Protein AF-A0A3C0VUS0-F1 (afdb_monomer)

Secondary structure (DSSP, 8-state):
-----EEEEEE-SEEEEEEE--HHHHHHHHTT---STTGGGTTSTTB-S--EEEEETTSSS-EEEEEEESS-TT----SSSEEEEE--EEEEEEEE-S-S---HHHHHHHHHHHHHTTTT-BTTEEEEE-SS-SEEEEEEETTEEEEEEEEEEEEEHHHHHHTT-GGGS-HHHHHHHHHEETTTTEEBHHHHHHHHH--GGGS--SEEEEEEEETTHHHHHHHHHHHHHHHHHHHHHHHHHH-TTEEEEEEEETTEEEEEEE---HHHHHHHHHHHHHHHSSBTTBTTS---EEEEEEEHHHHHHTT--HHHHHHHHHHH---TTS-EEEE--HHHHHHHHHHHHHHHHHHHHHHTT-EEEEEEEEEETTT--EEEEEEEEEEEETTTEEE-HHHHHHHHHHHT-HHHHHHHHHHHHHHHHHHHHHTT-----EEEE--HHHHT-TTHHHHHHHHHHHTT--GGGEEEEEEGGGGSS-HHHHHHHHHHHHTTT-EEEEEEETSS---HHHHTTS--SEEEEPHHHHTTTTSTT--HHHHHHHHHHHHHHHHTTPEEEEE---SHHHHHHHHHHT--EEESTTT---EEHHHHHHHH-

Nearest PDB structures (foldseek):
  5m3c-assembly1_A  TM=6.834E-01  e=2.696E-34  Pseudomonas aeruginosa
  9bkv-assembly1_B  TM=5.644E-01  e=2.362E-29  Escherichia coli
  9bkv-assembly1_A  TM=5.068E-01  e=4.126E-29  Escherichia coli
  9ce0-assembly1_A  TM=5.051E-01  e=1.065E-28  Escherichia coli
  9ce0-assembly1_B  TM=5.269E-01  e=1.386E-27  Escherichia coli

Foldseek 3Di:
DDWPDKDKDKDAWWKKFWDDDDPVVQLVVLVPDQDDPQQVCQPWPFWDDGFWWKDAPPDPDITTITIGHPPDPRTPDDPPTDMDIDHIFMKIKIKAFSPDDDDPVVLLVVVQVCLVVVVQDDPFWRKAFDNDARMWIWDDDPTIIITIGTIDTPDGCVVCVVVVVPVSDDPVRVVCVQFADPLQRFGEPNVCVCVLPDDPVPPLQQKKKKKKFKPPLVVVCVPVNDVRSSVLQNLLVVLLVPDPQFPGKHDYDDGMIMTIGGRDPPVVVCVVVQVSQQVSQADPVDRPGGIAMFMEMENSVVCVVVVHRSVVQGVQQSVVPDDPPHHHYGYRDPVSVVLVVLLVVCVVCVVVQVVVVQKFWFWFFKAFLVPRATAETETAIWGCPVVPDTHHCVSPVVSCVVVVNNVVVLLSSLLVLLQLQLVCVVVVHDAHAYETEDDLSLLPDPCSLVVSVVSNVVSVHQLLSYEYEYEPVSCPPDLVSNQVSQVSSVVSVHAYEYPQPPPDDDDPVSLLSHPHQAYEHDVVLLVQALDPNDDPVSLVVVLVVCVSCVVSNHQYEYEAPQDPSSSVRCVVSPHTMYTHPVSHDGGGSVVCVVPRD

Structure (mmCIF, N/CA/C/O backbone):
data_AF-A0A3C0VUS0-F1
#
_entry.id   AF-A0A3C0VUS0-F1
#
loop_
_atom_site.group_PDB
_atom_site.id
_atom_site.type_symbol
_atom_site.label_atom_id
_atom_site.label_alt_id
_atom_site.label_comp_id
_atom_site.label_asym_id
_atom_site.label_entity_id
_atom_site.label_seq_id
_atom_site.pdbx_PDB_ins_code
_atom_site.Cartn_x
_atom_site.Cartn_y
_atom_site.Cartn_z
_atom_site.occupancy
_atom_site.B_iso_or_equiv
_atom_site.auth_seq_id
_atom_site.auth_comp_id
_atom_site.auth_asym_id
_atom_site.auth_atom_id
_atom_site.pdbx_PDB_model_num
ATOM 1 N N . MET A 1 1 ? 16.988 15.010 -52.065 1.00 52.50 1 MET A N 1
ATOM 2 C CA . MET A 1 1 ? 16.784 13.586 -52.370 1.00 52.50 1 MET A CA 1
ATOM 3 C C . MET A 1 1 ? 16.006 12.984 -51.213 1.00 52.50 1 MET A C 1
ATOM 5 O O . MET A 1 1 ? 16.533 12.967 -50.111 1.00 52.50 1 MET A O 1
ATOM 9 N N . PHE A 1 2 ? 14.734 12.626 -51.405 1.00 53.91 2 PHE A N 1
ATOM 10 C CA . PHE A 1 2 ? 13.965 11.950 -50.358 1.00 53.91 2 PHE A CA 1
ATOM 11 C C . PHE A 1 2 ? 14.187 10.446 -50.492 1.00 53.91 2 PHE A C 1
ATOM 13 O O . PHE A 1 2 ? 13.754 9.831 -51.465 1.00 53.91 2 PHE A O 1
ATOM 20 N N . ILE A 1 3 ? 14.899 9.866 -49.529 1.00 59.28 3 ILE A N 1
ATOM 21 C CA . ILE A 1 3 ? 15.096 8.421 -49.446 1.00 59.28 3 ILE A CA 1
ATOM 22 C C . ILE A 1 3 ? 13.825 7.832 -48.852 1.00 59.28 3 ILE A C 1
ATOM 24 O O . ILE A 1 3 ? 13.506 8.053 -47.687 1.00 59.28 3 ILE A O 1
ATOM 28 N N . ASN A 1 4 ? 13.068 7.104 -49.670 1.00 55.84 4 ASN A N 1
ATOM 29 C CA . ASN A 1 4 ? 11.788 6.558 -49.233 1.00 55.84 4 ASN A CA 1
ATOM 30 C C . ASN A 1 4 ? 11.947 5.242 -48.461 1.00 55.84 4 ASN A C 1
ATOM 32 O O . ASN A 1 4 ? 11.158 4.961 -47.558 1.00 55.84 4 ASN A O 1
ATOM 36 N N . LYS A 1 5 ? 12.921 4.408 -48.855 1.00 60.28 5 LYS A N 1
ATOM 37 C CA . LYS A 1 5 ? 13.172 3.094 -48.251 1.00 60.28 5 LYS A CA 1
ATOM 38 C C . LYS A 1 5 ? 14.513 2.514 -48.707 1.00 60.28 5 LYS A C 1
ATOM 40 O O . LYS A 1 5 ? 14.773 2.493 -49.909 1.00 60.28 5 LYS A O 1
ATOM 45 N N . LEU A 1 6 ? 15.295 1.974 -47.771 1.00 65.38 6 LEU A N 1
ATOM 46 C CA . LEU A 1 6 ? 16.453 1.114 -48.036 1.00 65.38 6 LEU A CA 1
ATOM 47 C C . LEU A 1 6 ? 16.063 -0.345 -47.747 1.00 65.38 6 LEU A C 1
ATOM 49 O O . LEU A 1 6 ? 15.544 -0.644 -46.672 1.00 65.38 6 LEU A O 1
ATOM 53 N N . ASN A 1 7 ? 16.293 -1.259 -48.691 1.00 72.50 7 ASN A N 1
ATOM 54 C CA . ASN A 1 7 ? 16.171 -2.703 -48.457 1.00 72.50 7 ASN A CA 1
ATOM 55 C C . ASN A 1 7 ? 17.478 -3.412 -48.816 1.00 72.50 7 ASN A C 1
ATOM 57 O O . ASN A 1 7 ? 18.277 -2.913 -49.602 1.00 72.50 7 ASN A O 1
ATOM 61 N N . GLN A 1 8 ? 17.664 -4.605 -48.261 1.00 73.81 8 GLN A N 1
ATOM 62 C CA . GLN A 1 8 ? 18.800 -5.473 -48.555 1.00 73.81 8 GLN A CA 1
ATOM 63 C C . GLN A 1 8 ? 18.275 -6.762 -49.182 1.00 73.81 8 GLN A C 1
ATOM 65 O O . GLN A 1 8 ? 17.368 -7.393 -48.636 1.00 73.81 8 GLN A O 1
ATOM 70 N N . LEU A 1 9 ? 18.839 -7.144 -50.323 1.00 81.56 9 LEU A N 1
ATOM 71 C CA . LEU A 1 9 ? 18.390 -8.263 -51.143 1.00 81.56 9 LEU A CA 1
ATOM 72 C C . LEU A 1 9 ? 19.563 -9.210 -51.401 1.00 81.56 9 LEU A C 1
ATOM 74 O O . LEU A 1 9 ? 20.679 -8.769 -51.651 1.00 81.56 9 LEU A O 1
ATOM 78 N N . TYR A 1 10 ? 19.303 -10.512 -51.357 1.00 83.69 10 TYR A N 1
ATOM 79 C CA . TYR A 1 10 ? 20.223 -11.532 -51.856 1.00 83.69 10 TYR A CA 1
ATOM 80 C C . TYR A 1 10 ? 19.667 -12.066 -53.172 1.00 83.69 10 TYR A C 1
ATOM 82 O O . TYR A 1 10 ? 18.501 -12.471 -53.224 1.00 83.69 10 TYR A O 1
ATOM 90 N N . LYS A 1 11 ? 20.488 -12.057 -54.223 1.00 86.94 11 LYS A N 1
ATOM 91 C CA . LYS A 1 11 ? 20.156 -12.661 -55.511 1.00 86.94 11 LYS A CA 1
ATOM 92 C C . LYS A 1 11 ? 21.063 -13.874 -55.736 1.00 86.94 11 LYS A C 1
ATOM 94 O O . LYS A 1 11 ? 22.282 -13.696 -55.727 1.00 86.94 11 LYS A O 1
ATOM 99 N N . PRO A 1 12 ? 20.496 -15.077 -55.948 1.00 87.12 12 PRO A N 1
ATOM 100 C CA . PRO A 1 12 ? 21.277 -16.248 -56.330 1.00 87.12 12 PRO A CA 1
ATOM 101 C C . PRO A 1 12 ? 21.941 -16.050 -57.694 1.00 87.12 12 PRO A C 1
ATOM 103 O O . PRO A 1 12 ? 21.630 -15.096 -58.418 1.00 87.12 12 PRO A O 1
ATOM 106 N N . GLU A 1 13 ? 22.780 -17.013 -58.071 1.00 92.75 13 GLU A N 1
ATOM 107 C CA . GLU A 1 13 ? 23.219 -17.167 -59.456 1.00 92.75 13 GLU A CA 1
ATOM 108 C C . GLU A 1 13 ? 21.999 -17.164 -60.397 1.00 92.75 13 GLU A C 1
ATOM 110 O O . GLU A 1 13 ? 20.959 -17.796 -60.147 1.00 92.75 13 GLU A O 1
ATOM 115 N N . ARG A 1 14 ? 22.085 -16.355 -61.450 1.00 93.62 14 ARG A N 1
ATOM 116 C CA . ARG A 1 14 ? 20.947 -16.037 -62.316 1.00 93.62 14 ARG A CA 1
ATOM 117 C C . ARG A 1 14 ? 21.412 -15.684 -63.712 1.00 93.62 14 ARG A C 1
ATOM 119 O O . ARG A 1 14 ? 22.572 -15.357 -63.932 1.00 93.62 14 ARG A O 1
ATOM 126 N N . ILE A 1 15 ? 20.489 -15.712 -64.661 1.00 94.25 15 ILE A N 1
ATOM 127 C CA . ILE A 1 15 ? 20.774 -15.347 -66.046 1.00 94.25 15 ILE A CA 1
ATOM 128 C C . ILE A 1 15 ? 20.055 -14.049 -66.401 1.00 94.25 15 ILE A C 1
ATOM 130 O O . ILE A 1 15 ? 18.833 -13.940 -66.277 1.00 94.25 15 ILE A O 1
ATOM 134 N N . LEU A 1 16 ? 20.818 -13.049 -66.836 1.00 95.06 16 LEU A N 1
ATOM 135 C CA . LEU A 1 16 ? 20.280 -11.807 -67.373 1.00 95.06 16 LEU A CA 1
ATOM 136 C C . LEU A 1 16 ? 20.106 -11.961 -68.878 1.00 95.06 16 LEU A C 1
ATOM 138 O O . LEU A 1 16 ? 21.087 -12.163 -69.591 1.00 95.06 16 LEU A O 1
ATOM 142 N N . TYR A 1 17 ? 18.878 -11.798 -69.363 1.00 94.56 17 TYR A N 1
ATOM 143 C CA . TYR A 1 17 ? 18.602 -11.635 -70.786 1.00 94.56 17 TYR A CA 1
ATOM 144 C C . TYR A 1 17 ? 18.461 -10.156 -71.115 1.00 94.56 17 TYR A C 1
ATOM 146 O O . TYR A 1 17 ? 17.680 -9.453 -70.476 1.00 94.56 17 TYR A O 1
ATOM 154 N N . TYR A 1 18 ? 19.204 -9.677 -72.109 1.00 94.00 18 TYR A N 1
ATOM 155 C CA . TYR A 1 18 ? 19.348 -8.246 -72.350 1.00 94.00 18 TYR A CA 1
ATOM 156 C C . TYR A 1 18 ? 19.427 -7.862 -73.830 1.00 94.00 18 TYR A C 1
ATOM 158 O O . TYR A 1 18 ? 19.701 -8.675 -74.723 1.00 94.00 18 TYR A O 1
ATOM 166 N N . LYS A 1 19 ? 19.200 -6.568 -74.065 1.00 91.94 19 LYS A N 1
ATOM 167 C CA . LYS A 1 19 ? 19.405 -5.857 -75.326 1.00 91.94 19 LYS A CA 1
ATOM 168 C C . LYS A 1 19 ? 20.327 -4.662 -75.062 1.00 91.94 19 LYS A C 1
ATOM 170 O O . LYS A 1 19 ? 20.170 -3.957 -74.069 1.00 91.94 19 LYS A O 1
ATOM 175 N N . GLU A 1 20 ? 21.270 -4.427 -75.967 1.00 90.06 20 GLU A N 1
ATOM 176 C CA . GLU A 1 20 ? 22.040 -3.179 -75.985 1.00 90.06 20 GLU A CA 1
ATOM 177 C C . GLU A 1 20 ? 21.113 -1.997 -76.293 1.00 90.06 20 GLU A C 1
ATOM 179 O O . GLU A 1 20 ? 20.235 -2.103 -77.156 1.00 90.06 20 GLU A O 1
ATOM 184 N N . VAL A 1 21 ? 21.309 -0.890 -75.583 1.00 87.50 21 VAL A N 1
ATOM 185 C CA . VAL A 1 21 ? 20.502 0.330 -75.701 1.00 87.50 21 VAL A CA 1
ATOM 186 C C . VAL A 1 21 ? 21.404 1.552 -75.878 1.00 87.50 21 VAL A C 1
ATOM 188 O O . VAL A 1 21 ? 22.555 1.547 -75.436 1.00 87.50 21 VAL A O 1
ATOM 191 N N . SER A 1 22 ? 20.915 2.575 -76.580 1.00 87.06 22 SER A N 1
ATOM 192 C CA . SER A 1 22 ? 21.571 3.887 -76.654 1.00 87.06 22 SER A CA 1
ATOM 193 C C . SER A 1 22 ? 21.288 4.736 -75.410 1.00 87.06 22 SER A C 1
ATOM 195 O O . SER A 1 22 ? 20.339 4.468 -74.676 1.00 87.06 22 SER A O 1
ATOM 197 N N . ASP A 1 23 ? 22.065 5.803 -75.209 1.00 83.44 23 ASP A N 1
ATOM 198 C CA . ASP A 1 23 ? 21.836 6.757 -74.113 1.00 83.44 23 ASP A CA 1
ATOM 199 C C . ASP A 1 23 ? 20.426 7.382 -74.192 1.00 83.44 23 ASP A C 1
ATOM 201 O O . ASP A 1 23 ? 19.734 7.487 -73.185 1.00 83.44 23 ASP A O 1
ATOM 205 N N . GLU A 1 24 ? 19.935 7.670 -75.406 1.00 84.06 24 GLU A N 1
ATOM 206 C CA . GLU A 1 24 ? 18.558 8.139 -75.644 1.00 84.06 24 GLU A CA 1
ATOM 207 C C . GLU A 1 24 ? 17.494 7.104 -75.218 1.00 84.06 24 GLU A C 1
ATOM 209 O O . GLU A 1 24 ? 16.440 7.467 -74.695 1.00 84.06 24 GLU A O 1
ATOM 214 N N . GLU A 1 25 ? 17.745 5.804 -75.432 1.00 83.94 25 GLU A N 1
ATOM 215 C CA . GLU A 1 25 ? 16.843 4.727 -74.997 1.00 83.94 25 GLU A CA 1
ATOM 216 C C . GLU A 1 25 ? 16.856 4.556 -73.465 1.00 83.94 25 GLU A C 1
ATOM 218 O O . GLU A 1 25 ? 15.821 4.221 -72.885 1.00 83.94 25 GLU A O 1
ATOM 223 N N . ILE A 1 26 ? 17.993 4.809 -72.807 1.00 83.62 26 ILE A N 1
ATOM 224 C CA . ILE A 1 26 ? 18.130 4.796 -71.341 1.00 83.62 26 ILE A CA 1
ATOM 225 C C . ILE A 1 26 ? 17.350 5.963 -70.723 1.00 83.62 26 ILE A C 1
ATOM 227 O O . ILE A 1 26 ? 16.536 5.749 -69.823 1.00 83.62 26 ILE A O 1
ATOM 231 N N . GLU A 1 27 ? 17.525 7.182 -71.242 1.00 82.31 27 GLU A N 1
ATOM 232 C CA . GLU A 1 27 ? 16.761 8.356 -70.798 1.00 82.31 27 GLU A CA 1
ATOM 233 C C . GLU A 1 27 ? 15.253 8.150 -70.991 1.00 82.31 27 GLU A C 1
ATOM 235 O O . GLU A 1 27 ? 14.456 8.419 -70.089 1.00 82.31 27 GLU A O 1
ATOM 240 N N . ALA A 1 28 ? 14.848 7.603 -72.143 1.00 82.31 28 ALA A N 1
ATOM 241 C CA . ALA A 1 28 ? 13.451 7.278 -72.406 1.00 82.31 28 ALA A CA 1
ATOM 242 C C . ALA A 1 28 ? 12.904 6.236 -71.415 1.00 82.31 28 ALA A C 1
ATOM 244 O O . ALA A 1 28 ? 11.763 6.364 -70.962 1.00 82.31 28 ALA A O 1
ATOM 245 N N . PHE A 1 29 ? 13.700 5.225 -71.053 1.00 83.69 29 PHE A N 1
ATOM 246 C CA . PHE A 1 29 ? 13.322 4.225 -70.054 1.00 83.69 29 PHE A CA 1
ATOM 247 C C . PHE A 1 29 ? 13.088 4.862 -68.677 1.00 83.69 29 PHE A C 1
ATOM 249 O O . PHE A 1 29 ? 12.047 4.612 -68.064 1.00 83.69 29 PHE A O 1
ATOM 256 N N . TYR A 1 30 ? 13.985 5.745 -68.224 1.00 79.75 30 TYR A N 1
ATOM 257 C CA . TYR A 1 30 ? 13.813 6.489 -66.968 1.00 79.75 30 TYR A CA 1
ATOM 258 C C . TYR A 1 30 ? 12.615 7.446 -66.991 1.00 79.75 30 TYR A C 1
ATOM 260 O O . TYR A 1 30 ? 11.933 7.596 -65.979 1.00 79.75 30 TYR A O 1
ATOM 268 N N . ALA A 1 31 ? 12.270 7.992 -68.160 1.00 77.88 31 ALA A N 1
ATOM 269 C CA . ALA A 1 31 ? 11.046 8.767 -68.373 1.00 77.88 31 ALA A CA 1
ATOM 270 C C . ALA A 1 31 ? 9.758 7.910 -68.439 1.00 77.88 31 ALA A C 1
ATOM 272 O O . ALA A 1 31 ? 8.668 8.442 -68.665 1.00 77.88 31 ALA A O 1
ATOM 273 N N . GLY A 1 32 ? 9.856 6.589 -68.245 1.00 75.06 32 GLY A N 1
ATOM 274 C CA . GLY A 1 32 ? 8.717 5.671 -68.178 1.00 75.06 32 GLY A CA 1
ATOM 275 C C . GLY A 1 32 ? 8.338 5.009 -69.506 1.00 75.06 32 GLY A C 1
ATOM 276 O O . GLY A 1 32 ? 7.253 4.427 -69.605 1.00 75.06 32 GLY A O 1
ATOM 277 N N . ALA A 1 33 ? 9.192 5.061 -70.535 1.00 75.44 33 ALA A N 1
ATOM 278 C CA . ALA A 1 33 ? 8.959 4.326 -71.776 1.00 75.44 33 ALA A CA 1
ATOM 279 C C . ALA A 1 33 ? 9.067 2.810 -71.537 1.00 75.44 33 ALA A C 1
ATOM 281 O O . ALA A 1 33 ? 10.106 2.292 -71.134 1.00 75.44 33 ALA A O 1
ATOM 282 N N . ARG A 1 34 ? 7.979 2.076 -71.809 1.00 65.25 34 ARG A N 1
ATOM 283 C CA . ARG A 1 34 ? 7.894 0.620 -71.569 1.00 65.25 34 ARG A CA 1
ATOM 284 C C . ARG A 1 34 ? 7.957 -0.239 -72.837 1.00 65.25 34 ARG A C 1
ATOM 286 O O . ARG A 1 34 ? 7.856 -1.462 -72.746 1.00 65.25 34 ARG A O 1
ATOM 293 N N . GLU A 1 35 ? 8.116 0.360 -74.015 1.00 63.47 35 GLU A N 1
ATOM 294 C CA . GLU A 1 35 ? 8.147 -0.370 -75.288 1.00 63.47 35 GLU A CA 1
ATOM 295 C C . GLU A 1 35 ? 9.542 -0.943 -75.574 1.00 63.47 35 GLU A C 1
ATOM 297 O O . GLU A 1 35 ? 10.371 -0.333 -76.240 1.00 63.47 35 GLU A O 1
ATOM 302 N N . SER A 1 36 ? 9.799 -2.159 -75.087 1.00 69.94 36 SER A N 1
ATOM 303 C CA . SER A 1 36 ? 10.982 -2.936 -75.468 1.00 69.94 36 SER A CA 1
ATOM 304 C C . SER A 1 36 ? 10.647 -4.418 -75.653 1.00 69.94 36 SER A C 1
ATOM 306 O O . SER A 1 36 ? 9.676 -4.935 -75.096 1.00 69.94 36 SER A O 1
ATOM 308 N N . GLU A 1 37 ? 11.460 -5.136 -76.435 1.00 79.81 37 GLU A N 1
ATOM 309 C CA . GLU A 1 37 ? 11.334 -6.596 -76.558 1.00 79.81 37 GLU A CA 1
ATOM 310 C C . GLU A 1 37 ? 11.563 -7.320 -75.226 1.00 79.81 37 GLU A C 1
ATOM 312 O O . GLU A 1 37 ? 11.009 -8.397 -75.024 1.00 79.81 37 GLU A O 1
ATOM 317 N N . VAL A 1 38 ? 12.315 -6.704 -74.309 1.00 84.69 38 VAL A N 1
ATOM 318 C CA . VAL A 1 38 ? 12.608 -7.213 -72.963 1.00 84.69 38 VAL A CA 1
ATOM 319 C C . VAL A 1 38 ? 11.363 -7.142 -72.071 1.00 84.69 38 VAL A C 1
ATOM 321 O O . VAL A 1 38 ? 11.045 -8.104 -71.373 1.00 84.69 38 VAL A O 1
ATOM 324 N N . CYS A 1 39 ? 10.585 -6.057 -72.160 1.00 83.31 39 CYS A N 1
ATOM 325 C CA . CYS A 1 39 ? 9.380 -5.850 -71.346 1.00 83.31 39 CYS A CA 1
ATOM 326 C C . CYS A 1 39 ? 8.282 -6.901 -71.571 1.00 83.31 39 CYS A C 1
ATOM 328 O O . CYS A 1 39 ? 7.440 -7.096 -70.697 1.00 83.31 39 CYS A O 1
ATOM 330 N N . LYS A 1 40 ? 8.294 -7.615 -72.706 1.00 85.19 40 LYS A N 1
ATOM 331 C CA . LYS A 1 40 ? 7.335 -8.698 -73.000 1.00 85.19 40 LYS A CA 1
ATOM 332 C C . LYS A 1 40 ? 7.451 -9.875 -72.031 1.00 85.19 40 LYS A C 1
ATOM 334 O O . LYS A 1 40 ? 6.487 -10.613 -71.863 1.00 85.19 40 LYS A O 1
ATOM 339 N N . TYR A 1 41 ? 8.615 -10.035 -71.410 1.00 87.25 41 TYR A N 1
ATOM 340 C CA . TYR A 1 41 ? 8.939 -11.178 -70.567 1.00 87.25 41 TYR A CA 1
ATOM 341 C C . TYR A 1 41 ? 8.669 -10.939 -69.076 1.00 87.25 41 TYR A C 1
ATOM 343 O O . TYR A 1 41 ? 8.817 -11.867 -68.293 1.00 87.25 41 TYR A O 1
ATOM 351 N N . VAL A 1 42 ? 8.238 -9.738 -68.667 1.00 86.19 42 VAL A N 1
ATOM 352 C CA . VAL A 1 42 ? 8.084 -9.352 -67.246 1.00 86.19 42 VAL A CA 1
ATOM 353 C C . VAL A 1 42 ? 7.167 -10.268 -66.430 1.00 86.19 42 VAL A C 1
ATOM 355 O O . VAL A 1 42 ? 7.381 -10.450 -65.237 1.00 86.19 42 VAL A O 1
ATOM 358 N N . TYR A 1 43 ? 6.159 -10.866 -67.064 1.00 85.38 43 TYR A N 1
ATOM 359 C CA . TYR A 1 43 ? 5.198 -11.753 -66.399 1.00 85.38 43 TYR A CA 1
ATOM 360 C C . TYR A 1 43 ? 5.517 -13.242 -66.587 1.00 85.38 43 TYR A C 1
ATOM 362 O O . TYR A 1 43 ? 4.701 -14.091 -66.219 1.00 85.38 43 TYR A O 1
ATOM 370 N N . ASN A 1 44 ? 6.674 -13.579 -67.166 1.00 89.00 44 ASN A N 1
ATOM 371 C CA . ASN A 1 44 ? 7.074 -14.969 -67.336 1.00 89.00 44 ASN A CA 1
ATOM 372 C C . ASN A 1 44 ? 7.400 -15.615 -65.987 1.00 89.00 44 ASN A C 1
ATOM 374 O O . ASN A 1 44 ? 7.909 -14.989 -65.056 1.00 89.00 44 ASN A O 1
ATOM 378 N N . PHE A 1 45 ? 7.129 -16.916 -65.897 1.00 86.12 45 PHE A N 1
ATOM 379 C CA . PHE A 1 45 ? 7.521 -17.706 -64.740 1.00 86.12 45 PHE A CA 1
ATOM 380 C C . PHE A 1 45 ? 9.048 -17.693 -64.579 1.00 86.12 45 PHE A C 1
ATOM 382 O O . PHE A 1 45 ? 9.777 -17.890 -65.549 1.00 86.12 45 PHE A O 1
ATOM 389 N N . GLY A 1 46 ? 9.519 -17.478 -63.348 1.00 83.19 46 GLY A N 1
ATOM 390 C CA . GLY A 1 46 ? 10.942 -17.530 -63.004 1.00 83.19 46 GLY A CA 1
ATOM 391 C C . GLY A 1 46 ? 11.730 -16.231 -63.194 1.00 83.19 46 GLY A C 1
ATOM 392 O O . GLY A 1 46 ? 12.944 -16.252 -63.010 1.00 83.19 46 GLY A O 1
ATOM 393 N N . VAL A 1 47 ? 11.061 -15.119 -63.505 1.00 88.75 47 VAL A N 1
ATOM 394 C CA . VAL A 1 47 ? 11.641 -13.766 -63.480 1.00 88.75 47 VAL A CA 1
ATOM 395 C C . VAL A 1 47 ? 11.880 -13.309 -62.032 1.00 88.75 47 VAL A C 1
ATOM 397 O O . VAL A 1 47 ? 11.020 -13.525 -61.175 1.00 88.75 47 VAL A O 1
ATOM 400 N N . TYR A 1 48 ? 13.035 -12.693 -61.754 1.00 82.19 48 TYR A N 1
ATOM 401 C CA . TYR A 1 48 ? 13.365 -12.143 -60.428 1.00 82.19 48 TYR A CA 1
ATOM 402 C C . TYR A 1 48 ? 12.747 -10.763 -60.181 1.00 82.19 48 TYR A C 1
ATOM 404 O O . TYR A 1 48 ? 12.135 -10.563 -59.137 1.00 82.19 48 TYR A O 1
ATOM 412 N N . ASP A 1 49 ? 12.891 -9.843 -61.136 1.00 82.56 49 ASP A N 1
ATOM 413 C CA . ASP A 1 49 ? 12.495 -8.436 -61.010 1.00 82.56 49 ASP A CA 1
ATOM 414 C C . ASP A 1 49 ? 11.917 -7.884 -62.321 1.00 82.56 49 ASP A C 1
ATOM 416 O O . ASP A 1 49 ? 11.949 -8.530 -63.370 1.00 82.56 49 ASP A O 1
ATOM 420 N N . TYR A 1 50 ? 11.387 -6.660 -62.267 1.00 87.12 50 TYR A N 1
ATOM 421 C CA . TYR A 1 50 ? 10.982 -5.922 -63.463 1.00 87.12 50 TYR A CA 1
ATOM 422 C C . TYR A 1 50 ? 12.171 -5.704 -64.418 1.00 87.12 50 TYR A C 1
ATOM 424 O O . TYR A 1 50 ? 13.321 -5.722 -63.983 1.00 87.12 50 TYR A O 1
ATOM 432 N N . PRO A 1 51 ? 11.926 -5.465 -65.720 1.00 89.31 51 PRO A N 1
ATOM 433 C CA . PRO A 1 51 ? 12.962 -4.975 -66.616 1.00 89.31 51 PRO A CA 1
ATOM 434 C C . PRO A 1 51 ? 13.641 -3.734 -66.033 1.00 89.31 51 PRO A C 1
ATOM 436 O O . PRO A 1 51 ? 12.966 -2.873 -65.465 1.00 89.31 51 PRO A O 1
ATOM 439 N N . GLY A 1 52 ? 14.955 -3.644 -66.192 1.00 90.88 52 GLY A N 1
ATOM 440 C CA . GLY A 1 52 ? 15.764 -2.551 -65.660 1.00 90.88 52 GLY A CA 1
ATOM 441 C C . GLY A 1 52 ? 16.966 -2.250 -66.545 1.00 90.88 52 GLY A C 1
ATOM 442 O O . GLY A 1 52 ? 17.307 -3.036 -67.434 1.00 90.88 52 GLY A O 1
ATOM 443 N N . ILE A 1 53 ? 17.604 -1.110 -66.294 1.00 91.19 53 ILE A N 1
ATOM 444 C CA . ILE A 1 53 ? 18.914 -0.792 -66.866 1.00 91.19 53 ILE A CA 1
ATOM 445 C C . ILE A 1 53 ? 19.972 -1.415 -65.969 1.00 91.19 53 ILE A C 1
ATOM 447 O O . ILE A 1 53 ? 20.001 -1.137 -64.774 1.00 91.19 53 ILE A O 1
ATOM 451 N N . PHE A 1 54 ? 20.818 -2.260 -66.549 1.00 91.81 54 PHE A N 1
ATOM 452 C CA . PHE A 1 54 ? 21.901 -2.952 -65.866 1.00 91.81 54 PHE A CA 1
ATOM 453 C C . PHE A 1 54 ? 23.245 -2.377 -66.304 1.00 91.81 54 PHE A C 1
ATOM 455 O O . PHE A 1 54 ? 23.530 -2.284 -67.501 1.00 91.81 54 PHE A O 1
ATOM 462 N N . TYR A 1 55 ? 24.074 -2.048 -65.321 1.00 90.94 55 TYR A N 1
ATOM 463 C CA . TYR A 1 55 ? 25.470 -1.665 -65.480 1.00 90.94 55 TYR A CA 1
ATOM 464 C C . TYR A 1 55 ? 26.289 -2.880 -65.051 1.00 90.94 55 TYR A C 1
ATOM 466 O O . TYR A 1 55 ? 26.271 -3.251 -63.879 1.00 90.94 55 TYR A O 1
ATOM 474 N N . ILE A 1 56 ? 26.905 -3.565 -66.015 1.00 90.38 56 ILE A N 1
ATOM 475 C CA . ILE A 1 56 ? 27.660 -4.801 -65.777 1.00 90.38 56 ILE A CA 1
ATOM 476 C C . ILE A 1 56 ? 29.110 -4.553 -66.152 1.00 90.38 56 ILE A C 1
ATOM 478 O O . ILE A 1 56 ? 29.376 -4.149 -67.284 1.00 90.38 56 ILE A O 1
ATOM 482 N N . LYS A 1 57 ? 30.031 -4.859 -65.237 1.00 86.94 57 LYS A N 1
ATOM 483 C CA . LYS A 1 57 ? 31.474 -4.613 -65.387 1.00 86.94 57 LYS A CA 1
ATOM 484 C C . LYS A 1 57 ? 32.068 -5.176 -66.684 1.00 86.94 57 LYS A C 1
ATOM 486 O O . LYS A 1 57 ? 32.890 -4.530 -67.329 1.00 86.94 57 LYS A O 1
ATOM 491 N N . ASP A 1 58 ? 31.609 -6.356 -67.096 1.00 86.56 58 ASP A N 1
ATOM 492 C CA . ASP A 1 58 ? 32.088 -7.048 -68.300 1.00 86.56 58 ASP A CA 1
ATOM 493 C C . ASP A 1 58 ? 31.442 -6.564 -69.611 1.00 86.56 58 ASP A C 1
ATOM 495 O O . ASP A 1 58 ? 31.820 -7.015 -70.700 1.00 86.56 58 ASP A O 1
ATOM 499 N N . LEU A 1 59 ? 30.466 -5.654 -69.546 1.00 88.38 59 LEU A N 1
ATOM 500 C CA . LEU A 1 59 ? 29.817 -5.085 -70.721 1.00 88.38 59 LEU A CA 1
ATOM 501 C C . LEU A 1 59 ? 30.307 -3.650 -70.963 1.00 88.38 59 LEU A C 1
ATOM 503 O O . LEU A 1 59 ? 30.348 -2.837 -70.048 1.00 88.38 59 LEU A O 1
ATOM 507 N N . PRO A 1 60 ? 30.631 -3.280 -72.215 1.00 84.69 60 PRO A N 1
ATOM 508 C CA . PRO A 1 60 ? 31.206 -1.968 -72.517 1.00 84.69 60 PRO A CA 1
ATOM 509 C C . PRO A 1 60 ? 30.209 -0.807 -72.384 1.00 84.69 60 PRO A C 1
ATOM 511 O O . PRO A 1 60 ? 30.612 0.347 -72.523 1.00 84.69 60 PRO A O 1
ATOM 514 N N . ARG A 1 61 ? 28.910 -1.101 -72.230 1.00 88.25 61 ARG A N 1
ATOM 515 C CA . ARG A 1 61 ? 27.809 -0.135 -72.106 1.00 88.25 61 ARG A CA 1
ATOM 516 C C . ARG A 1 61 ? 26.663 -0.727 -71.276 1.00 88.25 61 ARG A C 1
ATOM 518 O O . ARG A 1 61 ? 26.519 -1.954 -71.281 1.00 88.25 61 ARG A O 1
ATOM 525 N N . PRO A 1 62 ? 25.820 0.114 -70.646 1.00 89.44 62 PRO A N 1
ATOM 526 C CA . PRO A 1 62 ? 24.621 -0.341 -69.951 1.00 89.44 62 PRO A CA 1
ATOM 527 C C . PRO A 1 62 ? 23.637 -1.034 -70.898 1.00 89.44 62 PRO A C 1
ATOM 529 O O . PRO A 1 62 ? 23.583 -0.749 -72.100 1.00 89.44 62 PRO A O 1
ATOM 532 N N . VAL A 1 63 ? 22.843 -1.952 -70.353 1.00 92.62 63 VAL A N 1
ATOM 533 C CA . VAL A 1 63 ? 21.902 -2.766 -71.131 1.00 92.62 63 VAL A CA 1
ATOM 534 C C . VAL A 1 63 ? 20.519 -2.777 -70.500 1.00 92.62 63 VAL A C 1
ATOM 536 O O . VAL A 1 63 ? 20.383 -2.815 -69.281 1.00 92.62 63 VAL A O 1
ATOM 539 N N . LEU A 1 64 ? 19.475 -2.796 -71.329 1.00 92.31 64 LEU A N 1
ATOM 540 C CA . LEU A 1 64 ? 18.116 -3.044 -70.855 1.00 92.31 64 LEU A CA 1
ATOM 541 C C . LEU A 1 64 ? 17.922 -4.554 -70.758 1.00 92.31 64 LEU A C 1
ATOM 543 O O . LEU A 1 64 ? 18.028 -5.261 -71.766 1.00 92.31 64 LEU A O 1
ATOM 547 N N . GLY A 1 65 ? 17.653 -5.051 -69.556 1.00 93.12 65 GLY A N 1
ATOM 548 C CA . GLY A 1 65 ? 17.621 -6.484 -69.298 1.00 93.12 65 GLY A CA 1
ATOM 549 C C . GLY A 1 65 ? 16.548 -6.919 -68.313 1.00 93.12 65 GLY A C 1
ATOM 550 O O . GLY A 1 65 ? 15.851 -6.105 -67.709 1.00 93.12 65 GLY A O 1
ATOM 551 N N . ILE A 1 66 ? 16.390 -8.234 -68.209 1.00 92.75 66 ILE A N 1
ATOM 552 C CA . ILE A 1 66 ? 15.481 -8.910 -67.289 1.00 92.75 66 ILE A CA 1
ATOM 553 C C . ILE A 1 66 ? 16.136 -10.197 -66.780 1.00 92.75 66 ILE A C 1
ATOM 555 O O . ILE A 1 66 ? 16.718 -10.969 -67.547 1.00 92.75 66 ILE A O 1
ATOM 559 N N . GLU A 1 67 ? 16.073 -10.408 -65.470 1.00 93.94 67 GLU A N 1
ATOM 560 C CA . GLU A 1 67 ? 16.760 -11.507 -64.793 1.00 93.94 67 GLU A CA 1
ATOM 561 C C . GLU A 1 67 ? 15.831 -12.708 -64.600 1.00 93.94 67 GLU A C 1
ATOM 563 O O . GLU A 1 67 ? 14.705 -12.564 -64.121 1.00 93.94 67 GLU A O 1
ATOM 568 N N . PHE A 1 68 ? 16.330 -13.903 -64.910 1.00 93.12 68 PHE A N 1
ATOM 569 C CA . PHE A 1 68 ? 15.647 -15.177 -64.702 1.00 93.12 68 PHE A CA 1
ATOM 570 C C . PHE A 1 68 ? 16.443 -16.096 -63.775 1.00 93.12 68 PHE A C 1
ATOM 572 O O . PHE A 1 68 ? 17.672 -16.032 -63.710 1.00 93.12 68 PHE A O 1
ATOM 579 N N . ARG A 1 69 ? 15.742 -17.015 -63.104 1.00 91.12 69 ARG A N 1
ATOM 580 C CA . ARG A 1 69 ? 16.369 -18.155 -62.420 1.00 91.12 69 ARG A CA 1
ATOM 581 C C . ARG A 1 69 ? 17.161 -18.997 -63.415 1.00 91.12 69 ARG A C 1
ATOM 583 O O . ARG A 1 69 ? 16.688 -19.263 -64.522 1.00 91.12 69 ARG A O 1
ATOM 590 N N . LEU A 1 70 ? 18.351 -19.413 -63.004 1.00 89.50 70 LEU A N 1
ATOM 591 C CA . LEU A 1 70 ? 19.184 -20.318 -63.782 1.00 89.50 70 LEU A CA 1
ATOM 592 C C . LEU A 1 70 ? 18.625 -21.754 -63.711 1.00 89.50 70 LEU A C 1
ATOM 594 O O . LEU A 1 70 ? 18.035 -22.133 -62.701 1.00 89.50 70 LEU A O 1
ATOM 598 N N . ASP A 1 71 ? 18.801 -22.520 -64.789 1.00 84.19 71 ASP A N 1
ATOM 599 C CA . ASP A 1 71 ? 18.577 -23.973 -64.862 1.00 84.19 71 ASP A CA 1
ATOM 600 C C . ASP A 1 71 ? 17.209 -24.500 -64.369 1.00 84.19 71 ASP A C 1
ATOM 602 O O . ASP A 1 71 ? 17.121 -25.547 -63.725 1.00 84.19 71 ASP A O 1
ATOM 606 N N . ASP A 1 72 ? 16.112 -23.815 -64.708 1.00 84.88 72 ASP A N 1
ATOM 607 C CA . ASP A 1 72 ? 14.744 -24.265 -64.412 1.00 84.88 72 ASP A CA 1
ATOM 608 C C . ASP A 1 72 ? 14.022 -24.662 -65.709 1.00 84.88 72 ASP A C 1
ATOM 610 O O . ASP A 1 72 ? 13.734 -23.837 -66.579 1.00 84.88 72 ASP A O 1
ATOM 614 N N . ASP A 1 73 ? 13.707 -25.951 -65.837 1.00 86.56 73 ASP A N 1
ATOM 615 C CA . ASP A 1 73 ? 13.096 -26.564 -67.023 1.00 86.56 73 ASP A CA 1
ATOM 616 C C . ASP A 1 73 ? 11.663 -26.084 -67.307 1.00 86.56 73 ASP A C 1
ATOM 618 O O . ASP A 1 73 ? 11.127 -26.313 -68.394 1.00 86.56 73 ASP A O 1
ATOM 622 N N . ARG A 1 74 ? 11.044 -25.384 -66.352 1.00 87.88 74 ARG A N 1
ATOM 623 C CA . ARG A 1 74 ? 9.711 -24.785 -66.493 1.00 87.88 74 ARG A CA 1
ATOM 624 C C . ARG A 1 74 ? 9.754 -23.384 -67.099 1.00 87.88 74 ARG A C 1
ATOM 626 O O . ARG A 1 74 ? 8.694 -22.850 -67.427 1.00 87.88 74 ARG A O 1
ATOM 633 N N . ILE A 1 75 ? 10.932 -22.766 -67.206 1.00 88.62 75 ILE A N 1
ATOM 634 C CA . ILE A 1 75 ? 11.080 -21.398 -67.708 1.00 88.62 75 ILE A CA 1
ATOM 635 C C . ILE A 1 75 ? 11.204 -21.410 -69.230 1.00 88.62 75 ILE A C 1
ATOM 637 O O . ILE A 1 75 ? 12.074 -22.055 -69.814 1.00 88.62 75 ILE A O 1
ATOM 641 N N . GLU A 1 76 ? 10.354 -20.627 -69.893 1.00 86.88 76 GLU A N 1
ATOM 642 C CA . GLU A 1 76 ? 10.525 -20.319 -71.309 1.00 86.88 76 GLU A CA 1
ATOM 643 C C . GLU A 1 76 ? 11.491 -19.138 -71.467 1.00 86.88 76 GLU A C 1
ATOM 645 O O . GLU A 1 76 ? 11.096 -17.968 -71.433 1.00 86.88 76 GLU A O 1
ATOM 650 N N . TYR A 1 77 ? 12.778 -19.462 -71.599 1.00 89.56 77 TYR A N 1
ATOM 651 C CA . TYR A 1 77 ? 13.845 -18.473 -71.717 1.00 89.56 77 TYR A CA 1
ATOM 652 C C . TYR A 1 77 ? 13.808 -17.705 -73.056 1.00 89.56 77 TYR A C 1
ATOM 654 O O . TYR A 1 77 ? 13.584 -18.320 -74.111 1.00 89.56 77 TYR A O 1
ATOM 662 N N . PRO A 1 78 ? 14.085 -16.382 -73.062 1.00 90.25 78 PRO A N 1
ATOM 663 C CA . PRO A 1 78 ? 14.141 -15.584 -74.286 1.00 90.25 78 PRO A CA 1
ATOM 664 C C . PRO A 1 78 ? 15.190 -16.106 -75.277 1.00 90.25 78 PRO A C 1
ATOM 666 O O . PRO A 1 78 ? 16.374 -16.189 -74.969 1.00 90.25 78 PRO A O 1
ATOM 669 N N . LYS A 1 79 ? 14.774 -16.423 -76.508 1.00 86.94 79 LYS A N 1
ATOM 670 C CA . LYS A 1 79 ? 15.687 -16.932 -77.557 1.00 86.94 79 LYS A CA 1
ATOM 671 C C . LYS A 1 79 ? 16.277 -15.840 -78.452 1.00 86.94 79 LYS A C 1
ATOM 673 O O . LYS A 1 79 ? 17.233 -16.096 -79.174 1.00 86.94 79 LYS A O 1
ATOM 678 N N . ASN A 1 80 ? 15.673 -14.654 -78.456 1.00 88.25 80 ASN A N 1
ATOM 679 C CA . ASN A 1 80 ? 16.037 -13.522 -79.314 1.00 88.25 80 ASN A CA 1
ATOM 680 C C . ASN A 1 80 ? 16.913 -12.470 -78.613 1.00 88.25 80 ASN A C 1
ATOM 682 O O . ASN A 1 80 ? 17.319 -11.507 -79.257 1.00 88.25 80 ASN A O 1
ATOM 686 N N . LEU A 1 81 ? 17.182 -12.632 -77.316 1.00 91.88 81 LEU A N 1
ATOM 687 C CA . LEU A 1 81 ? 17.997 -11.714 -76.522 1.00 91.88 81 LEU A CA 1
ATOM 688 C C . LEU A 1 81 ? 19.393 -12.297 -76.285 1.00 91.88 81 LEU A C 1
ATOM 690 O O . LEU A 1 81 ? 19.577 -13.515 -76.306 1.00 91.88 81 LEU A O 1
ATOM 694 N N . LYS A 1 82 ? 20.374 -11.421 -76.046 1.00 93.31 82 LYS A N 1
ATOM 695 C CA . LYS A 1 82 ? 21.681 -11.846 -75.528 1.00 93.31 82 LYS A CA 1
ATOM 696 C C . LYS A 1 82 ? 21.517 -12.253 -74.067 1.00 93.31 82 LYS A C 1
ATOM 698 O O . LYS A 1 82 ? 20.588 -11.790 -73.409 1.00 93.31 82 LYS A O 1
ATOM 703 N N . SER A 1 83 ? 22.408 -13.099 -73.564 1.00 93.38 83 SER A N 1
ATOM 704 C CA . SER A 1 83 ? 22.370 -13.533 -72.171 1.00 93.38 83 SER A CA 1
ATOM 705 C C . SER A 1 83 ? 23.748 -13.562 -71.534 1.00 93.38 83 SER A C 1
ATOM 707 O O . SER A 1 83 ? 24.720 -13.927 -72.196 1.00 93.38 83 SER A O 1
ATOM 709 N N . ILE A 1 84 ? 23.809 -13.240 -70.248 1.00 94.81 84 ILE A N 1
ATOM 710 C CA . ILE A 1 84 ? 25.000 -13.361 -69.406 1.00 94.81 84 ILE A CA 1
ATOM 711 C C . ILE A 1 84 ? 24.598 -13.977 -68.064 1.00 94.81 84 ILE A C 1
ATOM 713 O O . ILE A 1 84 ? 23.515 -13.689 -67.550 1.00 94.81 84 ILE A O 1
ATOM 717 N N . ILE A 1 85 ? 25.435 -14.868 -67.536 1.00 93.94 85 ILE A N 1
ATOM 718 C CA . ILE A 1 85 ? 25.251 -15.419 -66.191 1.00 93.94 85 ILE A CA 1
ATOM 719 C C . ILE A 1 85 ? 25.832 -14.405 -65.210 1.00 93.94 85 ILE A C 1
ATOM 721 O O . ILE A 1 85 ? 26.934 -13.908 -65.420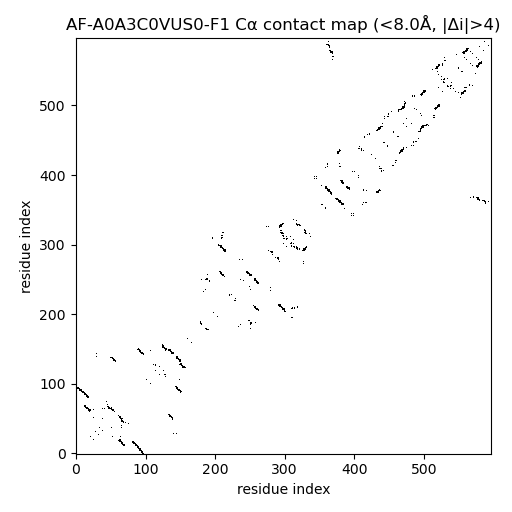 1.00 93.94 85 ILE A O 1
ATOM 725 N N . LEU A 1 86 ? 25.056 -14.076 -64.185 1.00 92.62 86 LEU A N 1
ATOM 726 C CA . LEU A 1 86 ? 25.456 -13.210 -63.090 1.00 92.62 86 LEU A CA 1
ATOM 727 C C . LEU A 1 86 ? 25.618 -14.071 -61.844 1.00 92.62 86 LEU A C 1
ATOM 729 O O . LEU A 1 86 ? 24.683 -14.789 -61.466 1.00 92.62 86 LEU A O 1
ATOM 733 N N . ASP A 1 87 ? 26.779 -13.954 -61.210 1.00 90.38 87 ASP A N 1
ATOM 734 C CA . ASP A 1 87 ? 27.090 -14.655 -59.972 1.00 90.38 87 ASP A CA 1
ATOM 735 C C . ASP A 1 87 ? 26.140 -14.237 -58.838 1.00 90.38 87 ASP A C 1
ATOM 737 O O . ASP A 1 87 ? 25.440 -13.210 -58.887 1.00 90.38 87 ASP A O 1
ATOM 741 N N . GLU A 1 88 ? 26.095 -15.065 -57.795 1.00 88.81 88 GLU A N 1
ATOM 742 C CA . GLU A 1 88 ? 25.360 -14.722 -56.585 1.00 88.81 88 GLU A CA 1
ATOM 743 C C . GLU A 1 88 ? 25.907 -13.435 -55.957 1.00 88.81 88 GLU A C 1
ATOM 745 O O . GLU A 1 88 ? 27.112 -13.183 -55.929 1.00 88.81 88 GLU A O 1
ATOM 750 N N . SER A 1 89 ? 25.015 -12.567 -55.487 1.00 88.06 89 SER A N 1
ATOM 751 C CA . SER A 1 89 ? 25.401 -11.242 -55.002 1.00 88.06 89 SER A CA 1
ATOM 752 C C . SER A 1 89 ? 24.377 -10.666 -54.035 1.00 88.06 89 SER A C 1
ATOM 754 O O . SER A 1 89 ? 23.176 -10.953 -54.100 1.00 88.06 89 SER A O 1
ATOM 756 N N . PHE A 1 90 ? 24.861 -9.813 -53.137 1.00 85.38 90 PHE A N 1
ATOM 757 C CA . PHE A 1 90 ? 24.031 -9.040 -52.226 1.00 85.38 90 PHE A CA 1
ATOM 758 C C . PHE A 1 90 ? 23.891 -7.604 -52.721 1.00 85.38 90 PHE A C 1
ATOM 760 O O . PHE A 1 90 ? 24.859 -7.013 -53.190 1.00 85.38 90 PHE A O 1
ATOM 767 N N . PHE A 1 91 ? 22.690 -7.042 -52.596 1.00 86.44 91 PHE A N 1
ATOM 768 C CA . PHE A 1 91 ? 22.354 -5.723 -53.116 1.00 86.44 91 PHE A CA 1
ATOM 769 C C . PHE A 1 91 ? 21.631 -4.864 -52.091 1.00 86.44 91 PHE A C 1
ATOM 771 O O . PHE A 1 91 ? 20.681 -5.310 -51.439 1.00 86.44 91 PHE A O 1
ATOM 778 N N . ALA A 1 92 ? 22.037 -3.605 -52.000 1.00 84.25 92 ALA A N 1
ATOM 779 C CA . ALA A 1 92 ? 21.295 -2.563 -51.327 1.00 84.25 92 ALA A CA 1
ATOM 780 C C . ALA A 1 92 ? 20.377 -1.955 -52.381 1.00 84.25 92 ALA A C 1
ATOM 782 O O . ALA A 1 92 ? 20.834 -1.567 -53.454 1.00 84.25 92 ALA A O 1
ATOM 783 N N . SER A 1 93 ? 19.077 -1.928 -52.106 1.00 85.94 93 SER A N 1
ATOM 784 C CA . SER A 1 93 ? 18.095 -1.307 -52.984 1.00 85.94 93 SER A CA 1
ATOM 785 C C . SER A 1 93 ? 17.540 -0.054 -52.332 1.00 85.94 93 SER A C 1
ATOM 787 O O . SER A 1 93 ? 17.103 -0.125 -51.179 1.00 85.94 93 SER A O 1
ATOM 789 N N . MET A 1 94 ? 17.471 1.045 -53.066 1.00 82.94 94 MET A N 1
ATOM 790 C CA . MET A 1 94 ? 16.941 2.305 -52.570 1.00 82.94 94 MET A CA 1
ATOM 791 C C . MET A 1 94 ? 15.936 2.885 -53.558 1.00 82.94 94 MET A C 1
ATOM 793 O O . MET A 1 94 ? 16.144 2.863 -54.766 1.00 82.94 94 MET A O 1
ATOM 797 N N . GLU A 1 95 ? 14.843 3.415 -53.021 1.00 83.56 95 GLU A N 1
ATOM 798 C CA . GLU A 1 95 ? 13.758 3.992 -53.806 1.00 83.56 95 GLU A CA 1
ATOM 799 C C . GLU A 1 95 ? 13.831 5.536 -53.824 1.00 83.56 95 GLU A C 1
ATOM 801 O O . GLU A 1 95 ? 13.743 6.170 -52.765 1.00 83.56 95 GLU A O 1
ATOM 806 N N . VAL A 1 96 ? 13.968 6.129 -55.018 1.00 78.50 96 VAL A N 1
ATOM 807 C CA . VAL A 1 96 ? 14.159 7.574 -55.271 1.00 78.50 96 VAL A CA 1
ATOM 808 C C . VAL A 1 96 ? 13.111 8.148 -56.233 1.00 78.50 96 VAL A C 1
ATOM 810 O O . VAL A 1 96 ? 12.471 7.409 -56.984 1.00 78.50 96 VAL A O 1
ATOM 813 N N . ASP A 1 97 ? 12.929 9.470 -56.211 1.00 76.00 97 ASP A N 1
ATOM 814 C CA . ASP A 1 97 ? 12.043 10.185 -57.142 1.00 76.00 97 ASP A CA 1
ATOM 815 C C . ASP A 1 97 ? 12.690 10.349 -58.537 1.00 76.00 97 ASP A C 1
ATOM 817 O O . ASP A 1 97 ? 13.910 10.291 -58.682 1.00 76.00 97 ASP A O 1
ATOM 821 N N . THR A 1 98 ? 11.870 10.546 -59.574 1.00 66.19 98 THR A N 1
ATOM 822 C CA . THR A 1 98 ? 12.253 10.464 -61.002 1.00 66.19 98 THR A CA 1
ATOM 823 C C . THR A 1 98 ? 13.092 11.628 -61.546 1.00 66.19 98 THR A C 1
ATOM 825 O O . THR A 1 98 ? 13.569 11.541 -62.671 1.00 66.19 98 THR A O 1
ATOM 828 N N . ASP A 1 99 ? 13.283 12.707 -60.784 1.00 65.06 99 ASP A N 1
ATOM 829 C CA . ASP A 1 99 ? 13.892 13.963 -61.263 1.00 65.06 99 ASP A CA 1
ATOM 830 C C . ASP A 1 99 ? 15.438 13.994 -61.147 1.00 65.06 99 ASP A C 1
ATOM 832 O O . ASP A 1 99 ? 16.039 15.067 -61.067 1.00 65.06 99 ASP A O 1
ATOM 836 N N . PHE A 1 100 ? 16.094 12.831 -61.083 1.00 64.88 100 PHE A N 1
ATOM 837 C CA . PHE A 1 100 ? 17.540 12.692 -60.860 1.00 64.88 100 PHE A CA 1
ATOM 838 C C . PHE A 1 100 ? 18.292 12.285 -62.139 1.00 64.88 100 PHE A C 1
ATOM 840 O O . PHE A 1 100 ? 17.738 11.604 -62.996 1.00 64.88 100 PHE A O 1
ATOM 847 N N . ASP A 1 101 ? 19.554 12.705 -62.270 1.00 65.56 101 ASP A N 1
ATOM 848 C CA . ASP A 1 101 ? 20.419 12.318 -63.392 1.00 65.56 101 ASP A CA 1
ATOM 849 C C . ASP A 1 101 ? 21.029 10.932 -63.124 1.00 65.56 101 ASP A C 1
ATOM 851 O O . ASP A 1 101 ? 21.843 10.754 -62.217 1.00 65.56 101 ASP A O 1
ATOM 855 N N . PHE A 1 102 ? 20.575 9.921 -63.865 1.00 68.25 102 PHE A N 1
ATOM 856 C CA . PHE A 1 102 ? 20.890 8.517 -63.601 1.00 68.25 102 PHE A CA 1
ATOM 857 C C . PHE A 1 102 ? 22.077 8.046 -64.445 1.00 68.25 102 PHE A C 1
ATOM 859 O O . PHE A 1 102 ? 21.917 7.546 -65.561 1.00 68.25 102 PHE A O 1
ATOM 866 N N . ASN A 1 103 ? 23.277 8.144 -63.879 1.00 70.94 103 ASN A N 1
ATOM 867 C CA . ASN A 1 103 ? 24.479 7.511 -64.417 1.00 70.94 103 ASN A CA 1
ATOM 868 C C . ASN A 1 103 ? 25.226 6.709 -63.339 1.00 70.94 103 ASN A C 1
ATOM 870 O O . ASN A 1 103 ? 24.895 6.783 -62.157 1.00 70.94 103 ASN A O 1
ATOM 874 N N . ASP A 1 104 ? 26.208 5.933 -63.794 1.00 69.12 104 ASP A N 1
ATOM 875 C CA . ASP A 1 104 ? 27.082 5.063 -62.998 1.00 69.12 104 ASP A CA 1
ATOM 876 C C . ASP A 1 104 ? 27.642 5.791 -61.756 1.00 69.12 104 ASP A C 1
ATOM 878 O O . ASP A 1 104 ? 27.303 5.449 -60.620 1.00 69.12 104 ASP A O 1
ATOM 882 N N . ASP A 1 105 ? 28.342 6.910 -61.979 1.00 74.44 105 ASP A N 1
ATOM 883 C CA . ASP A 1 105 ? 28.948 7.740 -60.928 1.00 74.44 105 ASP A CA 1
ATOM 884 C C . ASP A 1 105 ? 27.918 8.241 -59.901 1.00 74.44 105 ASP A C 1
ATOM 886 O O . ASP A 1 105 ? 28.173 8.292 -58.695 1.00 74.44 105 ASP A O 1
ATOM 890 N N . SER A 1 106 ? 26.727 8.610 -60.371 1.00 74.81 106 SER A N 1
ATOM 891 C CA . SER A 1 106 ? 25.681 9.182 -59.524 1.00 74.81 106 SER A CA 1
ATOM 892 C C . SER A 1 106 ? 25.025 8.127 -58.633 1.00 74.81 106 SER A C 1
ATOM 894 O O . SER A 1 106 ? 24.725 8.414 -57.475 1.00 74.81 106 SER A O 1
ATOM 896 N N . ILE A 1 107 ? 24.829 6.902 -59.141 1.00 75.94 107 ILE A N 1
ATOM 897 C CA . ILE A 1 107 ? 24.311 5.771 -58.353 1.00 75.94 107 ILE A CA 1
ATOM 898 C C . ILE A 1 107 ? 25.314 5.406 -57.254 1.00 75.94 107 ILE A C 1
ATOM 900 O O . ILE A 1 107 ? 24.917 5.266 -56.097 1.00 75.94 107 ILE A O 1
ATOM 904 N N . HIS A 1 108 ? 26.598 5.323 -57.600 1.00 76.62 108 HIS A N 1
ATOM 905 C CA . HIS A 1 108 ? 27.691 5.058 -56.668 1.00 76.62 108 HIS A CA 1
ATOM 906 C C . HIS A 1 108 ? 27.749 6.055 -55.504 1.00 76.62 108 HIS A C 1
ATOM 908 O O . HIS A 1 108 ? 27.607 5.666 -54.344 1.00 76.62 108 HIS A O 1
ATOM 914 N N . MET A 1 109 ? 27.858 7.355 -55.808 1.00 75.69 109 MET A N 1
ATOM 915 C CA . MET A 1 109 ? 27.990 8.411 -54.793 1.00 75.69 109 MET A CA 1
ATOM 916 C C . MET A 1 109 ? 26.849 8.419 -53.767 1.00 75.69 109 MET A C 1
ATOM 918 O O . MET A 1 109 ? 27.048 8.779 -52.606 1.00 75.69 109 MET A O 1
ATOM 922 N N . ILE A 1 110 ? 25.639 8.054 -54.191 1.00 76.88 110 ILE A N 1
ATOM 923 C CA . ILE A 1 110 ? 24.480 7.998 -53.303 1.00 76.88 110 ILE A CA 1
ATOM 924 C C . ILE A 1 110 ? 24.630 6.889 -52.260 1.00 76.88 110 ILE A C 1
ATOM 926 O O . ILE A 1 110 ? 24.357 7.109 -51.077 1.00 76.88 110 ILE A O 1
ATOM 930 N N . PHE A 1 111 ? 24.993 5.685 -52.700 1.00 77.19 111 PHE A N 1
ATOM 931 C CA . PHE A 1 111 ? 25.119 4.560 -51.785 1.00 77.19 111 PHE A CA 1
ATOM 932 C C . PHE A 1 111 ? 26.343 4.731 -50.877 1.00 77.19 111 PHE A C 1
ATOM 934 O O . PHE A 1 111 ? 26.227 4.416 -49.694 1.00 77.19 111 PHE A O 1
ATOM 941 N N . ASP A 1 112 ? 27.441 5.315 -51.369 1.00 75.06 112 ASP A N 1
ATOM 942 C CA . ASP A 1 112 ? 28.615 5.659 -50.552 1.00 75.06 112 ASP A CA 1
ATOM 943 C C . ASP A 1 112 ? 28.229 6.525 -49.342 1.00 75.06 112 ASP A C 1
ATOM 945 O O . ASP A 1 112 ? 28.494 6.150 -48.198 1.00 75.06 112 ASP A O 1
ATOM 949 N N . GLY A 1 113 ? 27.513 7.634 -49.567 1.00 70.81 113 GLY A N 1
ATOM 950 C CA . GLY A 1 113 ? 27.093 8.532 -48.483 1.00 70.81 113 GLY A CA 1
ATOM 951 C C . GLY A 1 113 ? 26.179 7.868 -47.442 1.00 70.81 113 GLY A C 1
ATOM 952 O O . GLY A 1 113 ? 26.269 8.160 -46.252 1.00 70.81 113 GLY A O 1
ATOM 953 N N . LEU A 1 114 ? 25.331 6.920 -47.855 1.00 68.94 114 LEU A N 1
ATOM 954 C CA . LEU A 1 114 ? 24.411 6.213 -46.953 1.00 68.94 114 LEU A CA 1
ATOM 955 C C . LEU A 1 114 ? 25.110 5.258 -45.982 1.00 68.94 114 LEU A C 1
ATOM 957 O O . LEU A 1 114 ? 24.682 5.108 -44.833 1.00 68.94 114 LEU A O 1
ATOM 961 N N . PHE A 1 115 ? 26.165 4.578 -46.433 1.00 65.69 115 PHE A N 1
ATOM 962 C CA . PHE A 1 115 ? 26.923 3.677 -45.567 1.00 65.69 115 PHE A CA 1
ATOM 963 C C . PHE A 1 115 ? 27.831 4.441 -44.588 1.00 65.69 115 PHE A C 1
ATOM 965 O O . PHE A 1 115 ? 28.114 3.912 -43.509 1.00 65.69 115 P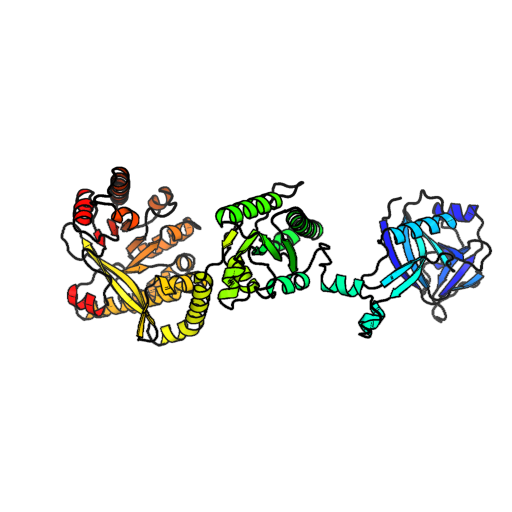HE A O 1
ATOM 972 N N . GLU A 1 116 ? 28.202 5.692 -44.892 1.00 64.88 116 GLU A N 1
ATOM 973 C CA . GLU A 1 116 ? 28.889 6.596 -43.956 1.00 64.88 116 GLU A CA 1
ATOM 974 C C . GLU A 1 116 ? 27.975 7.076 -42.808 1.00 64.88 116 GLU A C 1
ATOM 976 O O . GLU A 1 116 ? 28.425 7.169 -41.663 1.00 64.88 116 GLU A O 1
ATOM 981 N N . GLU A 1 117 ? 26.680 7.303 -43.065 1.00 56.91 117 GLU A N 1
ATOM 982 C CA . GLU A 1 117 ? 25.700 7.791 -42.073 1.00 56.91 117 GLU A CA 1
ATOM 983 C C . GLU A 1 117 ? 25.099 6.696 -41.155 1.00 56.91 117 GLU A C 1
ATOM 985 O O . GLU A 1 117 ? 24.209 6.973 -40.357 1.00 56.91 117 GLU A O 1
ATOM 990 N N . ASN A 1 118 ? 25.625 5.461 -41.181 1.00 55.12 118 ASN A N 1
ATOM 991 C CA . ASN A 1 118 ? 25.207 4.294 -40.370 1.00 55.12 118 ASN A CA 1
ATOM 992 C C . ASN A 1 118 ? 23.838 3.654 -40.662 1.00 55.12 118 ASN A C 1
ATOM 994 O O . ASN A 1 118 ? 23.517 2.645 -40.024 1.00 55.12 118 ASN A O 1
ATOM 998 N N . ASP A 1 119 ? 23.084 4.122 -41.652 1.00 55.28 119 ASP A N 1
ATOM 999 C CA . ASP A 1 119 ? 21.767 3.556 -41.991 1.00 55.28 119 ASP A CA 1
ATOM 1000 C C . ASP A 1 119 ? 21.836 2.187 -42.708 1.00 55.28 119 ASP A C 1
ATOM 1002 O O . ASP A 1 119 ? 20.837 1.475 -42.831 1.00 55.28 119 ASP A O 1
ATOM 1006 N N . GLY A 1 120 ? 23.030 1.750 -43.123 1.00 52.00 120 GLY A N 1
ATOM 1007 C CA . GLY A 1 120 ? 23.282 0.437 -43.733 1.00 52.00 120 GLY A CA 1
ATOM 1008 C C . GLY A 1 120 ? 23.570 -0.723 -42.761 1.00 52.00 120 GLY A C 1
ATOM 1009 O O . GLY A 1 120 ? 23.900 -1.826 -43.207 1.00 52.00 120 GLY A O 1
ATOM 1010 N N . ARG A 1 121 ? 23.496 -0.520 -41.437 1.00 57.78 121 ARG A N 1
ATOM 1011 C CA . ARG A 1 121 ? 23.934 -1.514 -40.431 1.00 57.78 121 ARG A CA 1
ATOM 1012 C C . ARG A 1 121 ? 22.894 -2.617 -40.172 1.00 57.78 121 ARG A C 1
ATOM 1014 O O . ARG A 1 121 ? 21.729 -2.338 -39.903 1.00 57.78 121 ARG A O 1
ATOM 1021 N N . ARG A 1 122 ? 23.322 -3.889 -40.141 1.00 61.81 122 ARG A N 1
ATOM 1022 C CA . ARG A 1 122 ? 22.574 -4.969 -39.462 1.00 61.81 122 ARG A CA 1
ATOM 1023 C C . ARG A 1 122 ? 22.996 -5.029 -37.996 1.00 61.81 122 ARG A C 1
ATOM 1025 O O . ARG A 1 122 ? 24.138 -4.728 -37.670 1.00 61.81 122 ARG A O 1
ATOM 1032 N N . ILE A 1 123 ? 22.109 -5.518 -37.124 1.00 61.16 123 ILE A N 1
ATOM 1033 C CA . ILE A 1 123 ? 22.358 -5.653 -35.670 1.00 61.16 123 ILE A CA 1
ATOM 1034 C C . ILE A 1 123 ? 23.680 -6.389 -35.360 1.00 61.16 123 ILE A C 1
ATOM 1036 O O . ILE A 1 123 ? 24.337 -6.096 -34.359 1.00 61.16 123 ILE A O 1
ATOM 1040 N N . TYR A 1 124 ? 24.070 -7.338 -36.217 1.00 63.69 124 TYR A N 1
ATOM 1041 C CA . TYR A 1 124 ? 25.260 -8.176 -36.043 1.00 63.69 124 TYR A CA 1
ATOM 1042 C C . TYR A 1 124 ? 26.204 -8.177 -37.247 1.00 63.69 124 TYR A C 1
ATOM 1044 O O . TYR A 1 124 ? 27.180 -8.917 -37.234 1.00 63.69 124 TYR A O 1
ATOM 1052 N N . SER A 1 125 ? 25.941 -7.387 -38.286 1.00 67.62 125 SER A N 1
ATOM 1053 C CA . SER A 1 125 ? 26.761 -7.426 -39.497 1.00 67.62 125 SER A CA 1
ATOM 1054 C C . SER A 1 125 ? 26.983 -6.019 -40.023 1.00 67.62 125 SER A C 1
ATOM 1056 O O . SER A 1 125 ? 26.050 -5.218 -40.136 1.00 67.62 125 SER A O 1
ATOM 1058 N N . TRP A 1 126 ? 28.231 -5.729 -40.358 1.00 68.25 126 TRP A N 1
ATOM 1059 C CA . TRP A 1 126 ? 28.627 -4.501 -41.008 1.00 68.25 126 TRP A CA 1
ATOM 1060 C C . TRP A 1 126 ? 28.698 -4.737 -42.510 1.00 68.25 126 TRP A C 1
ATOM 1062 O O . TRP A 1 126 ? 29.386 -5.648 -42.975 1.00 68.25 126 TRP A O 1
ATOM 1072 N N . LEU A 1 127 ? 27.930 -3.945 -43.246 1.00 72.44 127 LEU A N 1
ATOM 1073 C CA . LEU A 1 127 ? 27.868 -3.986 -44.696 1.00 72.44 127 LEU A CA 1
ATOM 1074 C C . LEU A 1 127 ? 28.689 -2.824 -45.246 1.00 72.44 127 LEU A C 1
ATOM 1076 O O . LEU A 1 127 ? 28.667 -1.738 -44.668 1.00 72.44 127 LEU A O 1
ATOM 1080 N N . GLY A 1 128 ? 29.398 -3.070 -46.337 1.00 70.44 128 GLY A N 1
ATOM 1081 C CA . GLY A 1 128 ? 30.140 -2.063 -47.081 1.00 70.44 128 GLY A CA 1
ATOM 1082 C C . GLY A 1 128 ? 29.711 -2.104 -48.533 1.00 70.44 128 GLY A C 1
ATOM 1083 O O . GLY A 1 128 ? 29.400 -3.166 -49.074 1.00 70.44 128 GLY A O 1
ATOM 1084 N N . ILE A 1 129 ? 29.658 -0.944 -49.166 1.00 75.19 129 ILE A N 1
ATOM 1085 C CA . ILE A 1 129 ? 29.473 -0.888 -50.606 1.00 75.19 129 ILE A CA 1
ATOM 1086 C C . ILE A 1 129 ? 30.728 -1.427 -51.308 1.00 75.19 129 ILE A C 1
ATOM 1088 O O . ILE A 1 129 ? 31.830 -1.387 -50.761 1.00 75.19 129 ILE A O 1
ATOM 1092 N N . VAL A 1 130 ? 30.554 -2.013 -52.489 1.00 78.06 130 VAL A N 1
ATOM 1093 C CA . VAL A 1 130 ? 31.682 -2.422 -53.329 1.00 78.06 130 VAL A CA 1
ATOM 1094 C C . VAL A 1 130 ? 32.071 -1.233 -54.204 1.00 78.06 130 VAL A C 1
ATOM 1096 O O . VAL A 1 130 ? 31.246 -0.804 -54.994 1.00 78.06 130 VAL A O 1
ATOM 1099 N N . ASP A 1 131 ? 33.305 -0.732 -54.109 1.00 73.69 131 ASP A N 1
ATOM 1100 C CA . ASP A 1 131 ? 33.753 0.438 -54.894 1.00 73.69 131 ASP A CA 1
ATOM 1101 C C . ASP A 1 131 ? 33.633 0.229 -56.419 1.00 73.69 131 ASP A C 1
ATOM 1103 O O . ASP A 1 131 ? 33.391 1.171 -57.163 1.00 73.69 131 ASP A O 1
ATOM 1107 N N . GLU A 1 132 ? 33.781 -1.014 -56.892 1.00 79.00 132 GLU A N 1
ATOM 1108 C CA . GLU A 1 132 ? 33.591 -1.412 -58.295 1.00 79.00 132 GLU A CA 1
ATOM 1109 C C . GLU A 1 132 ? 32.684 -2.659 -58.384 1.00 79.00 132 GLU A C 1
ATOM 1111 O O . GLU A 1 132 ? 33.201 -3.781 -58.472 1.00 79.00 132 GLU A O 1
ATOM 1116 N N . PRO A 1 133 ? 31.350 -2.510 -58.312 1.00 84.31 133 PRO A N 1
ATOM 1117 C CA . PRO A 1 133 ? 30.404 -3.612 -58.330 1.00 84.31 133 PRO A CA 1
ATOM 1118 C C . PRO A 1 133 ? 30.425 -4.304 -59.692 1.00 84.31 133 PRO A C 1
ATOM 1120 O O . PRO A 1 133 ? 30.550 -3.673 -60.742 1.00 84.31 133 PRO A O 1
ATOM 1123 N N . ASP A 1 134 ? 30.233 -5.618 -59.687 1.00 86.62 134 ASP A N 1
ATOM 1124 C CA . ASP A 1 134 ? 30.099 -6.385 -60.925 1.00 86.62 134 ASP A CA 1
ATOM 1125 C C . ASP A 1 134 ? 28.759 -6.086 -61.608 1.00 86.62 134 ASP A C 1
ATOM 1127 O O . ASP A 1 134 ? 28.648 -6.152 -62.836 1.00 86.62 134 ASP A O 1
ATOM 1131 N N . VAL A 1 135 ? 27.743 -5.737 -60.805 1.00 88.94 135 VAL A N 1
ATOM 1132 C CA . VAL A 1 135 ? 26.391 -5.413 -61.260 1.00 88.94 135 VAL A CA 1
ATOM 1133 C C . VAL A 1 135 ? 25.802 -4.253 -60.457 1.00 88.94 135 VAL A C 1
ATOM 1135 O O . VAL A 1 135 ? 25.701 -4.312 -59.231 1.00 88.94 135 VAL A O 1
ATOM 1138 N N . MET A 1 136 ? 25.276 -3.258 -61.164 1.00 90.06 136 MET A N 1
ATOM 1139 C CA . MET A 1 136 ? 24.261 -2.339 -60.648 1.00 90.06 136 MET A CA 1
ATOM 1140 C C . MET A 1 136 ? 23.025 -2.367 -61.530 1.00 90.06 136 MET A C 1
ATOM 1142 O O . MET A 1 136 ? 23.093 -2.718 -62.711 1.00 90.06 136 MET A O 1
ATOM 1146 N N . ALA A 1 137 ? 21.883 -1.985 -60.965 1.00 89.50 137 ALA A N 1
ATOM 1147 C CA . ALA A 1 137 ? 20.650 -1.926 -61.729 1.00 89.50 137 ALA A CA 1
ATOM 1148 C C . ALA A 1 137 ? 19.731 -0.790 -61.288 1.00 89.50 137 ALA A C 1
ATOM 1150 O O . ALA A 1 137 ? 19.670 -0.442 -60.112 1.00 89.50 137 ALA A O 1
ATOM 1151 N N . ALA A 1 138 ? 18.974 -0.250 -62.236 1.00 88.81 138 ALA A N 1
ATOM 1152 C CA . ALA A 1 138 ? 17.942 0.742 -61.989 1.00 88.81 138 ALA A CA 1
ATOM 1153 C C . ALA A 1 138 ? 16.614 0.283 -62.601 1.00 88.81 138 ALA A C 1
ATOM 1155 O O . ALA A 1 138 ? 16.526 -0.033 -63.791 1.00 88.81 138 ALA A O 1
ATOM 1156 N N . PHE A 1 139 ? 15.568 0.258 -61.778 1.00 87.50 139 PHE A N 1
ATOM 1157 C CA . PHE A 1 139 ? 14.226 -0.183 -62.150 1.00 87.50 139 PHE A CA 1
ATOM 1158 C C . PHE A 1 139 ? 13.249 0.973 -62.015 1.00 87.50 139 PHE A C 1
ATOM 1160 O O . PHE A 1 139 ? 13.272 1.692 -61.020 1.00 87.50 139 PHE A O 1
ATOM 1167 N N . VAL A 1 140 ? 12.351 1.130 -62.983 1.00 81.25 140 VAL A N 1
ATOM 1168 C CA . VAL A 1 140 ? 11.365 2.215 -62.980 1.00 81.25 140 VAL A CA 1
ATOM 1169 C C . VAL A 1 140 ? 9.982 1.649 -62.685 1.00 81.25 140 VAL A C 1
ATOM 1171 O O . VAL A 1 140 ? 9.510 0.723 -63.346 1.00 81.25 140 VAL A O 1
ATOM 1174 N N . ASN A 1 141 ? 9.313 2.239 -61.702 1.00 71.81 141 ASN A N 1
ATOM 1175 C CA . ASN A 1 141 ? 7.894 2.054 -61.424 1.00 71.81 141 ASN A CA 1
ATOM 1176 C C . ASN A 1 141 ? 7.161 3.395 -61.631 1.00 71.81 141 ASN A C 1
ATOM 1178 O O . ASN A 1 141 ? 7.796 4.444 -61.637 1.00 71.81 141 ASN A O 1
ATOM 1182 N N . ASP A 1 142 ? 5.829 3.391 -61.762 1.00 65.50 142 ASP A N 1
ATOM 1183 C CA . ASP A 1 142 ? 4.999 4.525 -62.231 1.00 65.50 142 ASP A CA 1
ATOM 1184 C C . ASP A 1 142 ? 5.203 5.869 -61.501 1.00 65.50 142 ASP A C 1
ATOM 1186 O O . ASP A 1 142 ? 4.717 6.898 -61.969 1.00 65.50 142 ASP A O 1
ATOM 1190 N N . LYS A 1 143 ? 5.870 5.880 -60.341 1.00 69.31 143 LYS A N 1
ATOM 1191 C CA . LYS A 1 143 ? 6.177 7.096 -59.575 1.00 69.31 143 LYS A CA 1
ATOM 1192 C C . LYS A 1 143 ? 7.580 7.142 -58.966 1.00 69.31 143 LYS A C 1
ATOM 1194 O O . LYS A 1 143 ? 7.872 8.112 -58.277 1.00 69.31 143 LYS A O 1
ATOM 1199 N N . LYS A 1 144 ? 8.398 6.094 -59.118 1.00 78.06 144 LYS A N 1
ATOM 1200 C CA . LYS A 1 144 ? 9.648 5.932 -58.360 1.00 78.06 144 LYS A CA 1
ATOM 1201 C C . LYS A 1 144 ? 10.665 5.076 -59.105 1.00 78.06 144 LYS A C 1
ATOM 1203 O O . LYS A 1 144 ? 10.283 4.169 -59.845 1.00 78.06 144 LYS A O 1
ATOM 1208 N N . VAL A 1 145 ? 11.942 5.323 -58.844 1.00 79.44 145 VAL A N 1
ATOM 1209 C CA . VAL A 1 145 ? 13.066 4.534 -59.354 1.00 79.44 145 VAL A CA 1
ATOM 1210 C C . VAL A 1 145 ? 13.680 3.741 -58.205 1.00 79.44 145 VAL A C 1
ATOM 1212 O O . VAL A 1 145 ? 13.957 4.294 -57.145 1.00 79.44 145 VAL A O 1
ATOM 1215 N N . ILE A 1 146 ? 13.879 2.440 -58.399 1.00 86.06 146 ILE A N 1
ATOM 1216 C CA . ILE A 1 146 ? 14.597 1.573 -57.465 1.00 86.06 146 ILE A CA 1
ATOM 1217 C C . ILE A 1 146 ? 16.012 1.403 -58.005 1.00 86.06 146 ILE A C 1
ATOM 1219 O O . ILE A 1 146 ? 16.206 0.772 -59.042 1.00 86.06 146 ILE A O 1
ATOM 1223 N N . LEU A 1 147 ? 16.989 1.956 -57.298 1.00 87.19 147 LEU A N 1
ATOM 1224 C CA . LEU A 1 147 ? 18.407 1.742 -57.561 1.00 87.19 147 LEU A CA 1
ATOM 1225 C C . LEU A 1 147 ? 18.881 0.526 -56.776 1.00 87.19 147 LEU A C 1
ATOM 1227 O O . LEU A 1 147 ? 18.484 0.352 -55.627 1.00 87.19 147 LEU A O 1
ATOM 1231 N N . MET A 1 148 ? 19.721 -0.302 -57.382 1.00 88.19 148 MET A N 1
ATOM 1232 C CA . MET A 1 148 ? 20.352 -1.463 -56.772 1.00 88.19 148 MET A CA 1
ATOM 1233 C C . MET A 1 148 ? 21.862 -1.378 -56.941 1.00 88.19 148 MET A C 1
ATOM 1235 O O . MET A 1 148 ? 22.353 -1.297 -58.066 1.00 88.19 148 MET A O 1
ATOM 1239 N N . HIS A 1 149 ? 22.573 -1.479 -55.824 1.00 87.75 149 HIS A N 1
ATOM 1240 C CA . HIS A 1 149 ? 24.026 -1.469 -55.777 1.00 87.75 149 HIS A CA 1
ATOM 1241 C C . HIS A 1 149 ? 24.541 -2.683 -55.009 1.00 87.75 149 HIS A C 1
ATOM 1243 O O . HIS A 1 149 ? 24.002 -3.023 -53.951 1.00 87.75 149 HIS A O 1
ATOM 1249 N N . GLN A 1 150 ? 25.566 -3.354 -55.533 1.00 87.31 150 GLN A N 1
ATOM 1250 C CA . GLN A 1 150 ? 26.172 -4.498 -54.858 1.00 87.31 150 GLN A CA 1
ATOM 1251 C C . GLN A 1 150 ? 26.856 -4.057 -53.555 1.00 87.31 150 GLN A C 1
ATOM 1253 O O . GLN A 1 150 ? 27.518 -3.019 -53.508 1.00 87.31 150 GLN A O 1
ATOM 1258 N N . PHE A 1 151 ? 26.703 -4.848 -52.497 1.00 83.44 151 PHE A N 1
ATOM 1259 C CA . PHE A 1 151 ? 27.424 -4.658 -51.239 1.00 83.44 151 PHE A CA 1
ATOM 1260 C C . PHE A 1 151 ? 28.139 -5.944 -50.834 1.00 83.44 151 PHE A C 1
ATOM 1262 O O . PHE A 1 151 ? 27.750 -7.048 -51.226 1.00 83.44 151 PHE A O 1
ATOM 1269 N N . ASN A 1 152 ? 29.159 -5.804 -49.995 1.00 76.31 152 ASN A N 1
ATOM 1270 C CA . ASN A 1 152 ? 29.812 -6.902 -49.306 1.00 76.31 152 ASN A CA 1
ATOM 1271 C C . ASN A 1 152 ? 29.510 -6.859 -47.802 1.00 76.31 152 ASN A C 1
ATOM 1273 O O . ASN A 1 152 ? 29.101 -5.846 -47.229 1.00 76.31 152 ASN A O 1
ATOM 1277 N N . VAL A 1 153 ? 29.691 -8.001 -47.146 1.00 70.06 153 VAL A N 1
ATOM 1278 C CA . VAL A 1 153 ? 29.684 -8.051 -45.687 1.00 70.06 153 VAL A CA 1
ATOM 1279 C C . VAL A 1 153 ? 31.119 -7.821 -45.225 1.00 70.06 153 VAL A C 1
ATOM 1281 O O . VAL A 1 153 ? 31.959 -8.709 -45.341 1.00 70.06 153 VAL A O 1
ATOM 1284 N N . VAL A 1 154 ? 31.405 -6.617 -44.731 1.00 70.12 154 VAL A N 1
ATOM 1285 C CA . VAL A 1 154 ? 32.735 -6.216 -44.237 1.00 70.12 154 VAL A CA 1
ATOM 1286 C C . VAL A 1 154 ? 33.072 -6.956 -42.944 1.00 70.12 154 VAL A C 1
ATOM 1288 O O . VAL A 1 154 ? 34.213 -7.358 -42.724 1.00 70.12 154 VAL A O 1
ATOM 1291 N N . LYS A 1 155 ? 32.070 -7.159 -42.082 1.00 68.31 155 LYS A N 1
ATOM 1292 C CA . LYS A 1 155 ? 32.200 -7.921 -40.835 1.00 68.31 155 LYS A CA 1
ATOM 1293 C C . LYS A 1 155 ? 30.879 -8.618 -40.535 1.00 68.31 155 LYS A C 1
ATOM 1295 O O . LYS A 1 155 ? 29.866 -7.938 -40.417 1.00 68.31 155 LYS A O 1
ATOM 1300 N N . ASP A 1 156 ? 30.870 -9.942 -40.384 1.00 72.19 156 ASP A N 1
ATOM 1301 C CA . ASP A 1 156 ? 29.664 -10.680 -39.989 1.00 72.19 156 ASP A CA 1
ATOM 1302 C C . ASP A 1 156 ? 29.813 -11.332 -38.614 1.00 72.19 156 ASP A C 1
ATOM 1304 O O . ASP A 1 156 ? 30.285 -12.463 -38.480 1.00 72.19 156 ASP A O 1
ATOM 1308 N N . ASN A 1 157 ? 29.370 -10.632 -37.572 1.00 71.75 157 ASN A N 1
ATOM 1309 C CA . ASN A 1 157 ? 29.344 -11.195 -36.226 1.00 71.75 157 ASN A CA 1
ATOM 1310 C C . ASN A 1 157 ? 28.169 -12.168 -36.039 1.00 71.75 157 ASN A C 1
ATOM 1312 O O . ASN A 1 157 ? 28.138 -12.871 -35.031 1.00 71.75 157 ASN A O 1
ATOM 1316 N N . ALA A 1 158 ? 27.209 -12.255 -36.973 1.00 74.31 158 ALA A N 1
ATOM 1317 C CA . ALA A 1 158 ? 26.111 -13.214 -36.862 1.00 74.31 158 ALA A CA 1
ATOM 1318 C C . ALA A 1 158 ? 26.639 -14.653 -36.903 1.00 74.31 158 ALA A C 1
ATOM 1320 O O . ALA A 1 158 ? 26.244 -15.474 -36.078 1.00 74.31 158 ALA A O 1
ATOM 1321 N N . GLN A 1 159 ? 27.592 -14.939 -37.796 1.00 75.12 159 GLN A N 1
ATOM 1322 C CA . GLN A 1 159 ? 28.230 -16.251 -37.886 1.00 75.12 159 GLN A CA 1
ATOM 1323 C C . GLN A 1 159 ? 29.024 -16.586 -36.615 1.00 75.12 159 GLN A C 1
ATOM 1325 O O . GLN A 1 159 ? 28.950 -17.713 -36.126 1.00 75.12 159 GLN A O 1
ATOM 1330 N N . ALA A 1 160 ? 29.738 -15.609 -36.048 1.00 79.19 160 ALA A N 1
ATOM 1331 C CA . ALA A 1 160 ? 30.437 -15.773 -34.774 1.00 79.19 160 ALA A CA 1
ATOM 1332 C C . ALA A 1 160 ? 29.460 -16.105 -33.632 1.00 79.19 160 ALA A C 1
ATOM 1334 O O . ALA A 1 160 ? 29.689 -17.046 -32.879 1.00 79.19 160 ALA A O 1
ATOM 1335 N N . ILE A 1 161 ? 28.320 -15.409 -33.557 1.00 78.94 161 ILE A N 1
ATOM 1336 C CA . ILE A 1 161 ? 27.273 -15.674 -32.557 1.00 78.94 161 ILE A CA 1
ATOM 1337 C C . ILE A 1 161 ? 26.647 -17.061 -32.747 1.00 78.94 161 ILE A C 1
ATOM 1339 O O . ILE A 1 161 ? 26.489 -17.790 -31.771 1.00 78.94 161 ILE A O 1
ATOM 1343 N N . ILE A 1 162 ? 26.309 -17.447 -33.983 1.00 80.25 162 ILE A N 1
ATOM 1344 C CA . ILE A 1 162 ? 25.712 -18.759 -34.295 1.00 80.25 162 ILE A CA 1
ATOM 1345 C C . ILE A 1 162 ? 26.639 -19.904 -33.867 1.00 80.25 162 ILE A C 1
ATOM 1347 O O . ILE A 1 162 ? 26.161 -20.933 -33.390 1.00 80.25 162 ILE A O 1
ATOM 1351 N N . ASN A 1 163 ? 27.953 -19.715 -34.003 1.00 84.44 163 ASN A N 1
ATOM 1352 C CA . ASN A 1 163 ? 28.956 -20.718 -33.650 1.00 84.44 163 ASN A CA 1
ATOM 1353 C C . ASN A 1 163 ? 29.489 -20.595 -32.210 1.00 84.44 163 ASN A C 1
ATOM 1355 O O . ASN A 1 163 ? 30.384 -21.354 -31.846 1.00 84.44 163 ASN A O 1
ATOM 1359 N N . ASP A 1 164 ? 28.965 -19.664 -31.403 1.00 80.69 164 ASP A N 1
ATOM 1360 C CA . ASP A 1 164 ? 29.478 -19.300 -30.067 1.00 80.69 164 ASP A CA 1
ATOM 1361 C C . ASP A 1 164 ? 30.986 -18.941 -30.053 1.00 80.69 164 ASP A C 1
ATOM 1363 O O . ASP A 1 164 ? 31.687 -19.133 -29.056 1.00 80.69 164 ASP A O 1
ATOM 1367 N N . ASP A 1 165 ? 31.501 -18.398 -31.161 1.00 85.00 165 ASP A N 1
ATOM 1368 C CA . ASP A 1 165 ? 32.892 -17.960 -31.305 1.00 85.00 165 ASP A CA 1
ATOM 1369 C C . ASP A 1 165 ? 33.080 -16.549 -30.728 1.00 85.00 165 ASP A C 1
ATOM 1371 O O . ASP A 1 165 ? 32.987 -15.526 -31.409 1.00 85.00 165 ASP A O 1
ATOM 1375 N N . LYS A 1 166 ? 33.327 -16.501 -29.419 1.00 79.62 166 LYS A N 1
ATOM 1376 C CA . LYS A 1 166 ? 33.499 -15.252 -28.660 1.00 79.62 166 LYS A CA 1
ATOM 1377 C C . LYS A 1 166 ? 34.786 -14.510 -29.009 1.00 79.62 166 LYS A C 1
ATOM 1379 O O . LYS A 1 166 ? 34.843 -13.303 -28.797 1.00 79.62 166 LYS A O 1
ATOM 1384 N N . GLU A 1 167 ? 35.811 -15.207 -29.503 1.00 82.69 167 GLU A N 1
ATOM 1385 C CA . GLU A 1 167 ? 37.113 -14.603 -29.815 1.00 82.69 167 GLU A CA 1
ATOM 1386 C C . GLU A 1 167 ? 37.066 -13.770 -31.102 1.00 82.69 167 GLU A C 1
ATOM 1388 O O . GLU A 1 167 ? 37.861 -12.844 -31.262 1.00 82.69 167 GLU A O 1
ATOM 1393 N N . ALA A 1 168 ? 36.103 -14.052 -31.984 1.00 79.12 168 ALA A N 1
ATOM 1394 C CA . ALA A 1 168 ? 35.870 -13.299 -33.213 1.00 79.12 168 ALA A CA 1
ATOM 1395 C C . ALA A 1 168 ? 35.212 -11.920 -32.993 1.00 79.12 168 ALA A C 1
ATOM 1397 O O . ALA A 1 168 ? 35.194 -11.096 -33.912 1.00 79.12 168 ALA A O 1
ATOM 1398 N N . ILE A 1 169 ? 34.670 -11.646 -31.799 1.00 77.00 169 ILE A N 1
ATOM 1399 C CA . ILE A 1 169 ? 34.026 -10.365 -31.476 1.00 77.00 169 ILE A CA 1
ATOM 1400 C C . ILE A 1 169 ? 35.039 -9.438 -30.802 1.00 77.00 169 ILE A C 1
ATOM 1402 O O . ILE A 1 169 ? 35.766 -9.826 -29.889 1.00 77.00 169 ILE A O 1
ATOM 1406 N N . ASP A 1 170 ? 35.068 -8.186 -31.252 1.00 82.81 170 ASP A N 1
ATOM 1407 C CA . ASP A 1 170 ? 35.982 -7.181 -30.721 1.00 82.81 170 ASP A CA 1
ATOM 1408 C C . ASP A 1 170 ? 35.708 -6.881 -29.234 1.00 82.81 170 ASP A C 1
ATOM 1410 O O . ASP A 1 170 ? 34.563 -6.891 -28.776 1.00 82.81 170 ASP A O 1
ATOM 1414 N N . ARG A 1 171 ? 36.769 -6.606 -28.466 1.00 81.81 171 ARG A N 1
ATOM 1415 C CA . ARG A 1 171 ? 36.657 -6.391 -27.016 1.00 81.81 171 ARG A CA 1
ATOM 1416 C C . ARG A 1 171 ? 35.877 -5.129 -26.664 1.00 81.81 171 ARG A C 1
ATOM 1418 O O . ARG A 1 171 ? 35.131 -5.172 -25.686 1.00 81.81 171 ARG A O 1
ATOM 1425 N N . ASP A 1 172 ? 36.007 -4.054 -27.438 1.00 81.44 172 ASP A N 1
ATOM 1426 C CA . ASP A 1 172 ? 35.253 -2.821 -27.200 1.00 81.44 172 ASP A CA 1
ATOM 1427 C C . ASP A 1 172 ? 33.777 -3.028 -27.569 1.00 81.44 172 ASP A C 1
ATOM 1429 O O . ASP A 1 172 ? 32.877 -2.560 -26.870 1.00 81.44 172 ASP A O 1
ATOM 1433 N N . GLU A 1 173 ? 33.504 -3.819 -28.612 1.00 79.50 173 GLU A N 1
ATOM 1434 C CA . GLU A 1 173 ? 32.143 -4.231 -28.976 1.00 79.50 173 GLU A CA 1
ATOM 1435 C C . GLU A 1 173 ? 31.484 -5.085 -27.876 1.00 79.50 173 GLU A C 1
ATOM 1437 O O . GLU A 1 173 ? 30.329 -4.845 -27.508 1.00 79.50 173 GLU A O 1
ATOM 1442 N N . LEU A 1 174 ? 32.219 -6.045 -27.303 1.00 83.50 174 LEU A N 1
ATOM 1443 C CA . LEU A 1 174 ? 31.761 -6.838 -26.159 1.00 83.50 174 LEU A CA 1
ATOM 1444 C C . LEU A 1 174 ? 31.548 -5.969 -24.916 1.00 83.50 174 LEU A C 1
ATOM 1446 O O . LEU A 1 174 ? 30.541 -6.143 -24.230 1.00 83.50 174 LEU A O 1
ATOM 1450 N N . TYR A 1 175 ? 32.453 -5.025 -24.639 1.00 86.38 175 TYR A N 1
ATOM 1451 C CA . TYR A 1 175 ? 32.320 -4.088 -23.524 1.00 86.38 175 TYR A CA 1
ATOM 1452 C C . TYR A 1 175 ? 31.047 -3.246 -23.661 1.00 86.38 175 TYR A C 1
ATOM 1454 O O . TYR A 1 175 ? 30.235 -3.198 -22.737 1.00 86.38 175 TYR A O 1
ATOM 1462 N N . ASN A 1 176 ? 30.820 -2.656 -24.838 1.00 85.94 176 ASN A N 1
ATOM 1463 C CA . ASN A 1 176 ? 29.622 -1.867 -25.109 1.00 85.94 176 ASN A CA 1
ATOM 1464 C C . ASN A 1 176 ? 28.352 -2.713 -24.962 1.00 85.94 176 ASN A C 1
ATOM 1466 O O . ASN A 1 176 ? 27.433 -2.313 -24.258 1.00 85.94 176 ASN A O 1
ATOM 1470 N N . LYS A 1 177 ? 28.306 -3.927 -25.526 1.00 85.00 177 LYS A N 1
ATOM 1471 C CA . LYS A 1 177 ? 27.144 -4.822 -25.361 1.00 85.00 177 LYS A CA 1
ATOM 1472 C C . LYS A 1 177 ? 26.929 -5.268 -23.908 1.00 85.00 177 LYS A C 1
ATOM 1474 O O . LYS A 1 177 ? 25.793 -5.531 -23.520 1.00 85.00 177 LYS A O 1
ATOM 1479 N N . ALA A 1 178 ? 27.991 -5.377 -23.109 1.00 88.12 178 ALA A N 1
ATOM 1480 C CA . ALA A 1 178 ? 27.907 -5.799 -21.713 1.00 88.12 178 ALA A CA 1
ATOM 1481 C C . ALA A 1 178 ? 27.441 -4.679 -20.773 1.00 88.12 178 ALA A C 1
ATOM 1483 O O . ALA A 1 178 ? 26.705 -4.965 -19.823 1.00 88.12 178 ALA A O 1
ATOM 1484 N N . PHE A 1 179 ? 27.843 -3.430 -21.035 1.00 92.56 179 PHE A N 1
ATOM 1485 C CA . PHE A 1 179 ? 27.705 -2.311 -20.097 1.00 92.56 179 PHE A CA 1
ATOM 1486 C C . PHE A 1 179 ? 26.864 -1.135 -20.597 1.00 92.56 179 PHE A C 1
ATOM 1488 O O . PHE A 1 179 ? 26.529 -0.280 -19.782 1.00 92.56 179 PHE A O 1
ATOM 1495 N N . ILE A 1 180 ? 26.495 -1.086 -21.878 1.00 93.31 180 ILE A N 1
ATOM 1496 C CA . ILE A 1 180 ? 25.713 0.001 -22.479 1.00 93.31 180 ILE A CA 1
ATOM 1497 C C . ILE A 1 180 ? 24.332 -0.521 -22.893 1.00 93.31 180 ILE A C 1
ATOM 1499 O O . ILE A 1 180 ? 24.184 -1.605 -23.457 1.00 93.31 180 ILE A O 1
ATOM 1503 N N . ASP A 1 181 ? 23.301 0.245 -22.563 1.00 92.06 181 ASP A N 1
ATOM 1504 C CA . ASP A 1 181 ? 21.920 0.036 -22.968 1.00 92.06 181 ASP A CA 1
ATOM 1505 C C . ASP A 1 181 ? 21.717 0.487 -24.427 1.00 92.06 181 ASP A C 1
ATOM 1507 O O . ASP A 1 181 ? 22.034 1.631 -24.759 1.00 92.06 181 ASP A O 1
ATOM 1511 N N . PRO A 1 182 ? 21.167 -0.368 -25.308 1.00 85.44 182 PRO A N 1
ATOM 1512 C CA . PRO A 1 182 ? 21.081 -0.078 -26.738 1.00 85.44 182 PRO A CA 1
ATOM 1513 C C . PRO A 1 182 ? 19.996 0.939 -27.113 1.00 85.44 182 PRO A C 1
ATOM 1515 O O . PRO A 1 182 ? 19.987 1.386 -28.254 1.00 85.44 182 PRO A O 1
ATOM 1518 N N . ILE A 1 183 ? 19.065 1.270 -26.208 1.00 88.06 183 ILE A N 1
ATOM 1519 C CA . ILE A 1 183 ? 18.005 2.251 -26.488 1.00 88.06 183 ILE A CA 1
ATOM 1520 C C . ILE A 1 183 ? 18.497 3.642 -26.114 1.00 88.06 183 ILE A C 1
ATOM 1522 O O . ILE A 1 183 ? 18.407 4.549 -26.924 1.00 88.06 183 ILE A O 1
ATOM 1526 N N . THR A 1 184 ? 19.040 3.812 -24.907 1.00 91.38 184 THR A N 1
ATOM 1527 C CA . THR A 1 184 ? 19.440 5.139 -24.421 1.00 91.38 184 THR A CA 1
ATOM 1528 C C . THR A 1 184 ? 20.916 5.458 -24.650 1.00 91.38 184 THR A C 1
ATOM 1530 O O . THR A 1 184 ? 21.360 6.537 -24.269 1.00 91.38 184 THR A O 1
ATOM 1533 N N . ASN A 1 185 ? 21.697 4.510 -25.185 1.00 90.62 185 ASN A N 1
ATOM 1534 C CA . ASN A 1 185 ? 23.155 4.599 -25.336 1.00 90.62 185 ASN A CA 1
ATOM 1535 C C . ASN A 1 185 ? 23.873 5.024 -24.034 1.00 90.62 185 ASN A C 1
ATOM 1537 O O . ASN A 1 185 ? 24.861 5.756 -24.047 1.00 90.62 185 ASN A O 1
ATOM 1541 N N . HIS A 1 186 ? 23.335 4.581 -22.894 1.00 95.19 186 HIS A N 1
ATOM 1542 C CA . HIS A 1 186 ? 23.801 4.911 -21.543 1.00 95.19 186 HIS A CA 1
ATOM 1543 C C . HIS A 1 186 ? 24.209 3.649 -20.800 1.00 95.19 186 HIS A C 1
ATOM 1545 O O . HIS A 1 186 ? 23.905 2.552 -21.251 1.00 95.19 186 HIS A O 1
ATOM 1551 N N . TYR A 1 187 ? 24.846 3.764 -19.641 1.00 97.06 187 TYR A N 1
ATOM 1552 C CA . TYR A 1 187 ? 25.195 2.587 -18.854 1.00 97.06 187 TYR A CA 1
ATOM 1553 C C . TYR A 1 187 ? 23.972 1.744 -18.457 1.00 97.06 187 TYR A C 1
ATOM 1555 O O . TYR A 1 187 ? 22.895 2.265 -18.157 1.00 97.06 187 TYR A O 1
ATOM 1563 N N . ASN A 1 188 ? 24.157 0.424 -18.425 1.00 95.19 188 ASN A N 1
ATOM 1564 C CA . ASN A 1 188 ? 23.160 -0.540 -17.971 1.00 95.19 188 ASN A CA 1
ATOM 1565 C C . ASN A 1 188 ? 23.437 -1.015 -16.530 1.00 95.19 188 ASN A C 1
ATOM 1567 O O . ASN A 1 188 ? 24.430 -0.637 -15.904 1.00 95.19 188 ASN A O 1
ATOM 1571 N N . TRP A 1 189 ? 22.560 -1.864 -15.982 1.00 93.50 189 TRP A N 1
ATOM 1572 C CA . TRP A 1 189 ? 22.699 -2.373 -14.610 1.00 93.50 189 TRP A CA 1
ATOM 1573 C C . TRP A 1 189 ? 24.067 -3.012 -14.316 1.00 93.50 189 TRP A C 1
ATOM 1575 O O . TRP A 1 189 ? 24.611 -2.795 -13.234 1.00 93.50 189 TRP A O 1
ATOM 1585 N N . ASN A 1 190 ? 24.656 -3.745 -15.268 1.00 91.50 190 ASN A N 1
ATOM 1586 C CA . ASN A 1 190 ? 25.942 -4.420 -15.065 1.00 91.50 190 ASN A CA 1
ATOM 1587 C C . ASN A 1 190 ? 27.075 -3.428 -14.793 1.00 91.50 190 ASN A C 1
ATOM 1589 O O . ASN A 1 190 ? 28.005 -3.764 -14.065 1.00 91.50 190 ASN A O 1
ATOM 1593 N N . HIS A 1 191 ? 26.995 -2.214 -15.345 1.00 91.44 191 HIS A N 1
ATOM 1594 C CA . HIS A 1 191 ? 27.977 -1.166 -15.074 1.00 91.44 191 HIS A CA 1
ATOM 1595 C C . HIS A 1 191 ? 27.843 -0.637 -13.643 1.00 91.44 191 HIS A C 1
ATOM 1597 O O . HIS A 1 191 ? 28.840 -0.292 -13.020 1.00 91.44 191 HIS A O 1
ATOM 1603 N N . LEU A 1 192 ? 26.623 -0.600 -13.098 1.00 89.44 192 LEU A N 1
ATOM 1604 C CA . LEU A 1 192 ? 26.350 -0.053 -11.770 1.00 89.44 192 LEU A CA 1
ATOM 1605 C C . LEU A 1 192 ? 26.669 -1.037 -10.631 1.00 89.44 192 LEU A C 1
ATOM 1607 O O . LEU A 1 192 ? 27.071 -0.608 -9.552 1.00 89.44 192 LEU A O 1
ATOM 1611 N N . VAL A 1 193 ? 26.518 -2.348 -10.863 1.00 86.75 193 VAL A N 1
ATOM 1612 C CA . VAL A 1 193 ? 26.737 -3.406 -9.852 1.00 86.75 193 VAL A CA 1
ATOM 1613 C C . VAL A 1 193 ? 28.088 -3.295 -9.132 1.00 86.75 193 VAL A C 1
ATOM 1615 O O . VAL A 1 193 ? 28.069 -3.304 -7.899 1.00 86.75 193 VAL A O 1
ATOM 1618 N N . PRO A 1 194 ? 29.236 -3.124 -9.822 1.00 82.94 194 PRO A N 1
ATOM 1619 C CA . PRO A 1 194 ? 30.527 -2.976 -9.159 1.00 82.94 194 PRO A CA 1
ATOM 1620 C C . PRO A 1 194 ? 30.535 -1.891 -8.082 1.00 82.94 194 PRO A C 1
ATOM 1622 O O . PRO A 1 194 ? 31.077 -2.125 -7.009 1.00 82.94 194 PRO A O 1
ATOM 1625 N N . PHE A 1 195 ? 29.881 -0.749 -8.323 1.00 82.94 195 PHE A N 1
ATOM 1626 C CA . PHE A 1 195 ? 29.810 0.368 -7.375 1.00 82.94 195 PHE A CA 1
ATOM 1627 C C . PHE A 1 195 ? 28.968 0.048 -6.130 1.00 82.94 195 PHE A C 1
ATOM 1629 O O . PHE A 1 195 ? 29.227 0.589 -5.058 1.00 82.94 195 PHE A O 1
ATOM 1636 N N . LEU A 1 196 ? 27.976 -0.838 -6.255 1.00 80.12 196 LEU A N 1
ATOM 1637 C CA . LEU A 1 196 ? 27.118 -1.274 -5.147 1.00 80.12 196 LEU A CA 1
ATOM 1638 C C . LEU A 1 196 ? 27.768 -2.371 -4.295 1.00 80.12 196 LEU A C 1
ATOM 1640 O O . LEU A 1 196 ? 27.422 -2.519 -3.124 1.00 80.12 196 LEU A O 1
ATOM 1644 N N . GLU A 1 197 ? 28.691 -3.134 -4.882 1.00 75.88 197 GLU A N 1
ATOM 1645 C CA . GLU A 1 197 ? 29.437 -4.207 -4.217 1.00 75.88 197 GLU A CA 1
ATOM 1646 C C . GLU A 1 197 ? 30.787 -3.741 -3.646 1.00 75.88 197 GLU A C 1
ATOM 1648 O O . GLU A 1 197 ? 31.447 -4.510 -2.941 1.00 75.88 197 GLU A O 1
ATOM 1653 N N . MET A 1 198 ? 31.216 -2.498 -3.918 1.00 67.56 198 MET A N 1
ATOM 1654 C CA . MET A 1 198 ? 32.499 -1.987 -3.425 1.00 67.56 198 MET A CA 1
ATOM 1655 C C . MET A 1 198 ? 32.572 -2.032 -1.887 1.00 67.56 198 MET A C 1
ATOM 1657 O O . MET A 1 198 ? 31.696 -1.488 -1.208 1.00 67.56 198 MET A O 1
ATOM 1661 N N . PRO A 1 199 ? 33.648 -2.605 -1.311 1.00 57.47 199 PRO A N 1
ATOM 1662 C CA . PRO A 1 199 ? 33.898 -2.541 0.122 1.00 57.47 199 PRO A CA 1
ATOM 1663 C C . PRO A 1 199 ? 34.063 -1.097 0.609 1.00 57.47 199 PRO A C 1
ATOM 1665 O O . PRO A 1 199 ? 34.629 -0.248 -0.083 1.00 57.47 199 PRO A O 1
ATOM 1668 N N . ASN A 1 200 ? 33.659 -0.856 1.858 1.00 57.03 200 ASN A N 1
ATOM 1669 C CA . ASN A 1 200 ? 33.636 0.455 2.522 1.00 57.03 200 ASN A CA 1
ATOM 1670 C C . ASN A 1 200 ? 35.003 1.194 2.534 1.00 57.03 200 ASN A C 1
ATOM 1672 O O . ASN A 1 200 ? 35.068 2.404 2.749 1.00 57.03 200 ASN A O 1
ATOM 1676 N N . ASP A 1 201 ? 36.105 0.484 2.288 1.00 56.19 201 ASP A N 1
ATOM 1677 C CA . ASP A 1 201 ? 37.471 1.019 2.311 1.00 56.19 201 ASP A CA 1
ATOM 1678 C C . ASP A 1 201 ? 37.886 1.756 1.021 1.00 56.19 201 ASP A C 1
ATOM 1680 O O . ASP A 1 201 ? 38.905 2.446 1.023 1.00 56.19 201 ASP A O 1
ATOM 1684 N N . TYR A 1 202 ? 37.091 1.685 -0.057 1.00 57.19 202 TYR A N 1
ATOM 1685 C CA . TYR A 1 202 ? 37.401 2.318 -1.352 1.00 57.19 202 TYR A CA 1
ATOM 1686 C C . TYR A 1 202 ? 36.745 3.697 -1.591 1.00 57.19 202 TYR A C 1
ATOM 1688 O O . TYR A 1 202 ? 36.888 4.257 -2.674 1.00 57.19 202 TYR A O 1
ATOM 1696 N N . GLY A 1 203 ? 36.090 4.293 -0.584 1.00 56.12 203 GLY A N 1
ATOM 1697 C CA . GLY A 1 203 ? 35.799 5.739 -0.577 1.00 56.12 203 GLY A CA 1
ATOM 1698 C C . GLY A 1 203 ? 34.406 6.207 -1.030 1.00 56.12 203 GLY A C 1
ATOM 1699 O O . GLY A 1 203 ? 34.196 7.413 -1.119 1.00 56.12 203 GLY A O 1
ATOM 1700 N N . ILE A 1 204 ? 33.429 5.318 -1.247 1.00 63.00 204 ILE A N 1
ATOM 1701 C CA . ILE A 1 204 ? 32.020 5.695 -1.505 1.00 63.00 204 ILE A CA 1
ATOM 1702 C C . ILE A 1 204 ? 31.267 5.777 -0.165 1.00 63.00 204 ILE A C 1
ATOM 1704 O O . ILE A 1 204 ? 30.427 4.939 0.150 1.00 63.00 204 ILE A O 1
ATOM 1708 N N . LYS A 1 205 ? 31.634 6.747 0.679 1.00 62.88 205 LYS A N 1
ATOM 1709 C CA . LYS A 1 205 ? 30.998 6.934 1.998 1.00 62.88 205 LYS A CA 1
ATOM 1710 C C . LYS A 1 205 ? 29.907 7.995 1.974 1.00 62.88 205 LYS A C 1
ATOM 1712 O O . LYS A 1 205 ? 28.911 7.826 2.660 1.00 62.88 205 LYS A O 1
ATOM 1717 N N . ASP A 1 206 ? 30.041 9.014 1.139 1.00 77.75 206 ASP A N 1
ATOM 1718 C CA . ASP A 1 206 ? 29.124 10.158 1.116 1.00 77.75 206 ASP A CA 1
ATOM 1719 C C . ASP A 1 206 ? 28.149 10.061 -0.064 1.00 77.75 206 ASP A C 1
ATOM 1721 O O . ASP A 1 206 ? 27.946 11.029 -0.797 1.00 77.75 206 ASP A O 1
ATOM 1725 N N . TYR A 1 207 ? 27.587 8.867 -0.287 1.00 87.50 207 TYR A N 1
ATOM 1726 C CA . TYR A 1 207 ? 26.634 8.625 -1.369 1.00 87.50 207 TYR A CA 1
ATOM 1727 C C . TYR A 1 207 ? 25.376 7.881 -0.911 1.00 87.50 207 TYR A C 1
ATOM 1729 O O . TYR A 1 207 ? 25.395 7.030 -0.015 1.00 87.50 207 TYR A O 1
ATOM 1737 N N . ALA A 1 208 ? 24.278 8.184 -1.591 1.00 90.31 208 ALA A N 1
ATOM 1738 C CA . ALA A 1 208 ? 23.019 7.471 -1.522 1.00 90.31 208 ALA A CA 1
ATOM 1739 C C . ALA A 1 208 ? 22.749 6.764 -2.855 1.00 90.31 208 ALA A C 1
ATOM 1741 O O . ALA A 1 208 ? 23.124 7.227 -3.932 1.00 90.31 208 ALA A O 1
ATOM 1742 N N . PHE A 1 209 ? 22.077 5.626 -2.777 1.00 92.62 209 PHE A N 1
ATOM 1743 C CA . PHE A 1 209 ? 21.561 4.907 -3.925 1.00 92.62 209 PHE A CA 1
ATOM 1744 C C . PHE A 1 209 ? 20.102 5.287 -4.147 1.00 92.62 209 PHE A C 1
ATOM 1746 O O . PHE A 1 209 ? 19.304 5.262 -3.208 1.00 92.62 209 PHE A O 1
ATOM 1753 N N . ILE A 1 210 ? 19.750 5.590 -5.391 1.00 96.25 210 ILE A N 1
ATOM 1754 C CA . ILE A 1 210 ? 18.364 5.740 -5.816 1.00 96.25 210 ILE A CA 1
ATOM 1755 C C . ILE A 1 210 ? 18.010 4.672 -6.841 1.00 96.25 210 ILE A C 1
ATOM 1757 O O . ILE A 1 210 ? 18.809 4.349 -7.721 1.00 96.25 210 ILE A O 1
ATOM 1761 N N . HIS A 1 211 ? 16.794 4.150 -6.741 1.00 96.75 211 HIS A N 1
ATOM 1762 C CA . HIS A 1 211 ? 16.192 3.286 -7.750 1.00 96.75 211 HIS A CA 1
ATOM 1763 C C . HIS A 1 211 ? 14.789 3.798 -8.043 1.00 96.75 211 HIS A C 1
ATOM 1765 O O . HIS A 1 211 ? 13.997 3.991 -7.117 1.00 96.75 211 HIS A O 1
ATOM 1771 N N . PHE A 1 212 ? 14.482 4.050 -9.310 1.00 97.62 212 PHE A N 1
ATOM 1772 C CA . PHE A 1 212 ? 13.216 4.654 -9.690 1.00 97.62 212 PHE A CA 1
ATOM 1773 C C . PHE A 1 212 ? 12.675 4.138 -11.019 1.00 97.62 212 PHE A C 1
ATOM 1775 O O . PHE A 1 212 ? 13.413 3.603 -11.841 1.00 97.62 212 PHE A O 1
ATOM 1782 N N . ASP A 1 213 ? 11.369 4.290 -11.217 1.00 96.44 213 ASP A N 1
ATOM 1783 C CA . ASP A 1 213 ? 10.682 3.935 -12.456 1.00 96.44 213 ASP A CA 1
ATOM 1784 C C . ASP A 1 213 ? 9.654 4.990 -12.860 1.00 96.44 213 ASP A C 1
ATOM 1786 O O . ASP A 1 213 ? 9.371 5.942 -12.120 1.00 96.44 213 ASP A O 1
ATOM 1790 N N . ILE A 1 214 ? 9.117 4.814 -14.065 1.00 94.81 214 ILE A N 1
ATOM 1791 C CA . ILE A 1 214 ? 8.110 5.682 -14.659 1.00 94.81 214 ILE A CA 1
ATOM 1792 C C . ILE A 1 214 ? 6.733 5.051 -14.434 1.00 94.81 214 ILE A C 1
ATOM 1794 O O . ILE A 1 214 ? 6.436 3.958 -14.916 1.00 94.81 214 ILE A O 1
ATOM 1798 N N . LYS A 1 215 ? 5.845 5.742 -13.719 1.00 92.31 215 LYS A N 1
ATOM 1799 C CA . LYS A 1 215 ? 4.478 5.256 -13.501 1.00 92.31 215 LYS A CA 1
ATOM 1800 C C . LYS A 1 215 ? 3.735 5.173 -14.828 1.00 92.31 215 LYS A C 1
ATOM 1802 O O . LYS A 1 215 ? 3.803 6.081 -15.647 1.00 92.31 215 LYS A O 1
ATOM 1807 N N . GLU A 1 216 ? 3.005 4.075 -15.008 1.00 88.50 216 GLU A N 1
ATOM 1808 C CA . GLU A 1 216 ? 2.168 3.831 -16.189 1.00 88.50 216 GLU A CA 1
ATOM 1809 C C . GLU A 1 216 ? 2.926 3.895 -17.531 1.00 88.50 216 GLU A C 1
ATOM 1811 O O . GLU A 1 216 ? 2.328 4.144 -18.575 1.00 88.50 216 GLU A O 1
ATOM 1816 N N . PHE A 1 217 ? 4.227 3.573 -17.558 1.00 89.81 217 PHE A N 1
ATOM 1817 C CA . PHE A 1 217 ? 5.029 3.578 -18.793 1.00 89.81 217 PHE A CA 1
ATOM 1818 C C . PHE A 1 217 ? 4.449 2.709 -19.924 1.00 89.81 217 PHE A C 1
ATOM 1820 O O . PHE A 1 217 ? 4.626 2.989 -21.112 1.00 89.81 217 PHE A O 1
ATOM 1827 N N . LYS A 1 218 ? 3.711 1.648 -19.578 1.00 86.44 218 LYS A N 1
ATOM 1828 C CA . LYS A 1 218 ? 2.983 0.835 -20.560 1.00 86.44 218 LYS A CA 1
ATOM 1829 C C . LYS A 1 218 ? 1.886 1.638 -21.272 1.00 86.44 218 LYS A C 1
ATOM 1831 O O . LYS A 1 218 ? 1.775 1.542 -22.488 1.00 86.44 218 LYS A O 1
ATOM 1836 N N . VAL A 1 219 ? 1.135 2.458 -20.534 1.00 84.56 219 VAL A N 1
ATOM 1837 C CA . VAL A 1 219 ? 0.110 3.355 -21.093 1.00 84.56 219 VAL A CA 1
ATOM 1838 C C . VAL A 1 219 ? 0.766 4.375 -22.016 1.00 84.56 219 VAL A C 1
ATOM 1840 O O . VAL A 1 219 ? 0.265 4.618 -23.109 1.00 84.56 219 VAL A O 1
ATOM 1843 N N . LEU A 1 220 ? 1.930 4.906 -21.631 1.00 82.88 220 LEU A N 1
ATOM 1844 C CA . LEU A 1 220 ? 2.700 5.807 -22.487 1.00 82.88 220 LEU A CA 1
ATOM 1845 C C . LEU A 1 220 ? 3.056 5.149 -23.835 1.00 82.88 220 LEU A C 1
ATOM 1847 O O . LEU A 1 220 ? 2.813 5.745 -24.883 1.00 82.88 220 LEU A O 1
ATOM 1851 N N . ASN A 1 221 ? 3.555 3.907 -23.818 1.00 79.12 221 ASN A N 1
ATOM 1852 C CA . ASN A 1 221 ? 3.849 3.146 -25.041 1.00 79.12 221 ASN A CA 1
ATOM 1853 C C . ASN A 1 221 ? 2.601 2.887 -25.897 1.00 79.12 221 ASN A C 1
ATOM 1855 O O . ASN A 1 221 ? 2.667 2.998 -27.118 1.00 79.12 221 ASN A O 1
ATOM 1859 N N . GLU A 1 222 ? 1.478 2.524 -25.273 1.00 81.56 222 GLU A N 1
ATOM 1860 C CA . GLU A 1 222 ? 0.233 2.187 -25.975 1.00 81.56 222 GLU A CA 1
ATOM 1861 C C . GLU A 1 222 ? -0.448 3.422 -26.589 1.00 81.56 222 GLU A C 1
ATOM 1863 O O . GLU A 1 222 ? -1.019 3.326 -27.674 1.00 81.56 222 GLU A O 1
ATOM 1868 N N . VAL A 1 223 ? -0.377 4.580 -25.923 1.00 79.81 223 VAL A N 1
ATOM 1869 C CA . VAL A 1 223 ? -1.057 5.815 -26.350 1.00 79.81 223 VAL A CA 1
ATOM 1870 C C . VAL A 1 223 ? -0.203 6.650 -27.305 1.00 79.81 223 VAL A C 1
ATOM 1872 O O . VAL A 1 223 ? -0.731 7.175 -28.284 1.00 79.81 223 VAL A O 1
ATOM 1875 N N . TYR A 1 224 ? 1.099 6.781 -27.040 1.00 76.44 224 TYR A N 1
ATOM 1876 C CA . TYR A 1 224 ? 1.992 7.691 -27.775 1.00 76.44 224 TYR A CA 1
ATOM 1877 C C . TYR A 1 224 ? 3.010 6.967 -28.670 1.00 76.44 224 TYR A C 1
ATOM 1879 O O . TYR A 1 224 ? 3.734 7.609 -29.431 1.00 76.44 224 TYR A O 1
ATOM 1887 N N . GLY A 1 225 ? 3.043 5.633 -28.627 1.00 80.25 225 GLY A N 1
ATOM 1888 C CA . GLY A 1 225 ? 3.937 4.810 -29.436 1.00 80.25 225 GLY A CA 1
ATOM 1889 C C . GLY A 1 225 ? 5.366 4.718 -28.892 1.00 80.25 225 GLY A C 1
ATOM 1890 O O . GLY A 1 225 ? 5.779 5.430 -27.976 1.00 80.25 225 GLY A O 1
ATOM 1891 N N . HIS A 1 226 ? 6.149 3.816 -29.488 1.00 77.88 226 HIS A N 1
ATOM 1892 C CA . HIS A 1 226 ? 7.502 3.495 -29.023 1.00 77.88 226 HIS A CA 1
ATOM 1893 C C . HIS A 1 226 ? 8.506 4.645 -29.162 1.00 77.88 226 HIS A C 1
ATOM 1895 O O . HIS A 1 226 ? 9.407 4.751 -28.338 1.00 77.88 226 HIS A O 1
ATOM 1901 N N . ALA A 1 227 ? 8.355 5.517 -30.164 1.00 79.56 227 ALA A N 1
ATOM 1902 C CA . ALA A 1 227 ? 9.260 6.652 -30.354 1.00 79.56 227 ALA A CA 1
ATOM 1903 C C . ALA A 1 227 ? 9.189 7.634 -29.171 1.00 79.56 227 ALA A C 1
ATOM 1905 O O . ALA A 1 227 ? 10.213 7.933 -28.565 1.00 79.56 227 ALA A O 1
ATOM 1906 N N . ALA A 1 228 ? 7.979 8.042 -28.772 1.00 81.31 228 ALA A N 1
ATOM 1907 C CA . ALA A 1 228 ? 7.771 8.936 -27.630 1.00 81.31 228 ALA A CA 1
ATOM 1908 C C . ALA A 1 228 ? 8.185 8.288 -26.294 1.00 81.31 228 ALA A C 1
ATOM 1910 O O . ALA A 1 228 ? 8.708 8.945 -25.388 1.00 81.31 228 ALA A O 1
ATOM 1911 N N . ALA A 1 229 ? 7.975 6.975 -26.164 1.00 86.62 229 ALA A N 1
ATOM 1912 C CA . ALA A 1 229 ? 8.424 6.225 -24.998 1.00 86.62 229 ALA A CA 1
ATOM 1913 C C . ALA A 1 229 ? 9.958 6.186 -24.897 1.00 86.62 229 ALA A C 1
ATOM 1915 O O . ALA A 1 229 ? 10.494 6.414 -23.814 1.00 86.62 229 ALA A O 1
ATOM 1916 N N . ASN A 1 230 ? 10.664 5.958 -26.008 1.00 89.06 230 ASN A N 1
ATOM 1917 C CA . ASN A 1 230 ? 12.128 5.980 -26.051 1.00 89.06 230 ASN A CA 1
ATOM 1918 C C . ASN A 1 230 ? 12.685 7.379 -25.765 1.00 89.06 230 ASN A C 1
ATOM 1920 O O . ASN A 1 230 ? 13.571 7.503 -24.924 1.00 89.06 230 ASN A O 1
ATOM 1924 N N . GLU A 1 231 ? 12.100 8.426 -26.352 1.00 88.25 231 GLU A N 1
ATOM 1925 C CA . GLU A 1 231 ? 12.466 9.820 -26.062 1.00 88.25 231 GLU A CA 1
ATOM 1926 C C . GLU A 1 231 ? 12.348 10.125 -24.558 1.00 88.25 231 GLU A C 1
ATOM 1928 O O . GLU A 1 231 ? 13.212 10.762 -23.958 1.00 88.25 231 GLU A O 1
ATOM 1933 N N . THR A 1 232 ? 11.305 9.609 -23.899 1.00 90.56 232 THR A N 1
ATOM 1934 C CA . THR A 1 232 ? 11.139 9.760 -22.445 1.00 90.56 232 THR A CA 1
ATOM 1935 C C . THR A 1 232 ? 12.295 9.120 -21.673 1.00 90.56 232 THR A C 1
ATOM 1937 O O . THR A 1 232 ? 12.798 9.713 -20.718 1.00 90.56 232 THR A O 1
ATOM 1940 N N . LEU A 1 233 ? 12.736 7.926 -22.079 1.00 94.44 233 LEU A N 1
ATOM 1941 C CA . LEU A 1 233 ? 13.870 7.242 -21.453 1.00 94.44 233 LEU A CA 1
ATOM 1942 C C . LEU A 1 233 ? 15.182 8.014 -21.666 1.00 94.44 233 LEU A C 1
ATOM 1944 O O . LEU A 1 233 ? 15.963 8.165 -20.727 1.00 94.44 233 LEU A O 1
ATOM 1948 N N . GLU A 1 234 ? 15.406 8.538 -22.870 1.00 93.50 234 GLU A N 1
ATOM 1949 C CA . GLU A 1 234 ? 16.578 9.354 -23.209 1.00 93.50 234 GLU A CA 1
ATOM 1950 C C . GLU A 1 234 ? 16.619 10.661 -22.406 1.00 93.50 234 GLU A C 1
ATOM 1952 O O . GLU A 1 234 ? 17.671 11.045 -21.894 1.00 93.50 234 GLU A O 1
ATOM 1957 N N . ARG A 1 235 ? 15.469 11.314 -22.198 1.00 93.19 235 ARG A N 1
ATOM 1958 C CA . ARG A 1 235 ? 15.368 12.521 -21.362 1.00 93.19 235 ARG A CA 1
ATOM 1959 C C . ARG A 1 235 ? 15.719 12.260 -19.900 1.00 93.19 235 ARG A C 1
ATOM 1961 O O . ARG A 1 235 ? 16.377 13.093 -19.279 1.00 93.19 235 ARG A O 1
ATOM 1968 N N . VAL A 1 236 ? 15.311 11.112 -19.351 1.00 96.06 236 VAL A N 1
ATOM 1969 C CA . VAL A 1 236 ? 15.716 10.700 -17.994 1.00 96.06 236 VAL A CA 1
ATOM 1970 C C . VAL A 1 236 ? 17.238 10.571 -17.916 1.00 96.06 236 VAL A C 1
ATOM 1972 O O . VAL A 1 236 ? 17.849 11.096 -16.986 1.00 96.06 236 VAL A O 1
ATOM 1975 N N . VAL A 1 237 ? 17.860 9.923 -18.905 1.00 96.44 237 VAL A N 1
ATOM 1976 C CA . VAL A 1 237 ? 19.323 9.796 -18.984 1.00 96.44 237 VAL A CA 1
ATOM 1977 C C . VAL A 1 237 ? 20.002 11.161 -19.080 1.00 96.44 237 VAL A C 1
ATOM 1979 O O . VAL A 1 237 ? 20.955 11.412 -18.343 1.00 96.44 237 VAL A O 1
ATOM 1982 N N . ALA A 1 238 ? 19.505 12.058 -19.933 1.00 95.25 238 ALA A N 1
ATOM 1983 C CA . ALA A 1 238 ? 20.052 13.405 -20.076 1.00 95.25 238 ALA A CA 1
ATOM 1984 C C . ALA A 1 238 ? 20.029 14.167 -18.740 1.00 95.25 238 ALA A C 1
ATOM 1986 O O . ALA A 1 238 ? 21.060 14.675 -18.306 1.00 95.25 238 ALA A O 1
ATOM 1987 N N . ALA A 1 239 ? 18.898 14.149 -18.025 1.00 95.50 239 ALA A N 1
ATOM 1988 C CA . ALA A 1 239 ? 18.780 14.804 -16.722 1.00 95.50 239 ALA A CA 1
ATOM 1989 C C . ALA A 1 239 ? 19.706 14.200 -15.651 1.00 95.50 239 ALA A C 1
ATOM 1991 O O . ALA A 1 239 ? 20.245 14.931 -14.818 1.00 95.50 239 ALA A O 1
ATOM 1992 N N . LEU A 1 240 ? 19.918 12.879 -15.673 1.00 96.12 240 LEU A N 1
ATOM 1993 C CA . LEU A 1 240 ? 20.873 12.221 -14.780 1.00 96.12 240 LEU A CA 1
ATOM 1994 C C . LEU A 1 240 ? 22.319 12.626 -15.095 1.00 96.12 240 LEU A C 1
ATOM 1996 O O . LEU A 1 240 ? 23.094 12.834 -14.168 1.00 96.12 240 LEU A O 1
ATOM 2000 N N . ASN A 1 241 ? 22.674 12.755 -16.375 1.00 94.81 241 ASN A N 1
ATOM 2001 C CA . ASN A 1 241 ? 24.021 13.130 -16.812 1.00 94.81 241 ASN A CA 1
ATOM 2002 C C . ASN A 1 241 ? 24.339 14.618 -16.582 1.00 94.81 241 ASN A C 1
ATOM 2004 O O . ASN A 1 241 ? 25.490 14.964 -16.329 1.00 94.81 241 ASN A O 1
ATOM 2008 N N . GLU A 1 242 ? 23.339 15.499 -16.654 1.00 94.75 242 GLU A N 1
ATOM 2009 C CA . GLU A 1 242 ? 23.494 16.939 -16.395 1.00 94.75 242 GLU A CA 1
ATOM 2010 C C . GLU A 1 242 ? 23.615 17.279 -14.900 1.00 94.75 242 GLU A C 1
ATOM 2012 O O . GLU A 1 242 ? 24.088 18.359 -14.538 1.00 94.75 242 GLU A O 1
ATOM 2017 N N . SER A 1 243 ? 23.173 16.383 -14.016 1.00 94.44 243 SER A N 1
ATOM 2018 C CA . SER A 1 243 ? 23.143 16.631 -12.577 1.00 94.44 243 SER A CA 1
ATOM 2019 C C . SER A 1 243 ? 24.522 16.492 -11.930 1.00 94.44 243 SER A C 1
ATOM 2021 O O . SER A 1 243 ? 25.100 15.410 -11.881 1.00 94.44 243 SER A O 1
ATOM 2023 N N . GLU A 1 244 ? 25.003 17.559 -11.286 1.00 91.81 244 GLU A N 1
ATOM 2024 C CA . GLU A 1 244 ? 26.241 17.528 -10.487 1.00 91.81 244 GLU A CA 1
ATOM 2025 C C . GLU A 1 244 ? 26.144 16.683 -9.201 1.00 91.81 244 GLU A C 1
ATOM 2027 O O . GLU A 1 244 ? 27.147 16.460 -8.509 1.00 91.81 244 GLU A O 1
ATOM 2032 N N . TYR A 1 245 ? 24.931 16.264 -8.832 1.00 92.44 245 TYR A N 1
ATOM 2033 C CA . TYR A 1 245 ? 24.675 15.413 -7.673 1.00 92.44 245 TYR A CA 1
ATOM 2034 C C . TYR A 1 245 ? 24.751 13.928 -8.016 1.00 92.44 245 TYR A C 1
ATOM 2036 O O . TYR A 1 245 ? 24.866 13.118 -7.100 1.00 92.44 245 TYR A O 1
ATOM 2044 N N . VAL A 1 246 ? 24.704 13.564 -9.301 1.00 94.19 246 VAL A N 1
ATOM 2045 C CA . VAL A 1 246 ? 24.783 12.179 -9.772 1.00 94.19 246 VAL A CA 1
ATOM 2046 C C . VAL A 1 246 ? 26.245 11.822 -10.027 1.00 94.19 246 VAL A C 1
ATOM 2048 O O . VAL A 1 246 ? 26.933 12.467 -10.810 1.00 94.19 246 VAL A O 1
ATOM 2051 N N . TYR A 1 247 ? 26.732 10.782 -9.355 1.00 91.38 247 TYR A N 1
ATOM 2052 C CA . TYR A 1 247 ? 28.082 10.254 -9.558 1.00 91.38 247 TYR A CA 1
ATOM 2053 C C . TYR A 1 247 ? 28.134 9.270 -10.726 1.00 91.38 247 TYR A C 1
ATOM 2055 O O . TYR A 1 247 ? 29.005 9.338 -11.587 1.00 91.38 247 TYR A O 1
ATOM 2063 N N . THR A 1 248 ? 27.183 8.340 -10.752 1.00 92.88 248 THR A N 1
ATOM 2064 C CA . THR A 1 248 ? 26.988 7.403 -11.855 1.00 92.88 248 THR A CA 1
ATOM 2065 C C . THR A 1 248 ? 25.533 6.958 -11.875 1.00 92.88 248 THR A C 1
ATOM 2067 O O . THR A 1 248 ? 24.850 6.976 -10.848 1.00 92.88 248 THR A O 1
ATOM 2070 N N . SER A 1 249 ? 25.040 6.573 -13.042 1.00 96.56 249 SER A N 1
ATOM 2071 C CA . SER A 1 249 ? 23.665 6.134 -13.227 1.00 96.56 249 SER A CA 1
ATOM 2072 C C . SER A 1 249 ? 23.585 5.057 -14.292 1.00 96.56 249 SER A C 1
ATOM 2074 O O . SER A 1 249 ? 24.505 4.892 -15.090 1.00 96.56 249 SER A O 1
ATOM 2076 N N . ALA A 1 250 ? 22.485 4.317 -14.291 1.00 96.62 250 ALA A N 1
ATOM 2077 C CA . ALA A 1 250 ? 22.213 3.284 -15.266 1.00 96.62 250 ALA A CA 1
ATOM 2078 C C . ALA A 1 250 ? 20.718 3.167 -15.557 1.00 96.62 250 ALA A C 1
ATOM 2080 O O . ALA A 1 250 ? 19.879 3.314 -14.662 1.00 96.62 250 ALA A O 1
ATOM 2081 N N . ARG A 1 251 ? 20.392 2.795 -16.796 1.00 96.75 251 ARG A N 1
ATOM 2082 C CA . ARG A 1 251 ? 19.091 2.211 -17.120 1.00 96.75 251 ARG A CA 1
ATOM 2083 C C . ARG A 1 251 ? 19.146 0.720 -16.796 1.00 96.75 251 ARG A C 1
ATOM 2085 O O . ARG A 1 251 ? 19.971 -0.014 -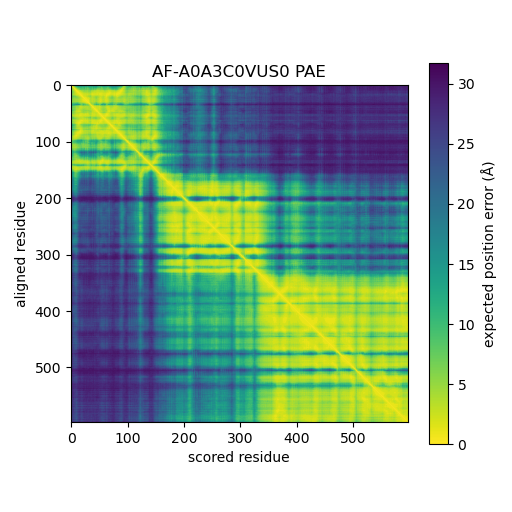17.332 1.00 96.75 251 ARG A O 1
ATOM 2092 N N . CYS A 1 252 ? 18.307 0.258 -15.876 1.00 92.25 252 CYS A N 1
ATOM 2093 C CA . CYS A 1 252 ? 18.367 -1.120 -15.397 1.00 92.25 252 CYS A CA 1
ATOM 2094 C C . CYS A 1 252 ? 17.720 -2.087 -16.392 1.00 92.25 252 CYS A C 1
ATOM 2096 O O . CYS A 1 252 ? 18.362 -3.017 -16.870 1.00 92.25 252 CYS A O 1
ATOM 2098 N N . HIS A 1 253 ? 16.436 -1.867 -16.666 1.00 87.44 253 HIS A N 1
ATOM 2099 C CA . HIS A 1 253 ? 15.617 -2.607 -17.625 1.00 87.44 253 HIS A CA 1
ATOM 2100 C C . HIS A 1 253 ? 14.282 -1.872 -17.805 1.00 87.44 253 HIS A C 1
ATOM 2102 O O . HIS A 1 253 ? 13.792 -1.256 -16.860 1.00 87.44 253 HIS A O 1
ATOM 2108 N N . ASN A 1 254 ? 13.634 -1.993 -18.966 1.00 90.38 254 ASN A N 1
ATOM 2109 C CA . ASN A 1 254 ? 12.350 -1.333 -19.249 1.00 90.38 254 ASN A CA 1
ATOM 2110 C C . ASN A 1 254 ? 12.394 0.179 -18.929 1.00 90.38 254 ASN A C 1
ATOM 2112 O O . ASN A 1 254 ? 13.140 0.931 -19.549 1.00 90.38 254 ASN A O 1
ATOM 2116 N N . ASP A 1 255 ? 11.598 0.608 -17.962 1.00 93.38 255 ASP A N 1
ATOM 2117 C CA . ASP A 1 255 ? 11.424 1.959 -17.437 1.00 93.38 255 ASP A CA 1
ATOM 2118 C C . ASP A 1 255 ? 12.138 2.188 -16.097 1.00 93.38 255 ASP A C 1
ATOM 2120 O O . ASP A 1 255 ? 11.926 3.215 -15.459 1.00 93.38 255 ASP A O 1
ATOM 2124 N N . ASN A 1 256 ? 12.953 1.230 -15.648 1.00 96.12 256 ASN A N 1
ATOM 2125 C CA . ASN A 1 256 ? 13.657 1.299 -14.374 1.00 96.12 256 ASN A CA 1
ATOM 2126 C C . ASN A 1 256 ? 15.057 1.885 -14.550 1.00 96.12 256 ASN A C 1
ATOM 2128 O O . ASN A 1 256 ? 15.822 1.477 -15.430 1.00 96.12 256 ASN A O 1
ATOM 2132 N N . PHE A 1 257 ? 15.404 2.785 -13.642 1.00 97.94 257 PHE A N 1
ATOM 2133 C CA . PHE A 1 257 ? 16.668 3.494 -13.572 1.00 97.94 257 PHE A CA 1
ATOM 2134 C C . PHE A 1 257 ? 17.236 3.402 -12.162 1.00 97.94 257 PHE A C 1
ATOM 2136 O O . PHE A 1 257 ? 16.510 3.292 -11.173 1.00 97.94 257 PHE A O 1
ATOM 2143 N N . ALA A 1 258 ? 18.554 3.493 -12.068 1.00 96.94 258 ALA A N 1
ATOM 2144 C CA . ALA A 1 258 ? 19.245 3.574 -10.800 1.00 96.94 258 ALA A CA 1
ATOM 2145 C C . ALA A 1 258 ? 20.402 4.561 -10.888 1.00 96.94 258 ALA A C 1
ATOM 2147 O O . ALA A 1 258 ? 21.017 4.720 -11.943 1.00 96.94 258 ALA A O 1
ATOM 2148 N N . ALA A 1 259 ? 20.710 5.219 -9.779 1.00 95.94 259 ALA A N 1
ATOM 2149 C CA . ALA A 1 259 ? 21.849 6.117 -9.706 1.00 95.94 259 ALA A CA 1
ATOM 2150 C C . ALA A 1 259 ? 22.473 6.126 -8.316 1.00 95.94 259 ALA A C 1
ATOM 2152 O O . ALA A 1 259 ? 21.820 5.856 -7.309 1.00 95.94 259 ALA A O 1
ATOM 2153 N N . ILE A 1 260 ? 23.756 6.458 -8.285 1.00 92.94 260 ILE A N 1
ATOM 2154 C CA . ILE A 1 260 ? 24.488 6.804 -7.075 1.00 92.94 260 ILE A CA 1
ATOM 2155 C C . ILE A 1 260 ? 24.577 8.323 -7.057 1.00 92.94 260 ILE A C 1
ATOM 2157 O O . ILE A 1 260 ? 25.132 8.928 -7.976 1.00 92.94 260 ILE A O 1
ATOM 2161 N N . ILE A 1 261 ? 23.999 8.929 -6.030 1.00 93.94 261 ILE A N 1
ATOM 2162 C CA . ILE A 1 261 ? 23.941 10.377 -5.840 1.00 93.94 261 ILE A CA 1
ATOM 2163 C C . ILE A 1 261 ? 24.699 10.770 -4.578 1.00 93.94 261 ILE A C 1
ATOM 2165 O O . ILE A 1 261 ? 24.879 9.941 -3.689 1.00 93.94 261 ILE A O 1
ATOM 2169 N N . LYS A 1 262 ? 25.145 12.022 -4.483 1.00 90.62 262 LYS A N 1
ATOM 2170 C CA . LYS A 1 262 ? 25.735 12.563 -3.249 1.00 90.62 262 LYS A CA 1
ATOM 2171 C C . LYS A 1 262 ? 24.771 12.362 -2.076 1.00 90.62 262 LYS A C 1
ATOM 2173 O O . LYS A 1 262 ? 23.579 12.633 -2.209 1.00 90.62 262 LYS A O 1
ATOM 2178 N N . ASP A 1 263 ? 25.293 11.897 -0.947 1.00 86.69 263 ASP A N 1
ATOM 2179 C CA . ASP A 1 263 ? 24.537 11.795 0.297 1.00 86.69 263 ASP A CA 1
ATOM 2180 C C . ASP A 1 263 ? 24.334 13.201 0.857 1.00 86.69 263 ASP A C 1
ATOM 2182 O O . ASP A 1 263 ? 25.284 13.957 1.079 1.00 86.69 263 ASP A O 1
ATOM 2186 N N . MET A 1 264 ? 23.074 13.574 1.013 1.00 89.88 264 MET A N 1
ATOM 2187 C CA . MET A 1 264 ? 22.645 14.896 1.441 1.00 89.88 264 MET A CA 1
ATOM 2188 C C . MET A 1 264 ? 21.604 14.729 2.548 1.00 89.88 264 MET A C 1
ATOM 2190 O O . MET A 1 264 ? 20.988 13.664 2.661 1.00 89.88 264 MET A O 1
ATOM 2194 N N . PRO A 1 265 ? 21.343 15.773 3.354 1.00 90.00 265 PRO A N 1
ATOM 2195 C CA . PRO A 1 265 ? 20.206 15.766 4.262 1.00 90.00 265 PRO A CA 1
ATOM 2196 C C . PRO A 1 265 ? 18.920 15.306 3.543 1.00 90.00 265 PRO A C 1
ATOM 2198 O O . PRO A 1 265 ? 18.731 15.634 2.367 1.00 90.00 265 PRO A O 1
ATOM 2201 N N . PRO A 1 266 ? 18.025 14.545 4.205 1.00 89.25 266 PRO A N 1
ATOM 2202 C CA . PRO A 1 266 ? 16.837 13.992 3.551 1.00 89.25 266 PRO A CA 1
ATOM 2203 C C . PRO A 1 266 ? 15.969 15.041 2.846 1.00 89.25 266 PRO A C 1
ATOM 2205 O O . PRO A 1 266 ? 15.463 14.782 1.760 1.00 89.25 266 PRO A O 1
ATOM 2208 N N . GLU A 1 267 ? 15.845 16.234 3.427 1.00 92.62 267 GLU A N 1
ATOM 2209 C CA . GLU A 1 267 ? 15.105 17.355 2.836 1.00 92.62 267 GLU A CA 1
ATOM 2210 C C . GLU A 1 267 ? 15.758 17.859 1.538 1.00 92.62 267 GLU A C 1
ATOM 2212 O O . GLU A 1 267 ? 15.082 17.996 0.521 1.00 92.62 267 GLU A O 1
ATOM 2217 N N . ASP A 1 268 ? 17.081 18.039 1.525 1.00 93.44 268 ASP A N 1
ATOM 2218 C CA . ASP A 1 268 ? 17.829 18.454 0.331 1.00 93.44 268 ASP A CA 1
ATOM 2219 C C . ASP A 1 268 ? 17.766 17.390 -0.771 1.00 93.44 268 ASP A C 1
ATOM 2221 O O . ASP A 1 268 ? 17.547 17.706 -1.942 1.00 93.44 268 ASP A O 1
ATOM 2225 N N . THR A 1 269 ? 17.891 16.114 -0.391 1.00 93.69 269 THR A N 1
ATOM 2226 C CA . THR A 1 269 ? 17.749 14.979 -1.313 1.00 93.69 269 THR A CA 1
ATOM 2227 C C . THR A 1 269 ? 16.354 14.941 -1.927 1.00 93.69 269 THR A C 1
ATOM 2229 O O . THR A 1 269 ? 16.216 14.755 -3.136 1.00 93.69 269 THR A O 1
ATOM 2232 N N . TYR A 1 270 ? 15.320 15.136 -1.106 1.00 95.31 270 TYR A N 1
ATOM 2233 C CA . TYR A 1 270 ? 13.937 15.184 -1.565 1.00 95.31 270 TYR A CA 1
ATOM 2234 C C . TYR A 1 270 ? 13.730 16.336 -2.555 1.00 95.31 270 TYR A C 1
ATOM 2236 O O . TYR A 1 270 ? 13.261 16.097 -3.663 1.00 95.31 270 TYR A O 1
ATOM 2244 N N . ASN A 1 271 ? 14.158 17.553 -2.205 1.00 95.44 271 ASN A N 1
ATOM 2245 C CA . ASN A 1 271 ? 14.018 18.741 -3.052 1.00 95.44 271 ASN A CA 1
ATOM 2246 C C . ASN A 1 271 ? 14.750 18.591 -4.396 1.00 95.44 271 ASN A C 1
ATOM 2248 O O . ASN A 1 271 ? 14.226 18.975 -5.445 1.00 95.44 271 ASN A O 1
ATOM 2252 N N . PHE A 1 272 ? 15.953 18.009 -4.382 1.00 95.94 272 PHE A N 1
ATOM 2253 C CA . PHE A 1 272 ? 16.707 17.696 -5.596 1.00 95.94 272 PHE A CA 1
ATOM 2254 C C . PHE A 1 272 ? 15.932 16.734 -6.508 1.00 95.94 272 PHE A C 1
ATOM 2256 O O . PHE A 1 272 ? 15.725 17.033 -7.687 1.00 95.94 272 PHE A O 1
ATOM 2263 N N . LEU A 1 273 ? 15.485 15.599 -5.963 1.00 96.62 273 LEU A N 1
ATOM 2264 C CA . LEU A 1 273 ? 14.769 14.578 -6.726 1.00 96.62 273 LEU A CA 1
ATOM 2265 C C . LEU A 1 273 ? 13.418 15.092 -7.230 1.00 96.62 273 LEU A C 1
ATOM 2267 O O . LEU A 1 273 ? 13.078 14.866 -8.388 1.00 96.62 273 LEU A O 1
ATOM 2271 N N . GLU A 1 274 ? 12.670 15.815 -6.399 1.00 95.75 274 GLU A N 1
ATOM 2272 C CA . GLU A 1 274 ? 11.386 16.411 -6.772 1.00 95.75 274 GLU A CA 1
ATOM 2273 C C . GLU A 1 274 ? 11.556 17.404 -7.928 1.00 95.75 274 GLU A C 1
ATOM 2275 O O . GLU A 1 274 ? 10.840 17.316 -8.924 1.00 95.75 274 GLU A O 1
ATOM 2280 N N . SER A 1 275 ? 12.562 18.282 -7.856 1.00 94.88 275 SER A N 1
ATOM 2281 C CA . SER A 1 275 ? 12.888 19.231 -8.928 1.00 94.88 275 SER A CA 1
ATOM 2282 C C . SER A 1 275 ? 13.302 18.531 -10.226 1.00 94.88 275 SER A C 1
ATOM 2284 O O . SER A 1 275 ? 12.864 18.919 -11.312 1.00 94.88 275 SER A O 1
ATOM 2286 N N . MET A 1 276 ? 14.124 17.481 -10.134 1.00 95.38 276 MET A N 1
ATOM 2287 C CA . MET A 1 276 ? 14.531 16.680 -11.290 1.00 95.38 276 MET A CA 1
ATOM 2288 C C . MET A 1 276 ? 13.324 15.996 -11.944 1.00 95.38 276 MET A C 1
ATOM 2290 O O . MET A 1 276 ? 13.143 16.110 -13.156 1.00 95.38 276 MET A O 1
ATOM 2294 N N . PHE A 1 277 ? 12.474 15.332 -11.157 1.00 95.94 277 PHE A N 1
ATOM 2295 C CA . PHE A 1 277 ? 11.291 14.654 -11.678 1.00 95.94 277 PHE A CA 1
ATOM 2296 C C . PHE A 1 277 ? 10.268 15.635 -12.248 1.00 95.94 277 PHE A C 1
ATOM 2298 O O . PHE A 1 277 ? 9.749 15.377 -13.326 1.00 95.94 277 PHE A O 1
ATOM 2305 N N . GLU A 1 278 ? 10.024 16.785 -11.613 1.00 92.81 278 GLU A N 1
ATOM 2306 C CA . GLU A 1 278 ? 9.063 17.770 -12.128 1.00 92.81 278 GLU A CA 1
ATOM 2307 C C . GLU A 1 278 ? 9.474 18.332 -13.498 1.00 92.81 278 GLU A C 1
ATOM 2309 O O . GLU A 1 278 ? 8.615 18.542 -14.355 1.00 92.81 278 GLU A O 1
ATOM 2314 N N . LYS A 1 279 ? 10.779 18.501 -13.757 1.00 90.88 279 LYS A N 1
ATOM 2315 C CA . LYS A 1 279 ? 11.290 18.881 -15.089 1.00 90.88 279 LYS A CA 1
ATOM 2316 C C . LYS A 1 279 ? 11.051 17.801 -16.149 1.00 90.88 279 LYS A C 1
ATOM 2318 O O . LYS A 1 279 ? 10.888 18.120 -17.327 1.00 90.88 279 LYS A O 1
ATOM 2323 N N . LEU A 1 280 ? 11.043 16.535 -15.741 1.00 91.44 280 LEU A N 1
ATOM 2324 C CA . LEU A 1 280 ? 10.827 15.386 -16.620 1.00 91.44 280 LEU A CA 1
ATOM 2325 C C . LEU A 1 280 ? 9.337 15.057 -16.812 1.00 91.44 280 LEU A C 1
ATOM 2327 O O . LEU A 1 280 ? 8.978 14.431 -17.806 1.00 91.44 280 LEU A O 1
ATOM 2331 N N . SER A 1 281 ? 8.470 15.536 -15.916 1.00 90.75 281 SER A N 1
ATOM 2332 C CA . SER A 1 281 ? 7.034 15.237 -15.886 1.00 90.75 281 SER A CA 1
ATOM 2333 C C . SER A 1 281 ? 6.242 15.684 -17.122 1.00 90.75 281 SER A C 1
ATOM 2335 O O . SER A 1 281 ? 5.124 15.210 -17.308 1.00 90.75 281 SER A O 1
ATOM 2337 N N . TYR A 1 282 ? 6.761 16.586 -17.961 1.00 83.81 282 TYR A N 1
ATOM 2338 C CA . TYR A 1 282 ? 6.034 17.118 -19.126 1.00 83.81 282 TYR A CA 1
ATOM 2339 C C . TYR A 1 282 ? 6.826 16.945 -20.417 1.00 83.81 282 TYR A C 1
ATOM 2341 O O . TYR A 1 282 ? 8.051 17.072 -20.419 1.00 83.81 282 TYR A O 1
ATOM 2349 N N . PHE A 1 283 ? 6.133 16.700 -21.530 1.00 72.31 283 PHE A N 1
ATOM 2350 C CA . PHE A 1 283 ? 6.736 16.781 -22.860 1.00 72.31 283 PHE A CA 1
ATOM 2351 C C . PHE A 1 283 ? 6.858 18.243 -23.304 1.00 72.31 283 PHE A C 1
ATOM 2353 O O . PHE A 1 283 ? 5.910 19.004 -23.093 1.00 72.31 283 PHE A O 1
ATOM 2360 N N . PRO A 1 284 ? 7.964 18.642 -23.962 1.00 65.94 284 PRO A N 1
ATOM 2361 C CA . PRO A 1 284 ? 8.116 20.000 -24.489 1.00 65.94 284 PRO A CA 1
ATOM 2362 C C . PRO A 1 284 ? 6.982 20.409 -25.443 1.00 65.94 284 PRO A C 1
ATOM 2364 O O . PRO A 1 284 ? 6.592 21.573 -25.477 1.00 65.94 284 PRO A O 1
ATOM 2367 N N . GLU A 1 285 ? 6.432 19.446 -26.188 1.00 64.50 285 GLU A N 1
ATOM 2368 C CA . GLU A 1 285 ? 5.435 19.684 -27.238 1.00 64.50 285 GLU A CA 1
ATOM 2369 C C . GLU A 1 285 ? 3.987 19.354 -26.818 1.00 64.50 285 GLU A C 1
ATOM 2371 O O . GLU A 1 285 ? 3.047 19.702 -27.533 1.00 64.50 285 GLU A O 1
ATOM 2376 N N . ASN A 1 286 ? 3.766 18.718 -25.655 1.00 65.12 286 ASN A N 1
ATOM 2377 C CA . ASN A 1 286 ? 2.427 18.340 -25.184 1.00 65.12 286 ASN A CA 1
ATOM 2378 C C . ASN A 1 286 ? 2.314 18.338 -23.647 1.00 65.12 286 ASN A C 1
ATOM 2380 O O . ASN A 1 286 ? 2.736 17.403 -22.968 1.00 65.12 286 ASN A O 1
ATOM 2384 N N . TYR A 1 287 ? 1.662 19.369 -23.106 1.00 66.12 287 TYR A N 1
ATOM 2385 C CA . TYR A 1 287 ? 1.459 19.554 -21.663 1.00 66.12 287 TYR A CA 1
ATOM 2386 C C . TYR A 1 287 ? 0.233 18.823 -21.088 1.00 66.12 287 TYR A C 1
ATOM 2388 O O . TYR A 1 287 ? -0.013 18.910 -19.887 1.00 66.12 287 TYR A O 1
ATOM 2396 N N . ASN A 1 288 ? -0.553 18.112 -21.906 1.00 73.12 288 ASN A N 1
ATOM 2397 C CA . ASN A 1 288 ? -1.818 17.520 -21.448 1.00 73.12 288 ASN A CA 1
ATOM 2398 C C . ASN A 1 288 ? -1.654 16.191 -20.695 1.00 73.12 288 ASN A C 1
ATOM 2400 O O . ASN A 1 288 ? -2.610 15.735 -20.070 1.00 73.12 288 ASN A O 1
ATOM 2404 N N . TYR A 1 289 ? -0.473 15.567 -20.741 1.00 78.81 289 TYR A N 1
ATOM 2405 C CA . TYR A 1 289 ? -0.186 14.328 -20.022 1.00 78.81 289 TYR A CA 1
ATOM 2406 C C . TYR A 1 289 ? 1.025 14.514 -19.113 1.00 78.81 289 TYR A C 1
ATOM 2408 O O . TYR A 1 289 ? 2.120 14.818 -19.585 1.00 78.81 289 TYR A O 1
ATOM 2416 N N . LYS A 1 290 ? 0.805 14.342 -17.805 1.00 87.44 290 LYS A N 1
ATOM 2417 C CA . LYS A 1 290 ? 1.848 14.446 -16.786 1.00 87.44 290 LYS A CA 1
ATOM 2418 C C . LYS A 1 290 ? 2.381 13.057 -16.444 1.00 87.44 290 LYS A C 1
ATOM 2420 O O . LYS A 1 290 ? 1.619 12.182 -16.040 1.00 87.44 290 LYS A O 1
ATOM 2425 N N . ILE A 1 291 ? 3.688 12.882 -16.590 1.00 90.94 291 ILE A N 1
ATOM 2426 C CA . ILE A 1 291 ? 4.414 11.676 -16.198 1.00 90.94 291 ILE A CA 1
ATOM 2427 C C . ILE A 1 291 ? 4.739 11.763 -14.707 1.00 90.94 291 ILE A C 1
ATOM 2429 O O . ILE A 1 291 ? 5.109 12.820 -14.200 1.00 90.94 291 ILE A O 1
ATOM 2433 N N . TYR A 1 292 ? 4.614 10.642 -14.004 1.00 94.12 292 TYR A N 1
ATOM 2434 C CA . TYR A 1 292 ? 4.945 10.536 -12.586 1.00 94.12 292 TYR A CA 1
ATOM 2435 C C . TYR A 1 292 ? 5.967 9.428 -12.352 1.00 94.12 292 TYR A C 1
ATOM 2437 O O . TYR A 1 292 ? 6.052 8.480 -13.129 1.00 94.12 292 TYR A O 1
ATOM 2445 N N . TYR A 1 293 ? 6.700 9.514 -11.244 1.00 95.94 293 TYR A N 1
ATOM 2446 C CA . TYR A 1 293 ? 7.788 8.585 -10.927 1.00 95.94 293 TYR A CA 1
ATOM 2447 C C . TYR A 1 293 ? 7.592 7.929 -9.556 1.00 95.94 293 TYR A C 1
ATOM 2449 O O . TYR A 1 293 ? 6.901 8.472 -8.686 1.00 95.94 293 TYR A O 1
ATOM 2457 N N . ARG A 1 294 ? 8.199 6.758 -9.343 1.00 96.31 294 ARG A N 1
ATOM 2458 C CA . ARG A 1 294 ? 8.415 6.190 -7.997 1.00 96.31 294 ARG A CA 1
ATOM 2459 C C . ARG A 1 294 ? 9.897 6.074 -7.774 1.00 96.31 294 ARG A C 1
ATOM 2461 O O . ARG A 1 294 ? 10.558 5.437 -8.579 1.00 96.31 294 ARG A O 1
ATOM 2468 N N . CYS A 1 295 ? 10.400 6.637 -6.689 1.00 97.50 295 CYS A N 1
ATOM 2469 C CA . CYS A 1 295 ? 11.812 6.639 -6.354 1.00 97.50 295 CYS A CA 1
ATOM 2470 C C . CYS A 1 295 ? 12.017 6.129 -4.929 1.00 97.50 295 CYS A C 1
ATOM 2472 O O . CYS A 1 295 ? 11.417 6.639 -3.984 1.00 97.50 295 CYS A O 1
ATOM 2474 N N . GLY A 1 296 ? 12.863 5.115 -4.782 1.00 96.00 296 GLY A N 1
ATOM 2475 C CA . GLY A 1 296 ? 13.387 4.652 -3.505 1.00 96.00 296 GLY A CA 1
ATOM 2476 C C . GLY A 1 296 ? 14.779 5.218 -3.271 1.00 96.00 296 GLY A C 1
ATOM 2477 O O . GLY A 1 296 ? 15.618 5.137 -4.165 1.00 96.00 296 GLY A O 1
ATOM 2478 N N . VAL A 1 297 ? 15.032 5.753 -2.077 1.00 94.81 297 VAL A N 1
ATOM 2479 C CA . VAL A 1 297 ? 16.308 6.373 -1.691 1.00 94.81 297 VAL A CA 1
ATOM 2480 C C . VAL A 1 297 ? 16.922 5.615 -0.520 1.00 94.81 297 VAL A C 1
ATOM 2482 O O . VAL A 1 297 ? 16.258 5.390 0.492 1.00 94.81 297 VAL A O 1
ATOM 2485 N N . VAL A 1 298 ? 18.197 5.244 -0.628 1.00 90.12 298 VAL A N 1
ATOM 2486 C CA . VAL A 1 298 ? 18.924 4.487 0.399 1.00 90.12 298 VAL A CA 1
ATOM 2487 C C . VAL A 1 298 ? 20.291 5.113 0.653 1.00 90.12 298 VAL A C 1
ATOM 2489 O O . VAL A 1 298 ? 21.152 5.050 -0.224 1.00 90.12 298 VAL A O 1
ATOM 249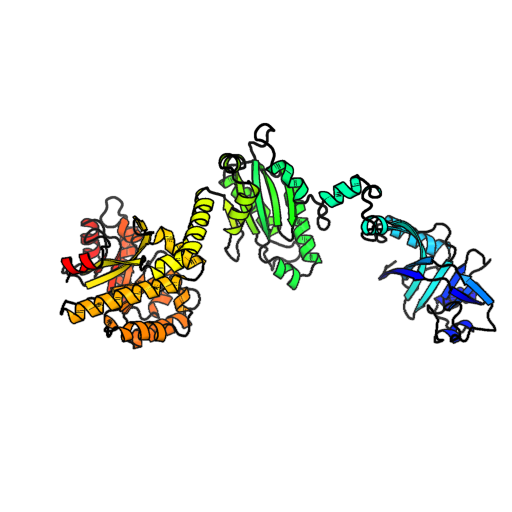2 N N . PRO A 1 299 ? 20.564 5.637 1.855 1.00 86.19 299 PRO A N 1
ATOM 2493 C CA . PRO A 1 299 ? 21.927 5.992 2.241 1.00 86.19 299 PRO A CA 1
ATOM 2494 C C . PRO A 1 299 ? 22.818 4.739 2.218 1.00 86.19 299 PRO A C 1
ATOM 2496 O O . PRO A 1 299 ? 22.529 3.761 2.920 1.00 86.19 299 PRO A O 1
ATOM 2499 N N . MET A 1 300 ? 23.894 4.734 1.418 1.00 78.94 300 MET A N 1
ATOM 2500 C CA . MET A 1 300 ? 24.685 3.513 1.186 1.00 78.94 300 MET A CA 1
ATOM 2501 C C . MET A 1 300 ? 25.350 3.002 2.470 1.00 78.94 300 MET A C 1
ATOM 2503 O O . MET A 1 300 ? 25.384 1.791 2.701 1.00 78.94 300 MET A O 1
ATOM 2507 N N . GLN A 1 301 ? 25.778 3.909 3.359 1.00 71.50 301 GLN A N 1
ATOM 2508 C CA . GLN A 1 301 ? 26.342 3.545 4.664 1.00 71.50 301 GLN A CA 1
ATOM 2509 C C . GLN A 1 301 ? 25.366 2.711 5.510 1.00 71.50 301 GLN A C 1
ATOM 2511 O O . GLN A 1 301 ? 25.776 1.753 6.164 1.00 71.50 301 GLN A O 1
ATOM 2516 N N . ARG A 1 302 ? 24.068 3.047 5.491 1.00 64.56 302 ARG A N 1
ATOM 2517 C CA . ARG A 1 302 ? 23.055 2.405 6.343 1.00 64.56 302 ARG A CA 1
ATOM 2518 C C . ARG A 1 302 ? 22.744 0.981 5.886 1.00 64.56 302 ARG A C 1
ATOM 2520 O O . ARG A 1 302 ? 22.665 0.081 6.715 1.00 64.56 302 ARG A O 1
ATOM 2527 N N . ALA A 1 303 ? 22.608 0.763 4.580 1.00 60.41 303 ALA A N 1
ATOM 2528 C CA . ALA A 1 303 ? 22.291 -0.557 4.035 1.00 60.41 303 ALA A CA 1
ATOM 2529 C C . ALA A 1 303 ? 23.446 -1.564 4.194 1.00 60.41 303 ALA A C 1
ATOM 2531 O O . ALA A 1 303 ? 23.201 -2.716 4.555 1.00 60.41 303 ALA A O 1
ATOM 2532 N N . MET A 1 304 ? 24.701 -1.128 4.020 1.00 59.94 304 MET A N 1
ATOM 2533 C CA . MET A 1 304 ? 25.871 -2.005 4.175 1.00 59.94 304 MET A CA 1
ATOM 2534 C C . MET A 1 304 ? 26.093 -2.472 5.624 1.00 59.94 304 MET A C 1
ATOM 2536 O O . MET A 1 304 ? 26.525 -3.603 5.840 1.00 59.94 304 MET A O 1
ATOM 2540 N N . LEU A 1 305 ? 25.760 -1.644 6.623 1.00 55.41 305 LEU A N 1
ATOM 2541 C CA . LEU A 1 305 ? 25.865 -2.003 8.047 1.00 55.41 305 LEU A CA 1
ATOM 2542 C C . LEU A 1 305 ? 24.899 -3.121 8.468 1.00 55.41 305 LEU A C 1
ATOM 2544 O O . LEU A 1 305 ? 25.154 -3.814 9.449 1.00 55.41 305 LEU A O 1
ATOM 2548 N N . LEU A 1 306 ? 23.806 -3.302 7.727 1.00 53.94 306 LEU A N 1
ATOM 2549 C CA . LEU A 1 306 ? 22.744 -4.257 8.046 1.00 53.94 306 LEU A CA 1
ATOM 2550 C C . LEU A 1 306 ? 22.886 -5.585 7.292 1.00 53.94 306 LEU A C 1
ATOM 2552 O O . LEU A 1 306 ? 22.039 -6.461 7.433 1.00 53.94 306 LEU A O 1
ATOM 2556 N N . GLY A 1 307 ? 23.934 -5.743 6.472 1.00 53.75 307 GLY A N 1
ATOM 2557 C CA . GLY A 1 307 ? 24.102 -6.916 5.608 1.00 53.75 307 GLY A CA 1
ATOM 2558 C C . GLY A 1 307 ? 23.078 -6.999 4.466 1.00 53.75 307 GLY A C 1
ATOM 2559 O O . GLY A 1 307 ? 23.049 -7.997 3.747 1.00 53.75 307 GLY A O 1
ATOM 2560 N N . ASN A 1 308 ? 22.264 -5.955 4.277 1.00 56.00 308 ASN A N 1
ATOM 2561 C CA . ASN A 1 308 ? 21.299 -5.850 3.190 1.00 56.00 308 ASN A CA 1
ATOM 2562 C C . ASN A 1 308 ? 22.006 -5.369 1.919 1.00 56.00 308 ASN A C 1
ATOM 2564 O O . ASN A 1 308 ? 22.816 -4.440 1.950 1.00 56.00 308 ASN A O 1
ATOM 2568 N N . ARG A 1 309 ? 21.670 -5.955 0.764 1.00 75.44 309 ARG A N 1
ATOM 2569 C CA . ARG A 1 309 ? 22.131 -5.410 -0.518 1.00 75.44 309 ARG A CA 1
ATOM 2570 C C . ARG A 1 309 ? 21.457 -4.053 -0.724 1.00 75.44 309 ARG A C 1
ATOM 2572 O O . ARG A 1 309 ? 20.232 -3.971 -0.752 1.00 75.44 309 ARG A O 1
ATOM 2579 N N . VAL A 1 310 ? 22.255 -2.996 -0.894 1.00 82.94 310 VAL A N 1
ATOM 2580 C CA . VAL A 1 310 ? 21.797 -1.610 -1.138 1.00 82.94 310 VAL A CA 1
ATOM 2581 C C . VAL A 1 310 ? 20.731 -1.554 -2.244 1.00 82.94 310 VAL A C 1
ATOM 2583 O O . VAL A 1 310 ? 19.721 -0.865 -2.111 1.00 82.94 310 VAL A O 1
ATOM 2586 N N . ALA A 1 311 ? 20.927 -2.346 -3.303 1.00 85.75 311 ALA A N 1
ATOM 2587 C CA . ALA A 1 311 ? 19.989 -2.488 -4.412 1.00 85.75 311 ALA A CA 1
ATOM 2588 C C . ALA A 1 311 ? 18.595 -2.969 -3.973 1.00 85.75 311 ALA A C 1
ATOM 2590 O O . ALA A 1 311 ? 17.586 -2.414 -4.408 1.00 85.75 311 ALA A O 1
ATOM 2591 N N . ASP A 1 312 ? 18.537 -3.982 -3.106 1.00 84.75 312 ASP A N 1
ATOM 2592 C CA . ASP A 1 312 ? 17.283 -4.587 -2.650 1.00 84.75 312 ASP A CA 1
ATOM 2593 C C . ASP A 1 312 ? 16.520 -3.619 -1.739 1.00 84.75 312 ASP A C 1
ATOM 2595 O O . ASP A 1 312 ? 15.309 -3.458 -1.880 1.00 84.75 312 ASP A O 1
ATOM 2599 N N . ALA A 1 313 ? 17.239 -2.898 -0.872 1.00 85.31 313 ALA A N 1
ATOM 2600 C CA . ALA A 1 313 ? 16.673 -1.822 -0.059 1.00 85.31 313 ALA A CA 1
ATOM 2601 C C . ALA A 1 313 ? 16.092 -0.687 -0.925 1.00 85.31 313 ALA A C 1
ATOM 2603 O O . ALA A 1 313 ? 15.020 -0.162 -0.619 1.00 85.31 313 ALA A O 1
ATOM 2604 N N . GLY A 1 314 ? 16.759 -0.337 -2.032 1.00 89.50 314 GLY A N 1
ATOM 2605 C CA . GLY A 1 314 ? 16.309 0.729 -2.933 1.00 89.50 314 GLY A CA 1
ATOM 2606 C C . GLY A 1 314 ? 15.060 0.342 -3.706 1.00 89.50 314 GLY A C 1
ATOM 2607 O O . GLY A 1 314 ? 14.079 1.086 -3.706 1.00 89.50 314 GLY A O 1
ATOM 2608 N N . LYS A 1 315 ? 15.048 -0.867 -4.278 1.00 89.12 315 LYS A N 1
ATOM 2609 C CA . LYS A 1 315 ? 13.854 -1.443 -4.917 1.00 89.12 315 LYS A CA 1
ATOM 2610 C C . LYS A 1 315 ? 12.697 -1.558 -3.940 1.00 89.12 315 LYS A C 1
ATOM 2612 O O . LYS A 1 315 ? 11.547 -1.304 -4.300 1.00 89.12 315 LYS A O 1
ATOM 2617 N N . LEU A 1 316 ? 12.997 -1.911 -2.693 1.00 86.56 316 LEU A N 1
ATOM 2618 C CA . LEU A 1 316 ? 11.976 -1.978 -1.677 1.00 86.56 316 LEU A CA 1
ATOM 2619 C C . LEU A 1 316 ? 11.343 -0.604 -1.428 1.00 86.56 316 LEU A C 1
ATOM 2621 O O . LEU A 1 316 ? 10.127 -0.461 -1.565 1.00 86.56 316 LEU A O 1
ATOM 2625 N N . ALA A 1 317 ? 12.154 0.399 -1.095 1.00 89.94 317 ALA A N 1
ATOM 2626 C CA . ALA A 1 317 ? 11.659 1.744 -0.830 1.00 89.94 317 ALA A CA 1
ATOM 2627 C C . ALA A 1 317 ? 10.856 2.288 -2.024 1.00 89.94 317 ALA A C 1
ATOM 2629 O O . ALA A 1 317 ? 9.756 2.803 -1.845 1.00 89.94 317 ALA A O 1
ATOM 2630 N N . GLN A 1 318 ? 11.331 2.058 -3.250 1.00 92.81 318 GLN A N 1
ATOM 2631 C CA . GLN A 1 318 ? 10.615 2.417 -4.474 1.00 92.81 318 GLN A CA 1
ATOM 2632 C C . GLN A 1 318 ? 9.223 1.767 -4.545 1.00 92.81 318 GLN A C 1
ATOM 2634 O O . GLN A 1 318 ? 8.239 2.440 -4.848 1.00 92.81 318 GLN A O 1
ATOM 2639 N N . SER A 1 319 ? 9.120 0.467 -4.246 1.00 86.50 319 SER A N 1
ATOM 2640 C CA . SER A 1 319 ? 7.865 -0.294 -4.342 1.00 86.50 319 SER A CA 1
ATOM 2641 C C . SER A 1 319 ? 6.773 0.161 -3.362 1.00 86.50 319 SER A C 1
ATOM 2643 O O . SER A 1 319 ? 5.592 -0.146 -3.558 1.00 86.50 319 SER A O 1
ATOM 2645 N N . LEU A 1 320 ? 7.158 0.882 -2.303 1.00 85.38 320 LEU A N 1
ATOM 2646 C CA . LEU A 1 320 ? 6.236 1.465 -1.329 1.00 85.38 320 LEU A CA 1
ATOM 2647 C C . LEU A 1 320 ? 5.592 2.762 -1.839 1.00 85.38 320 LEU A C 1
ATOM 2649 O O . LEU A 1 320 ? 4.502 3.109 -1.385 1.00 85.38 320 LEU A O 1
ATOM 2653 N N . GLY A 1 321 ? 6.191 3.428 -2.830 1.00 84.31 321 GLY A N 1
ATOM 2654 C CA . GLY A 1 321 ? 5.560 4.532 -3.549 1.00 84.31 321 GLY A CA 1
ATOM 2655 C C . GLY A 1 321 ? 4.415 4.026 -4.427 1.00 84.31 321 GLY A C 1
ATOM 2656 O O . GLY A 1 321 ? 4.642 3.540 -5.530 1.00 84.31 321 GLY A O 1
ATOM 2657 N N . LYS A 1 322 ? 3.172 4.092 -3.944 1.00 78.50 322 LYS A N 1
ATOM 2658 C CA . LYS A 1 322 ? 1.993 3.542 -4.646 1.00 78.50 322 LYS A CA 1
ATOM 2659 C C . LYS A 1 322 ? 0.920 4.572 -4.988 1.00 78.50 322 LYS A C 1
ATOM 2661 O O . LYS A 1 322 ? -0.120 4.198 -5.522 1.00 78.50 322 LYS A O 1
ATOM 2666 N N . ASN A 1 323 ? 1.140 5.848 -4.692 1.00 78.00 323 ASN A N 1
ATOM 2667 C CA . ASN A 1 323 ? 0.098 6.851 -4.860 1.00 78.00 323 ASN A CA 1
ATOM 2668 C C . ASN A 1 323 ? -0.125 7.151 -6.344 1.00 78.00 323 ASN A C 1
ATOM 2670 O O . ASN A 1 323 ? 0.811 7.490 -7.067 1.00 78.00 323 ASN A O 1
ATOM 2674 N N . LEU A 1 324 ? -1.363 7.050 -6.813 1.00 76.25 324 LEU A N 1
ATOM 2675 C CA . LEU A 1 324 ? -1.704 7.442 -8.179 1.00 76.25 324 LEU A CA 1
ATOM 2676 C C . LEU A 1 324 ? -1.713 8.975 -8.300 1.00 76.25 324 LEU A C 1
ATOM 2678 O O . LEU A 1 324 ? -2.068 9.676 -7.355 1.00 76.25 324 LEU A O 1
ATOM 2682 N N . GLY A 1 325 ? -1.296 9.501 -9.455 1.00 81.94 325 GLY A N 1
ATOM 2683 C CA . GLY A 1 325 ? -1.381 10.937 -9.760 1.00 81.94 325 GLY A CA 1
ATOM 2684 C C . GLY A 1 325 ? -0.358 11.849 -9.066 1.00 81.94 325 GLY A C 1
ATOM 2685 O O . GLY A 1 325 ? -0.510 13.071 -9.107 1.00 81.94 325 GLY A O 1
ATOM 2686 N N . LYS A 1 326 ? 0.685 11.297 -8.435 1.00 91.12 326 LYS A N 1
ATOM 2687 C CA . LYS A 1 326 ? 1.828 12.075 -7.927 1.00 91.12 326 LYS A CA 1
ATOM 2688 C C . LYS A 1 326 ? 3.140 11.310 -8.035 1.00 91.12 326 LYS A C 1
ATOM 2690 O O . LYS A 1 326 ? 3.133 10.085 -8.114 1.00 91.12 326 LYS A O 1
ATOM 2695 N N . THR A 1 327 ? 4.263 12.017 -8.008 1.00 92.75 327 THR A N 1
ATOM 2696 C CA . THR A 1 327 ? 5.586 11.397 -7.862 1.00 92.75 327 THR A CA 1
ATOM 2697 C C . THR A 1 327 ? 5.792 10.995 -6.402 1.00 92.75 327 THR A C 1
ATOM 2699 O O . THR A 1 327 ? 5.497 11.779 -5.505 1.00 92.75 327 THR A O 1
ATOM 2702 N N . ASP A 1 328 ? 6.259 9.769 -6.161 1.00 95.31 328 ASP A N 1
ATOM 2703 C CA . ASP A 1 328 ? 6.568 9.274 -4.815 1.00 95.31 328 ASP A CA 1
ATOM 2704 C C . ASP A 1 328 ? 8.083 9.168 -4.636 1.00 95.31 328 ASP A C 1
ATOM 2706 O O . ASP A 1 328 ? 8.746 8.461 -5.392 1.00 95.31 328 ASP A O 1
ATOM 2710 N N . ILE A 1 329 ? 8.619 9.821 -3.605 1.00 96.50 329 ILE A N 1
ATOM 2711 C CA . ILE A 1 329 ? 10.009 9.673 -3.163 1.00 96.50 329 ILE A CA 1
ATOM 2712 C C . ILE A 1 329 ? 9.968 9.059 -1.767 1.00 96.50 329 ILE A C 1
ATOM 2714 O O . ILE A 1 329 ? 9.438 9.657 -0.833 1.00 96.50 329 ILE A O 1
ATOM 2718 N N . THR A 1 330 ? 10.489 7.844 -1.630 1.00 94.06 330 THR A N 1
ATOM 2719 C CA . THR A 1 330 ? 10.435 7.066 -0.390 1.00 94.06 330 THR A CA 1
ATOM 2720 C C . THR A 1 330 ? 11.843 6.783 0.105 1.00 94.06 330 THR A C 1
ATOM 2722 O O . THR A 1 330 ? 12.638 6.143 -0.581 1.00 94.06 330 THR A O 1
ATOM 2725 N N . PHE A 1 331 ? 12.151 7.236 1.317 1.00 91.69 331 PHE A N 1
ATOM 2726 C CA . PHE A 1 331 ? 13.424 6.947 1.969 1.00 91.69 331 PHE A CA 1
ATOM 2727 C C . PHE A 1 331 ? 13.350 5.605 2.683 1.00 91.69 331 PHE A C 1
ATOM 2729 O O . PHE A 1 331 ? 12.435 5.362 3.468 1.00 91.69 331 PHE A O 1
ATOM 2736 N N . TYR A 1 332 ? 14.333 4.748 2.437 1.00 87.75 332 TYR A N 1
ATOM 2737 C CA . TYR A 1 332 ? 14.456 3.482 3.136 1.00 87.75 332 TYR A CA 1
ATOM 2738 C C . TYR A 1 332 ? 14.650 3.708 4.639 1.00 87.75 332 TYR A C 1
ATOM 2740 O O . TYR A 1 332 ? 15.498 4.490 5.080 1.00 87.75 332 TYR A O 1
ATOM 2748 N N . THR A 1 333 ? 13.885 2.961 5.426 1.00 83.94 333 THR A N 1
ATOM 2749 C CA . THR A 1 333 ? 14.009 2.881 6.881 1.00 83.94 333 THR A CA 1
ATOM 2750 C C . THR A 1 333 ? 14.057 1.417 7.292 1.00 83.94 333 THR A C 1
ATOM 2752 O O . THR A 1 333 ? 13.489 0.564 6.614 1.00 83.94 333 THR A O 1
ATOM 2755 N N . ASP A 1 334 ? 14.720 1.112 8.405 1.00 77.19 334 ASP A N 1
ATOM 2756 C CA . ASP A 1 334 ? 14.878 -0.281 8.849 1.00 77.19 334 ASP A CA 1
ATOM 2757 C C . ASP A 1 334 ? 13.518 -0.927 9.165 1.00 77.19 334 ASP A C 1
ATOM 2759 O O . ASP A 1 334 ? 13.294 -2.091 8.837 1.00 77.19 334 ASP A O 1
ATOM 2763 N N . SER A 1 335 ? 12.557 -0.131 9.654 1.00 79.25 335 SER A N 1
ATOM 2764 C CA . SER A 1 335 ? 11.174 -0.565 9.870 1.00 79.25 335 SER A CA 1
ATOM 2765 C C . SER A 1 335 ? 10.493 -1.071 8.597 1.00 79.25 335 SER A C 1
ATOM 2767 O O . SER A 1 335 ? 9.706 -2.003 8.678 1.00 79.25 335 SER A O 1
ATOM 2769 N N . MET A 1 336 ? 10.826 -0.543 7.410 1.00 78.19 336 MET A N 1
ATOM 2770 C CA . MET A 1 336 ? 10.252 -1.045 6.151 1.00 78.19 336 MET A CA 1
ATOM 2771 C C . MET A 1 336 ? 10.655 -2.492 5.864 1.00 78.19 336 MET A C 1
ATOM 2773 O O . MET A 1 336 ? 9.869 -3.245 5.291 1.00 78.19 336 MET A O 1
ATOM 2777 N N . HIS A 1 337 ? 11.879 -2.885 6.227 1.00 74.94 337 HIS A N 1
ATOM 2778 C CA . HIS A 1 337 ? 12.326 -4.267 6.074 1.00 74.94 337 HIS A CA 1
ATOM 2779 C C . HIS A 1 337 ? 11.614 -5.180 7.076 1.00 74.94 337 HIS A C 1
ATOM 2781 O O . HIS A 1 337 ? 11.069 -6.218 6.686 1.00 74.94 337 HIS A O 1
ATOM 2787 N N . ASP A 1 338 ? 11.549 -4.752 8.337 1.00 79.12 338 ASP A N 1
ATOM 2788 C CA . ASP A 1 338 ? 10.867 -5.484 9.405 1.00 79.12 338 ASP A CA 1
ATOM 2789 C C . ASP A 1 338 ? 9.377 -5.689 9.094 1.00 79.12 338 ASP A C 1
ATOM 2791 O O . ASP A 1 338 ? 8.867 -6.800 9.240 1.00 79.12 338 ASP A O 1
ATOM 2795 N N . ASP A 1 339 ? 8.692 -4.669 8.569 1.00 79.06 339 ASP A N 1
ATOM 2796 C CA . ASP A 1 339 ? 7.272 -4.731 8.201 1.00 79.06 339 ASP A CA 1
ATOM 2797 C C . ASP A 1 339 ? 6.988 -5.783 7.118 1.00 79.06 339 ASP A C 1
ATOM 2799 O O . ASP A 1 339 ? 5.917 -6.395 7.089 1.00 79.06 339 ASP A O 1
ATOM 2803 N N . ILE A 1 340 ? 7.943 -6.035 6.221 1.00 78.00 340 ILE A N 1
ATOM 2804 C CA . ILE A 1 340 ? 7.801 -7.033 5.151 1.00 78.00 340 ILE A CA 1
ATOM 2805 C C . ILE A 1 340 ? 8.097 -8.422 5.647 1.00 78.00 340 ILE A C 1
ATOM 2807 O O . ILE A 1 340 ? 7.359 -9.347 5.309 1.00 78.00 340 ILE A O 1
ATOM 2811 N N . LEU A 1 341 ? 9.164 -8.582 6.431 1.00 81.56 341 LEU A N 1
ATOM 2812 C CA . LEU A 1 341 ? 9.435 -9.850 7.095 1.00 81.56 341 LEU A CA 1
ATOM 2813 C C . LEU A 1 341 ? 8.226 -10.257 7.933 1.00 81.56 341 LEU A C 1
ATOM 2815 O O . LEU A 1 341 ? 7.770 -11.398 7.854 1.00 81.56 341 LEU A O 1
ATOM 2819 N N . TRP A 1 342 ? 7.653 -9.295 8.651 1.00 86.75 342 TRP A N 1
ATOM 2820 C CA . TRP A 1 342 ? 6.446 -9.486 9.428 1.00 86.75 342 TRP A CA 1
ATOM 2821 C C . TRP A 1 342 ? 5.225 -9.802 8.556 1.00 86.75 342 TRP A C 1
ATOM 2823 O O . TRP A 1 342 ? 4.555 -10.801 8.801 1.00 86.75 342 TRP A O 1
ATOM 2833 N N . SER A 1 343 ? 4.982 -9.052 7.479 1.00 85.75 343 SER A N 1
ATOM 2834 C CA . SER A 1 343 ? 3.902 -9.338 6.518 1.00 85.75 343 SER A CA 1
ATOM 2835 C C . SER A 1 343 ? 4.013 -10.743 5.913 1.00 85.75 343 SER A C 1
ATOM 2837 O O . SER A 1 343 ? 3.026 -11.469 5.825 1.00 85.75 343 SER A O 1
ATOM 2839 N N . ASN A 1 344 ? 5.220 -11.164 5.526 1.00 84.56 344 ASN A N 1
ATOM 2840 C CA . ASN A 1 344 ? 5.475 -12.505 5.000 1.00 84.56 344 ASN A CA 1
ATOM 2841 C C . ASN A 1 344 ? 5.244 -13.579 6.066 1.00 84.56 344 ASN A C 1
ATOM 2843 O O . ASN A 1 344 ? 4.685 -14.634 5.762 1.00 84.56 344 ASN A O 1
ATOM 2847 N N . HIS A 1 345 ? 5.636 -13.309 7.313 1.00 88.50 345 HIS A N 1
ATOM 2848 C CA . HIS A 1 345 ? 5.353 -14.200 8.429 1.00 88.50 345 HIS A CA 1
ATOM 2849 C C . HIS A 1 345 ? 3.840 -14.332 8.661 1.00 88.50 345 HIS A C 1
ATOM 2851 O O . HIS A 1 345 ? 3.350 -15.454 8.796 1.00 88.50 345 HIS A O 1
ATOM 2857 N N . ILE A 1 346 ? 3.090 -13.223 8.696 1.00 89.94 346 ILE A N 1
ATOM 2858 C CA . ILE A 1 346 ? 1.625 -13.253 8.822 1.00 89.94 346 ILE A CA 1
ATOM 2859 C C . ILE A 1 346 ? 1.037 -14.089 7.687 1.00 89.94 346 ILE A C 1
ATOM 2861 O O . ILE A 1 346 ? 0.298 -15.032 7.956 1.00 89.94 346 ILE A O 1
ATOM 2865 N N . LYS A 1 347 ? 1.428 -13.818 6.437 1.00 89.94 347 LYS A N 1
ATOM 2866 C CA . LYS A 1 347 ? 0.946 -14.551 5.260 1.00 89.94 347 LYS A CA 1
ATOM 2867 C C . LYS A 1 347 ? 1.156 -16.060 5.366 1.00 89.94 347 LYS A C 1
ATOM 2869 O O . LYS A 1 347 ? 0.281 -16.826 4.984 1.00 89.94 347 LYS A O 1
ATOM 2874 N N . ALA A 1 348 ? 2.307 -16.491 5.875 1.00 89.38 348 ALA A N 1
ATOM 2875 C CA . ALA A 1 348 ? 2.615 -17.908 6.034 1.00 89.38 348 ALA A CA 1
ATOM 2876 C C . ALA A 1 348 ? 1.837 -18.577 7.182 1.00 89.38 348 ALA A C 1
ATOM 2878 O O . ALA A 1 348 ? 1.709 -19.800 7.193 1.00 89.38 348 ALA A O 1
ATOM 2879 N N . TYR A 1 349 ? 1.354 -17.802 8.159 1.00 91.75 349 TYR A N 1
ATOM 2880 C CA . TYR A 1 349 ? 0.792 -18.324 9.406 1.00 91.75 349 TYR A CA 1
ATOM 2881 C C . TYR A 1 349 ? -0.722 -18.118 9.559 1.00 91.75 349 TYR A C 1
ATOM 2883 O O . TYR A 1 349 ? -1.359 -18.840 10.324 1.00 91.75 349 TYR A O 1
ATOM 2891 N N . VAL A 1 350 ? -1.308 -17.168 8.829 1.00 91.50 350 VAL A N 1
ATOM 2892 C CA . VAL A 1 350 ? -2.693 -16.717 9.020 1.00 91.50 350 VAL A CA 1
ATOM 2893 C C . VAL A 1 350 ? -3.723 -17.842 8.952 1.00 91.50 350 VAL A C 1
ATOM 2895 O O . VAL A 1 350 ? -4.565 -17.936 9.839 1.00 91.50 350 VAL A O 1
ATOM 2898 N N . ASP A 1 351 ? -3.625 -18.745 7.976 1.00 91.31 351 ASP A N 1
ATOM 2899 C CA . ASP A 1 351 ? -4.592 -19.840 7.831 1.00 91.31 351 ASP A CA 1
ATOM 2900 C C . ASP A 1 351 ? -4.545 -20.799 9.032 1.00 91.31 351 ASP A C 1
ATOM 2902 O O . ASP A 1 351 ? -5.582 -21.257 9.515 1.00 91.31 351 ASP A O 1
ATOM 2906 N N . SER A 1 352 ? -3.346 -21.057 9.570 1.00 93.31 352 SER A N 1
ATOM 2907 C CA . SER A 1 352 ? -3.193 -21.849 10.794 1.00 93.31 352 SER A CA 1
ATOM 2908 C C . SER A 1 352 ? -3.740 -21.111 12.011 1.00 93.31 352 SER A C 1
ATOM 2910 O O . SER A 1 352 ? -4.339 -21.746 12.874 1.00 93.31 352 SER A O 1
ATOM 2912 N N . ALA A 1 353 ? -3.536 -19.797 12.101 1.00 93.75 353 ALA A N 1
ATOM 2913 C CA . ALA A 1 353 ? -4.035 -18.993 13.211 1.00 93.75 353 ALA A CA 1
ATOM 2914 C C . ALA A 1 353 ? -5.570 -18.950 13.244 1.00 93.75 353 ALA A C 1
ATOM 2916 O O . ALA A 1 353 ? -6.156 -19.078 14.318 1.00 93.75 353 ALA A O 1
ATOM 2917 N N . ILE A 1 354 ? -6.221 -18.850 12.078 1.00 91.69 354 ILE A N 1
ATOM 2918 C CA . ILE A 1 354 ? -7.683 -18.954 11.958 1.00 91.69 354 ILE A CA 1
ATOM 2919 C C . ILE A 1 354 ? -8.152 -20.350 12.392 1.00 91.69 354 ILE A C 1
ATOM 2921 O O . ILE A 1 354 ? -9.057 -20.464 13.214 1.00 91.69 354 ILE A O 1
ATOM 2925 N N . ALA A 1 355 ? -7.514 -21.416 11.896 1.00 92.25 355 ALA A N 1
ATOM 2926 C CA . ALA A 1 355 ? -7.889 -22.792 12.236 1.00 92.25 355 ALA A CA 1
ATOM 2927 C C . ALA A 1 355 ? -7.712 -23.130 13.730 1.00 92.25 355 ALA A C 1
ATOM 2929 O O . ALA A 1 355 ? -8.451 -23.955 14.266 1.00 92.25 355 ALA A O 1
ATOM 2930 N N . ASN A 1 356 ? -6.747 -22.491 14.395 1.00 94.00 356 ASN A N 1
ATOM 2931 C CA . ASN A 1 356 ? -6.456 -22.665 15.818 1.00 94.00 356 ASN A CA 1
ATOM 2932 C C . ASN A 1 356 ? -7.234 -21.698 16.732 1.00 94.00 356 ASN A C 1
ATOM 2934 O O . ASN A 1 356 ? -6.971 -21.677 17.933 1.00 94.00 356 ASN A O 1
ATOM 2938 N N . ASP A 1 357 ? -8.161 -20.906 16.185 1.00 93.06 357 ASP A N 1
ATOM 2939 C CA . ASP A 1 357 ? -8.950 -19.901 16.910 1.00 93.06 357 ASP A CA 1
ATOM 2940 C C . ASP A 1 357 ? -8.103 -18.863 17.681 1.00 93.06 357 ASP A C 1
ATOM 2942 O O . ASP A 1 357 ? -8.456 -18.414 18.771 1.00 93.06 357 ASP A O 1
ATOM 2946 N N . GLU A 1 358 ? -6.958 -18.457 17.117 1.00 96.19 358 GLU A N 1
ATOM 2947 C CA . GLU A 1 358 ? -6.031 -17.516 17.771 1.00 96.19 358 GLU A CA 1
ATOM 2948 C C . GLU A 1 358 ? -6.520 -16.062 17.766 1.00 96.19 358 GLU A C 1
ATOM 2950 O O . GLU A 1 358 ? -5.989 -15.217 18.491 1.00 96.19 358 GLU A O 1
ATOM 2955 N N . PHE A 1 359 ? -7.513 -15.745 16.939 1.00 96.06 359 PHE A N 1
ATOM 2956 C CA . PHE A 1 359 ? -8.134 -14.427 16.894 1.00 96.06 359 PHE A CA 1
ATOM 2957 C C . PHE A 1 359 ? -9.178 -14.316 18.009 1.00 96.06 359 PHE A C 1
ATOM 2959 O O . PHE A 1 359 ? -10.190 -15.015 18.027 1.00 96.06 359 PHE A O 1
ATOM 2966 N N . LEU A 1 360 ? -8.924 -13.430 18.964 1.00 96.06 360 LEU A N 1
ATOM 2967 C CA . LEU A 1 360 ? -9.769 -13.184 20.126 1.00 96.06 360 LEU A CA 1
ATOM 2968 C C . LEU A 1 360 ? -10.519 -11.862 19.963 1.00 96.06 360 LEU A C 1
ATOM 2970 O O . LEU A 1 360 ? -10.007 -10.921 19.364 1.00 96.06 360 LEU A O 1
ATOM 2974 N N . VAL A 1 361 ? -11.707 -11.765 20.555 1.00 97.38 361 VAL A N 1
ATOM 2975 C CA . VAL A 1 361 ? -12.458 -10.506 20.638 1.00 97.38 361 VAL A CA 1
ATOM 2976 C C . VAL A 1 361 ? -12.371 -9.975 22.059 1.00 97.38 361 VAL A C 1
ATOM 2978 O O . VAL A 1 361 ? -12.674 -10.682 23.021 1.00 97.38 361 VAL A O 1
ATOM 2981 N N . TYR A 1 362 ? -11.920 -8.731 22.186 1.00 97.88 362 TYR A N 1
ATOM 2982 C CA . TYR A 1 362 ? -12.002 -7.954 23.416 1.00 97.88 362 TYR A CA 1
ATOM 2983 C C . TYR A 1 362 ? -13.146 -6.956 23.265 1.00 97.88 362 TYR A C 1
ATOM 2985 O O . TYR A 1 362 ? -13.393 -6.466 22.168 1.00 97.88 362 TYR A O 1
ATOM 2993 N N . LEU A 1 363 ? -13.830 -6.642 24.359 1.00 98.12 363 LEU A N 1
ATOM 2994 C CA . LEU A 1 363 ? -14.890 -5.646 24.378 1.00 98.12 363 LEU A CA 1
ATOM 2995 C C . LEU A 1 363 ? -14.442 -4.411 25.142 1.00 98.12 363 LEU A C 1
ATOM 2997 O O . LEU A 1 363 ? -13.939 -4.512 26.265 1.00 98.12 363 LEU A O 1
ATOM 3001 N N . GLN A 1 364 ? -14.658 -3.241 24.548 1.00 97.69 364 GLN A N 1
ATOM 3002 C CA . GLN A 1 364 ? -14.535 -1.974 25.255 1.00 97.69 364 GLN A CA 1
ATOM 3003 C C . GLN A 1 364 ? -15.931 -1.402 25.542 1.00 97.69 364 GLN A C 1
ATOM 3005 O O . GLN A 1 364 ? -16.653 -1.072 24.605 1.00 97.69 364 GLN A O 1
ATOM 3010 N N . PRO A 1 365 ? -16.353 -1.300 26.815 1.00 97.44 365 PRO A N 1
ATOM 3011 C CA . PRO A 1 365 ? -17.682 -0.809 27.168 1.00 97.44 365 PRO A CA 1
ATOM 3012 C C . PRO A 1 365 ? -17.877 0.677 26.828 1.00 97.44 365 PRO A C 1
ATOM 3014 O O . PRO A 1 365 ? -16.986 1.505 27.027 1.00 97.44 365 PRO A O 1
ATOM 3017 N N . LYS A 1 366 ? -19.098 0.999 26.393 1.00 97.81 366 LYS A N 1
ATOM 3018 C CA . LYS A 1 366 ? -19.608 2.346 26.111 1.00 97.81 366 LYS A CA 1
ATOM 3019 C C . LYS A 1 366 ? -20.555 2.766 27.233 1.00 97.81 366 LYS A C 1
ATOM 3021 O O . LYS A 1 366 ? -21.435 1.986 27.610 1.00 97.81 366 LYS A O 1
ATOM 3026 N N . PHE A 1 367 ? -20.418 3.984 27.753 1.00 97.56 367 PHE A N 1
ATOM 3027 C CA . PHE A 1 367 ? -21.205 4.475 28.890 1.00 97.56 367 PHE A CA 1
ATOM 3028 C C . PHE A 1 367 ? -22.022 5.707 28.536 1.00 97.56 367 PHE A C 1
ATOM 3030 O O . PHE A 1 367 ? -21.532 6.632 27.899 1.00 97.56 367 PHE A O 1
ATOM 3037 N N . ASP A 1 368 ? -23.258 5.743 29.020 1.00 97.06 368 ASP A N 1
ATOM 3038 C CA . ASP A 1 368 ? -24.056 6.962 29.066 1.00 97.06 368 ASP A CA 1
ATOM 3039 C C . ASP A 1 368 ? -23.411 7.946 30.043 1.00 97.06 368 ASP A C 1
ATOM 3041 O O . ASP A 1 368 ? -23.301 7.670 31.239 1.00 97.06 368 ASP A O 1
ATOM 3045 N N . ILE A 1 369 ? -22.999 9.109 29.553 1.00 94.44 369 ILE A N 1
ATOM 3046 C CA . ILE A 1 369 ? -22.233 10.077 30.350 1.00 94.44 369 ILE A CA 1
ATOM 3047 C C . ILE A 1 369 ? -23.055 10.706 31.491 1.00 94.44 369 ILE A C 1
ATOM 3049 O O . ILE A 1 369 ? -22.523 11.263 32.460 1.00 94.44 369 ILE A O 1
ATOM 3053 N N . ASN A 1 370 ? -24.385 10.662 31.383 1.00 93.19 370 ASN A N 1
ATOM 3054 C CA . ASN A 1 370 ? -25.282 11.269 32.356 1.00 93.19 370 ASN A CA 1
ATOM 3055 C C . ASN A 1 370 ? -25.569 10.321 33.513 1.00 93.19 370 ASN A C 1
ATOM 3057 O O . ASN A 1 370 ? -25.551 10.750 34.667 1.00 93.19 370 ASN A O 1
ATOM 3061 N N . THR A 1 371 ? -25.830 9.055 33.194 1.00 94.69 371 THR A N 1
ATOM 3062 C CA . THR A 1 371 ? -26.224 8.019 34.155 1.00 94.69 371 THR A CA 1
ATOM 3063 C C . THR A 1 371 ? -25.075 7.118 34.594 1.00 94.69 371 THR A C 1
ATOM 3065 O O . THR A 1 371 ? -25.255 6.368 35.551 1.00 94.69 371 THR A O 1
ATOM 3068 N N . GLU A 1 372 ? -23.935 7.175 33.899 1.00 92.25 372 GLU A N 1
ATOM 3069 C CA . GLU A 1 372 ? -22.773 6.288 34.061 1.00 92.25 372 GLU A CA 1
ATOM 3070 C C . GLU A 1 372 ? -23.133 4.798 33.941 1.00 92.25 372 GLU A C 1
ATOM 3072 O O . GLU A 1 372 ? -22.457 3.919 34.473 1.00 92.25 372 GLU A O 1
ATOM 3077 N N . LYS A 1 373 ? -24.224 4.496 33.229 1.00 94.62 373 LYS A N 1
ATOM 3078 C CA . LYS A 1 373 ? -24.651 3.129 32.936 1.00 94.62 373 LYS A CA 1
ATOM 3079 C C . LYS A 1 373 ? -24.127 2.691 31.582 1.00 94.62 373 LYS A C 1
ATOM 3081 O O . LYS A 1 373 ? -24.030 3.493 30.654 1.00 94.62 373 LYS A O 1
ATOM 3086 N N . ILE A 1 374 ? -23.845 1.400 31.471 1.00 95.62 374 ILE A N 1
ATOM 3087 C CA . ILE A 1 374 ? -23.438 0.798 30.209 1.00 95.62 374 ILE A CA 1
ATOM 3088 C C . ILE A 1 374 ? -24.547 0.938 29.154 1.00 95.62 374 ILE A C 1
ATOM 3090 O O . ILE A 1 374 ? -25.739 0.821 29.455 1.00 95.62 374 ILE A O 1
ATOM 3094 N N . LYS A 1 375 ? -24.137 1.231 27.922 1.00 95.69 375 LYS A N 1
ATOM 3095 C CA . LYS A 1 375 ? -25.006 1.387 26.747 1.00 95.69 375 LYS A CA 1
ATOM 3096 C C . LYS A 1 375 ? -24.711 0.379 25.648 1.00 95.69 375 LYS A C 1
ATOM 3098 O O . LYS A 1 375 ? -25.599 0.101 24.856 1.00 95.69 375 LYS A O 1
ATOM 3103 N N . GLY A 1 376 ? -23.499 -0.156 25.623 1.00 96.94 376 GLY A N 1
ATOM 3104 C CA . GLY A 1 376 ? -23.011 -1.049 24.584 1.00 96.94 376 GLY A CA 1
ATOM 3105 C C . GLY A 1 376 ? -21.544 -1.374 24.801 1.00 96.94 376 GLY A C 1
ATOM 3106 O O . GLY A 1 376 ? -20.977 -1.073 25.859 1.00 96.94 376 GLY A O 1
ATOM 3107 N N . ALA A 1 377 ? -20.924 -1.960 23.791 1.00 97.94 377 ALA A N 1
ATOM 3108 C CA . ALA A 1 377 ? -19.482 -2.128 23.726 1.00 97.94 377 ALA A CA 1
ATOM 3109 C C . ALA A 1 377 ? -18.995 -2.068 22.279 1.00 97.94 377 ALA A C 1
ATOM 3111 O O . ALA A 1 377 ? -19.778 -2.254 21.358 1.00 97.94 377 ALA A O 1
ATOM 3112 N N . GLU A 1 378 ? -17.707 -1.834 22.077 1.00 97.69 378 GLU A N 1
ATOM 3113 C CA . GLU A 1 378 ? -17.045 -2.041 20.790 1.00 97.69 378 GLU A CA 1
ATOM 3114 C C . GLU A 1 378 ? -16.251 -3.350 20.810 1.00 97.69 378 GLU A C 1
ATOM 3116 O O . GLU A 1 378 ? -15.541 -3.635 21.783 1.00 97.69 378 GLU A O 1
ATOM 3121 N N . ALA A 1 379 ? -16.376 -4.145 19.747 1.00 97.81 379 ALA A N 1
ATOM 3122 C CA . ALA A 1 379 ? -15.602 -5.355 19.540 1.00 97.81 379 ALA A CA 1
ATOM 3123 C C . ALA A 1 379 ? -14.260 -5.046 18.877 1.00 97.81 379 ALA A C 1
ATOM 3125 O O . ALA A 1 379 ? -14.174 -4.631 17.725 1.00 97.81 379 ALA A O 1
ATOM 3126 N N . LEU A 1 380 ? -13.191 -5.330 19.613 1.00 95.50 380 LEU A N 1
ATOM 3127 C CA . LEU A 1 380 ? -11.821 -5.071 19.211 1.00 95.50 380 LEU A CA 1
ATOM 3128 C C . LEU A 1 380 ? -11.063 -6.387 19.096 1.00 95.50 380 LEU A C 1
ATOM 3130 O O . LEU A 1 380 ? -10.820 -7.083 20.087 1.00 95.50 380 LEU A O 1
ATOM 3134 N N . ILE A 1 381 ? -10.642 -6.713 17.879 1.00 96.50 381 ILE A N 1
ATOM 3135 C CA . ILE A 1 381 ? -9.886 -7.933 17.613 1.00 96.50 381 ILE A CA 1
ATOM 3136 C C . ILE A 1 381 ? -8.509 -7.901 18.295 1.00 96.50 381 ILE A C 1
ATOM 3138 O O . ILE A 1 381 ? -7.857 -6.863 18.437 1.00 96.50 381 ILE A O 1
ATOM 3142 N N . ARG A 1 382 ? -8.046 -9.055 18.752 1.00 96.56 382 ARG A N 1
ATOM 3143 C CA . ARG A 1 382 ? -6.700 -9.306 19.268 1.00 96.56 382 ARG A CA 1
ATOM 3144 C C . ARG A 1 382 ? -6.200 -10.602 18.658 1.00 96.56 382 ARG A C 1
ATOM 3146 O O . ARG A 1 382 ? -6.990 -11.507 18.415 1.00 96.56 382 ARG A O 1
ATOM 3153 N N . TRP A 1 383 ? -4.898 -10.717 18.437 1.00 96.06 383 TRP A N 1
ATOM 3154 C CA . TRP A 1 383 ? -4.322 -11.967 17.948 1.00 96.06 383 TRP A CA 1
ATOM 3155 C C . TRP A 1 383 ? -3.448 -12.586 19.031 1.00 96.06 383 TRP A C 1
ATOM 3157 O O . TRP A 1 383 ? -2.390 -12.052 19.352 1.00 96.06 383 TRP A O 1
ATOM 3167 N N . ASN A 1 384 ? -3.893 -13.708 19.597 1.00 95.12 384 ASN A N 1
ATOM 3168 C CA . ASN A 1 384 ? -3.110 -14.534 20.510 1.00 95.12 384 ASN A CA 1
ATOM 3169 C C . ASN A 1 384 ? -2.088 -15.377 19.741 1.00 95.12 384 ASN A C 1
ATOM 3171 O O . ASN A 1 384 ? -2.204 -16.595 19.596 1.00 95.12 384 ASN A O 1
ATOM 3175 N N . TYR A 1 385 ? -1.097 -14.684 19.206 1.00 92.31 385 TYR A N 1
ATOM 3176 C CA . TYR A 1 385 ? -0.102 -15.224 18.311 1.00 92.31 385 TYR A CA 1
ATOM 3177 C C . TYR A 1 385 ? 0.660 -16.382 18.960 1.00 92.31 385 TYR A C 1
ATOM 3179 O O . TYR A 1 385 ? 1.311 -16.233 20.004 1.00 92.31 385 TYR A O 1
ATOM 3187 N N . LYS A 1 386 ? 0.548 -17.565 18.337 1.00 88.00 386 LYS A N 1
ATOM 3188 C CA . LYS A 1 386 ? 1.155 -18.825 18.806 1.00 88.00 386 LYS A CA 1
ATOM 3189 C C . LYS A 1 386 ? 0.786 -19.181 20.254 1.00 88.00 386 LYS A C 1
ATOM 3191 O O . LYS A 1 386 ?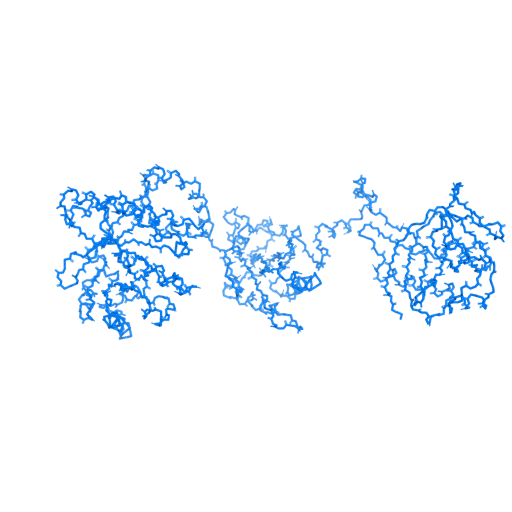 1.519 -19.927 20.903 1.00 88.00 386 LYS A O 1
ATOM 3196 N N . ASN A 1 387 ? -0.328 -18.655 20.769 1.00 85.25 387 ASN A N 1
ATOM 3197 C CA . ASN A 1 387 ? -0.759 -18.797 22.162 1.00 85.25 387 ASN A CA 1
ATOM 3198 C C . ASN A 1 387 ? 0.269 -18.320 23.209 1.00 85.25 387 ASN A C 1
ATOM 3200 O O . ASN A 1 387 ? 0.288 -18.824 24.333 1.00 85.25 387 ASN A O 1
ATOM 3204 N N . GLN A 1 388 ? 1.155 -17.392 22.840 1.00 87.38 388 GLN A N 1
ATOM 3205 C CA . GLN A 1 388 ? 2.228 -16.892 23.710 1.00 87.38 388 GLN A CA 1
ATOM 3206 C C . GLN A 1 388 ? 2.174 -15.377 23.911 1.00 87.38 388 GLN A C 1
ATOM 3208 O O . GLN A 1 388 ? 2.631 -14.887 24.943 1.00 87.38 388 GLN A O 1
ATOM 3213 N N . GLU A 1 389 ? 1.625 -14.641 22.946 1.00 92.38 389 GLU A N 1
ATOM 3214 C CA . GLU A 1 389 ? 1.633 -13.182 22.934 1.00 92.38 389 GLU A CA 1
ATOM 3215 C C . GLU A 1 389 ? 0.316 -12.632 22.379 1.00 92.38 389 GLU A C 1
ATOM 3217 O O . GLU A 1 389 ? -0.167 -13.089 21.346 1.00 92.38 389 GLU A O 1
ATOM 3222 N N . ILE A 1 390 ? -0.250 -11.618 23.041 1.00 93.75 390 ILE A N 1
ATOM 3223 C CA . ILE A 1 390 ? -1.428 -10.899 22.543 1.00 93.75 390 ILE A CA 1
ATOM 3224 C C . ILE A 1 390 ? -0.969 -9.700 21.712 1.00 93.75 390 ILE A C 1
ATOM 3226 O O . ILE A 1 390 ? -0.543 -8.679 22.255 1.00 93.75 390 ILE A O 1
ATOM 3230 N N . LEU A 1 391 ? -1.096 -9.808 20.393 1.00 93.31 391 LEU A N 1
ATOM 3231 C CA . LEU A 1 391 ? -0.778 -8.735 19.461 1.00 93.31 391 LEU A CA 1
ATOM 3232 C C . LEU A 1 391 ? -1.969 -7.773 19.293 1.00 93.31 391 LEU A C 1
ATOM 3234 O O . LEU A 1 391 ? -3.115 -8.222 19.143 1.00 93.31 391 LEU A O 1
ATOM 3238 N N . PRO A 1 392 ? -1.723 -6.448 19.284 1.00 92.62 392 PRO A N 1
ATOM 3239 C CA . PRO A 1 392 ? -2.750 -5.457 18.993 1.00 92.62 392 PRO A CA 1
ATOM 3240 C C . PRO A 1 392 ? -3.072 -5.401 17.487 1.00 92.62 392 PRO A C 1
ATOM 3242 O O . PRO A 1 392 ? -2.208 -5.736 16.671 1.00 92.62 392 PRO A O 1
ATOM 3245 N N . PRO A 1 393 ? -4.266 -4.901 17.104 1.00 92.31 393 PRO A N 1
ATOM 3246 C CA . PRO A 1 393 ? -4.681 -4.732 15.708 1.00 92.31 393 PRO A CA 1
ATOM 3247 C C . PRO A 1 393 ? -3.634 -4.057 14.823 1.00 92.31 393 PRO A C 1
ATOM 3249 O O . PRO A 1 393 ? -3.349 -4.536 13.731 1.00 92.31 393 PRO A O 1
ATOM 3252 N N . SER A 1 394 ? -2.980 -3.004 15.323 1.00 89.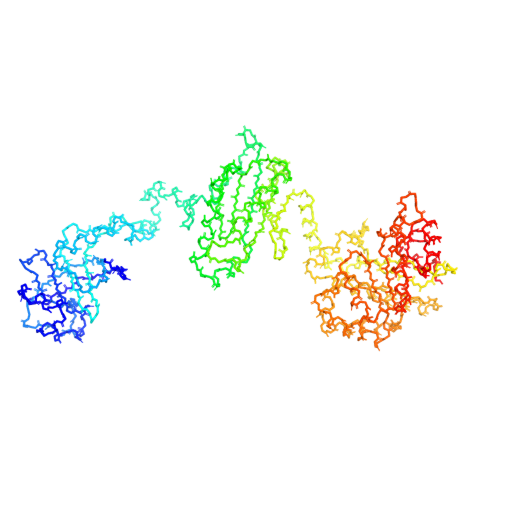75 394 SER A N 1
ATOM 3253 C CA . SER A 1 394 ? -1.970 -2.237 14.580 1.00 89.75 394 SER A CA 1
ATOM 3254 C C . SER A 1 394 ? -0.783 -3.067 14.085 1.00 89.75 394 SER A C 1
ATOM 3256 O O . SER A 1 394 ? -0.087 -2.646 13.166 1.00 89.75 394 SER A O 1
ATOM 3258 N N . LYS A 1 395 ? -0.541 -4.252 14.662 1.00 90.00 395 LYS A N 1
ATOM 3259 C CA . LYS A 1 395 ? 0.501 -5.167 14.192 1.00 90.00 395 LYS A CA 1
ATOM 3260 C C . LYS A 1 395 ? 0.064 -6.018 13.007 1.00 90.00 395 LYS A C 1
ATOM 3262 O O . LYS A 1 395 ? 0.934 -6.421 12.253 1.00 90.00 395 LYS A O 1
ATOM 3267 N N . PHE A 1 396 ? -1.217 -6.322 12.821 1.00 92.56 396 PHE A N 1
ATOM 3268 C CA . PHE A 1 396 ? -1.636 -7.293 11.800 1.00 92.56 396 PHE A CA 1
ATOM 3269 C C . PHE A 1 396 ? -2.718 -6.795 10.847 1.00 92.56 396 PHE A C 1
ATOM 3271 O O . PHE A 1 396 ? -2.709 -7.211 9.695 1.00 92.56 396 PHE A O 1
ATOM 3278 N N . ILE A 1 397 ? -3.594 -5.878 11.258 1.00 91.69 397 ILE A N 1
ATOM 3279 C CA . ILE A 1 397 ? -4.630 -5.302 10.388 1.00 91.69 397 ILE A CA 1
ATOM 3280 C C . ILE A 1 397 ? -4.051 -4.680 9.106 1.00 91.69 397 ILE A C 1
ATOM 3282 O O . ILE A 1 397 ? -4.561 -5.026 8.038 1.00 91.69 397 ILE A O 1
ATOM 3286 N N . PRO A 1 398 ? -2.932 -3.917 9.133 1.00 88.31 398 PRO A N 1
ATOM 3287 C CA . PRO A 1 398 ? -2.359 -3.357 7.904 1.00 88.31 398 PRO A CA 1
ATOM 3288 C C . PRO A 1 398 ? -1.986 -4.411 6.850 1.00 88.31 398 PRO A C 1
ATOM 3290 O O . PRO A 1 398 ? -2.007 -4.134 5.650 1.00 88.31 398 PRO A O 1
ATOM 3293 N N . PHE A 1 399 ? -1.641 -5.634 7.274 1.00 89.06 399 PHE A N 1
ATOM 3294 C CA . PHE A 1 399 ? -1.394 -6.738 6.348 1.00 89.06 399 PHE A CA 1
ATOM 3295 C C . PHE A 1 399 ? -2.680 -7.149 5.620 1.00 89.06 399 PHE A C 1
ATOM 3297 O O . PHE A 1 399 ? -2.676 -7.252 4.394 1.00 89.06 399 PHE A O 1
ATOM 3304 N N . PHE A 1 400 ? -3.773 -7.348 6.360 1.00 89.94 400 PHE A N 1
ATOM 3305 C CA . PHE A 1 400 ? -5.058 -7.778 5.806 1.00 89.94 400 PHE A CA 1
ATOM 3306 C C . PHE A 1 400 ? -5.686 -6.724 4.894 1.00 89.94 400 PHE A C 1
ATOM 3308 O O . PHE A 1 400 ? -6.232 -7.065 3.846 1.00 89.94 400 PHE A O 1
ATOM 3315 N N . GLU A 1 401 ? -5.563 -5.444 5.240 1.00 85.75 401 GLU A N 1
ATOM 3316 C CA . GLU A 1 401 ? -6.003 -4.345 4.377 1.00 85.75 401 GLU A CA 1
ATOM 3317 C C . GLU A 1 401 ? -5.225 -4.331 3.055 1.00 85.75 401 GLU A C 1
ATOM 3319 O O . GLU A 1 401 ? -5.813 -4.221 1.979 1.00 85.75 401 GLU A O 1
ATOM 3324 N N . LYS A 1 402 ? -3.897 -4.500 3.125 1.00 82.19 402 LYS A N 1
ATOM 3325 C CA . LYS A 1 402 ? -3.002 -4.477 1.960 1.00 82.19 402 LYS A CA 1
ATOM 3326 C C . LYS A 1 402 ? -3.166 -5.692 1.044 1.00 82.19 402 LYS A C 1
ATOM 3328 O O . LYS A 1 402 ? -3.009 -5.549 -0.167 1.00 82.19 402 LYS A O 1
ATOM 3333 N N . ASP A 1 403 ? -3.417 -6.869 1.609 1.00 85.25 403 ASP A N 1
ATOM 3334 C CA . ASP A 1 403 ? -3.666 -8.110 0.860 1.00 85.25 403 ASP A CA 1
ATOM 3335 C C . ASP A 1 403 ? -5.134 -8.235 0.409 1.00 85.25 403 ASP A C 1
ATOM 3337 O O . ASP A 1 403 ? -5.456 -9.061 -0.440 1.00 85.25 403 ASP A O 1
ATOM 3341 N N . GLY A 1 404 ? -6.019 -7.379 0.931 1.00 84.88 404 GLY A N 1
ATOM 3342 C CA . GLY A 1 404 ? -7.439 -7.349 0.591 1.00 84.88 404 GLY A CA 1
ATOM 3343 C C . GLY A 1 404 ? -8.282 -8.410 1.303 1.00 84.88 404 GLY A C 1
ATOM 3344 O O . GLY A 1 404 ? -9.425 -8.608 0.913 1.00 84.88 404 GLY A O 1
ATOM 3345 N N . SER A 1 405 ? -7.738 -9.065 2.332 1.00 88.56 405 SER A N 1
ATOM 3346 C CA . SER A 1 405 ? -8.360 -10.161 3.092 1.00 88.56 405 SER A CA 1
ATOM 3347 C C . SER A 1 405 ? -8.898 -9.744 4.471 1.00 88.56 405 SER A C 1
ATOM 3349 O O . SER A 1 405 ? -9.121 -10.587 5.342 1.00 88.56 405 SER A O 1
ATOM 3351 N N . ILE A 1 406 ? -9.081 -8.438 4.688 1.00 90.06 406 ILE A N 1
ATOM 3352 C CA . ILE A 1 406 ? -9.623 -7.854 5.928 1.00 90.06 406 ILE A CA 1
ATOM 3353 C C . ILE A 1 406 ? -11.067 -8.280 6.216 1.00 90.06 406 ILE A C 1
ATOM 3355 O O . ILE A 1 406 ? -11.432 -8.454 7.374 1.00 90.06 406 ILE A O 1
ATOM 3359 N N . ASP A 1 407 ? -11.836 -8.585 5.175 1.00 89.19 407 ASP A N 1
ATOM 3360 C CA . ASP A 1 407 ? -13.190 -9.128 5.266 1.00 89.19 407 ASP A CA 1
ATOM 3361 C C . ASP A 1 407 ? -13.261 -10.423 6.091 1.00 89.19 407 ASP A C 1
ATOM 3363 O O . ASP A 1 407 ? -14.213 -10.632 6.839 1.00 89.19 407 ASP A O 1
ATOM 3367 N N . LYS A 1 408 ? -12.223 -11.267 6.023 1.00 89.94 408 LYS A N 1
ATOM 3368 C CA . LYS A 1 408 ? -12.132 -12.483 6.845 1.00 89.94 408 LYS A CA 1
ATOM 3369 C C . LYS A 1 408 ? -12.032 -12.172 8.336 1.00 89.94 408 LYS A C 1
ATOM 3371 O O . LYS A 1 408 ? -12.524 -12.946 9.152 1.00 89.94 408 LYS A O 1
ATOM 3376 N N . ILE A 1 409 ? -11.349 -11.086 8.699 1.00 93.06 409 ILE A N 1
ATOM 3377 C CA . ILE A 1 409 ? -11.201 -10.671 10.097 1.00 93.06 409 ILE A CA 1
ATOM 3378 C C . ILE A 1 409 ? -12.515 -10.086 10.607 1.00 93.06 409 ILE A C 1
ATOM 3380 O O . ILE A 1 409 ? -12.945 -10.467 11.696 1.00 93.06 409 ILE A O 1
ATOM 3384 N N . ASP A 1 410 ? -13.172 -9.246 9.806 1.00 93.25 410 ASP A N 1
ATOM 3385 C CA . ASP A 1 410 ? -14.491 -8.683 10.120 1.00 93.25 410 ASP A CA 1
ATOM 3386 C C . ASP A 1 410 ? -15.516 -9.810 10.378 1.00 93.25 410 ASP A C 1
ATOM 3388 O O . ASP A 1 410 ? -16.199 -9.812 11.405 1.00 93.25 410 ASP A O 1
ATOM 3392 N N . ASP A 1 411 ? -15.540 -10.842 9.522 1.00 94.06 411 ASP A N 1
ATOM 3393 C CA . ASP A 1 411 ? -16.400 -12.023 9.688 1.00 94.06 411 ASP A CA 1
ATOM 3394 C C . ASP A 1 411 ? -16.095 -12.792 10.987 1.00 94.06 411 ASP A C 1
ATOM 3396 O O . ASP A 1 411 ? -17.013 -13.160 11.725 1.00 94.06 411 ASP A O 1
ATOM 3400 N N . ILE A 1 412 ? -14.813 -13.022 11.309 1.00 95.81 412 ILE A N 1
ATOM 3401 C CA . ILE A 1 412 ? -14.409 -13.691 12.561 1.00 95.81 412 ILE A CA 1
ATOM 3402 C C . ILE A 1 412 ? -14.918 -12.913 13.779 1.00 95.81 412 ILE A C 1
ATOM 3404 O O . ILE A 1 412 ? -15.420 -13.520 14.733 1.00 95.81 412 ILE A O 1
ATOM 3408 N N . VAL A 1 413 ? -14.795 -11.582 13.761 1.00 97.00 413 VAL A N 1
ATOM 3409 C CA . VAL A 1 413 ? -15.285 -10.723 14.845 1.00 97.00 413 VAL A CA 1
ATOM 3410 C C . VAL A 1 413 ? -16.803 -10.836 14.959 1.00 97.00 413 VAL A C 1
ATOM 3412 O O . VAL A 1 413 ? -17.295 -11.104 16.057 1.00 97.00 413 VAL A O 1
ATOM 3415 N N . LEU A 1 414 ? -17.538 -10.716 13.849 1.00 97.75 414 LEU A N 1
ATOM 3416 C CA . LEU A 1 414 ? -18.998 -10.809 13.845 1.00 97.75 414 LEU A CA 1
ATOM 3417 C C . LEU A 1 414 ? -19.486 -12.163 14.376 1.00 97.75 414 LEU A C 1
ATOM 3419 O O . LEU A 1 414 ? -20.328 -12.201 15.272 1.00 97.75 414 LEU A O 1
ATOM 3423 N N . HIS A 1 415 ? -18.907 -13.274 13.909 1.00 97.81 415 HIS A N 1
ATOM 3424 C CA . HIS A 1 415 ? -19.235 -14.613 14.403 1.00 97.81 415 HIS A CA 1
ATOM 3425 C C . HIS A 1 415 ? -19.038 -14.738 15.921 1.00 97.81 415 HIS A C 1
ATOM 3427 O O . HIS A 1 415 ? -19.915 -15.257 16.619 1.00 97.81 415 HIS A O 1
ATOM 3433 N N . LYS A 1 416 ? -17.916 -14.240 16.455 1.00 97.44 416 LYS A N 1
ATOM 3434 C CA . LYS A 1 416 ? -17.614 -14.291 17.897 1.00 97.44 416 LYS A CA 1
ATOM 3435 C C . LYS A 1 416 ? -18.545 -13.400 18.717 1.00 97.44 416 LYS A C 1
ATOM 3437 O O . LYS A 1 416 ? -18.985 -13.812 19.791 1.00 97.44 416 LYS A O 1
ATOM 3442 N N . VAL A 1 417 ? -18.891 -12.219 18.209 1.00 98.19 417 VAL A N 1
ATOM 3443 C CA . VAL A 1 417 ? -19.864 -11.312 18.835 1.00 98.19 417 VAL A CA 1
ATOM 3444 C C . VAL A 1 417 ? -21.256 -11.945 18.866 1.00 98.19 417 VAL A C 1
ATOM 3446 O O . VAL A 1 417 ? -21.871 -12.015 19.932 1.00 98.19 417 VAL A O 1
ATOM 3449 N N . CYS A 1 418 ? -21.736 -12.487 17.744 1.00 98.50 418 CYS A N 1
ATOM 3450 C CA . CYS A 1 418 ? -23.024 -13.177 17.679 1.00 98.50 418 CYS A CA 1
ATOM 3451 C C . CYS A 1 418 ? -23.067 -14.402 18.603 1.00 98.50 418 CYS A C 1
ATOM 3453 O O . CYS A 1 418 ? -24.058 -14.619 19.302 1.00 98.50 418 CYS A O 1
ATOM 3455 N N . GLN A 1 419 ? -21.978 -15.173 18.671 1.00 97.69 419 GLN A N 1
ATOM 3456 C CA . GLN A 1 419 ? -21.856 -16.299 19.593 1.00 97.69 419 GLN A CA 1
ATOM 3457 C C . GLN A 1 419 ? -21.943 -15.854 21.061 1.00 97.69 419 GLN A C 1
ATOM 3459 O O . GLN A 1 419 ? -22.647 -16.494 21.848 1.00 97.69 419 GLN A O 1
ATOM 3464 N N . ALA A 1 420 ? -21.267 -14.762 21.431 1.00 97.69 420 ALA A N 1
ATOM 3465 C CA . ALA A 1 420 ? -21.320 -14.209 22.783 1.00 97.69 420 ALA A CA 1
ATOM 3466 C C . ALA A 1 420 ? -22.731 -13.712 23.138 1.00 97.69 420 ALA A C 1
ATOM 3468 O O . ALA A 1 420 ? -23.274 -14.102 24.172 1.00 97.69 420 ALA A O 1
ATOM 3469 N N . LEU A 1 421 ? -23.368 -12.942 22.250 1.00 98.19 421 LEU A N 1
ATOM 3470 C CA . LEU A 1 421 ? -24.736 -12.448 22.443 1.00 98.19 421 LEU A CA 1
ATOM 3471 C C . LEU A 1 421 ? -25.746 -13.591 22.581 1.00 98.19 421 LEU A C 1
ATOM 3473 O O . LEU A 1 421 ? -26.598 -13.550 23.470 1.00 98.19 421 LEU A O 1
ATOM 3477 N N . LYS A 1 422 ? -25.629 -14.638 21.756 1.00 98.12 422 LYS A N 1
ATOM 3478 C CA . LYS A 1 422 ? -26.463 -15.840 21.866 1.00 98.12 422 LYS A CA 1
ATOM 3479 C C . LYS A 1 422 ? -26.287 -16.523 23.222 1.00 98.12 422 LYS A C 1
ATOM 3481 O O . LYS A 1 422 ? -27.280 -16.807 23.889 1.00 98.12 422 LYS A O 1
ATOM 3486 N N . LYS A 1 423 ? -25.042 -16.749 23.653 1.00 97.62 423 LYS A N 1
ATOM 3487 C CA . LYS A 1 423 ? -24.743 -17.346 24.964 1.00 97.62 423 LYS A CA 1
ATOM 3488 C C . LYS A 1 423 ? -25.384 -16.528 26.091 1.00 97.62 423 LYS A C 1
ATOM 3490 O O . LYS A 1 423 ? -26.074 -17.080 26.943 1.00 97.62 423 LYS A O 1
ATOM 3495 N N . TRP A 1 424 ? -25.205 -15.210 26.080 1.00 97.69 424 TRP A N 1
ATOM 3496 C CA . TRP A 1 424 ? -25.761 -14.333 27.112 1.00 97.69 424 TRP A CA 1
ATOM 3497 C C . TRP A 1 424 ? -27.294 -14.293 27.092 1.00 97.69 424 TRP A C 1
ATOM 3499 O O . TRP A 1 424 ? -27.913 -14.274 28.156 1.00 97.69 424 TRP A O 1
ATOM 3509 N N . LYS A 1 425 ? -27.913 -14.373 25.906 1.00 96.94 425 LYS A N 1
ATOM 3510 C CA . LYS A 1 425 ? -29.368 -14.513 25.742 1.00 96.94 425 LYS A CA 1
ATOM 3511 C C . LYS A 1 425 ? -29.875 -15.797 26.401 1.00 96.94 425 LYS A C 1
ATOM 3513 O O . LYS A 1 425 ? -30.844 -15.752 27.156 1.00 96.94 425 LYS A O 1
ATOM 3518 N N . GLU A 1 426 ? -29.214 -16.925 26.145 1.00 97.00 426 GLU A N 1
ATOM 3519 C CA . GLU A 1 426 ? -29.563 -18.237 26.711 1.00 97.00 426 GLU A CA 1
ATOM 3520 C C . GLU A 1 426 ? -29.378 -18.286 28.239 1.00 97.00 426 GLU A C 1
ATOM 3522 O O . GLU A 1 426 ? -30.151 -18.939 28.940 1.00 97.00 426 GLU A O 1
ATOM 3527 N N . GLU A 1 427 ? -28.401 -17.548 28.767 1.00 97.00 427 GLU A N 1
ATOM 3528 C CA . GLU A 1 427 ? -28.140 -17.416 30.206 1.00 97.00 427 GLU A CA 1
ATOM 3529 C C . GLU A 1 427 ? -29.049 -16.391 30.913 1.00 97.00 427 GLU A C 1
ATOM 3531 O O . GLU A 1 427 ? -28.997 -16.266 32.138 1.00 97.00 427 GLU A O 1
ATOM 3536 N N . GLY A 1 428 ? -29.895 -15.663 30.173 1.00 96.56 428 GLY A N 1
ATOM 3537 C CA . GLY A 1 428 ? -30.791 -14.640 30.722 1.00 96.56 428 GLY A CA 1
ATOM 3538 C C . GLY A 1 428 ? -30.079 -13.368 31.195 1.00 96.56 428 GLY A C 1
ATOM 3539 O O . GLY A 1 428 ? -30.616 -12.644 32.037 1.00 96.56 428 GLY A O 1
ATOM 3540 N N . LYS A 1 429 ? -28.875 -13.102 30.679 1.00 96.25 429 LYS A N 1
ATOM 3541 C CA . LYS A 1 429 ? -28.091 -11.895 30.965 1.00 96.25 429 LYS A CA 1
ATOM 3542 C C . LYS A 1 429 ? -28.648 -10.677 30.221 1.00 96.25 429 LYS A C 1
ATOM 3544 O O . LYS A 1 429 ? -29.314 -10.837 29.193 1.00 96.25 429 LYS A O 1
ATOM 3549 N N . PRO A 1 430 ? -28.394 -9.450 30.713 1.00 94.88 430 PRO A N 1
ATOM 3550 C CA . PRO A 1 430 ? -28.712 -8.252 29.948 1.00 94.88 430 PRO A CA 1
ATOM 3551 C C . PRO A 1 430 ? -27.939 -8.256 28.622 1.00 94.88 430 PRO A C 1
ATOM 3553 O O . PRO A 1 430 ? -26.789 -8.680 28.564 1.00 94.88 430 PRO A O 1
ATOM 3556 N N . LEU A 1 431 ? -28.580 -7.784 27.555 1.00 96.75 431 LEU A N 1
ATOM 3557 C CA . LEU A 1 431 ? -27.971 -7.672 26.232 1.00 96.75 431 LEU A CA 1
ATOM 3558 C C . LEU A 1 431 ? -27.847 -6.198 25.871 1.00 96.75 431 LEU A C 1
ATOM 3560 O O . LEU A 1 431 ? -28.815 -5.444 25.990 1.00 96.75 431 LEU A O 1
ATOM 3564 N N . TYR A 1 432 ? -26.662 -5.811 25.416 1.00 96.88 432 TYR A N 1
ATOM 3565 C CA . TYR A 1 432 ? -26.369 -4.470 24.931 1.00 96.88 432 TYR A CA 1
ATOM 3566 C C . TYR A 1 432 ? -25.834 -4.555 23.498 1.00 96.88 432 TYR A C 1
ATOM 3568 O O . TYR A 1 432 ? -25.202 -5.563 23.169 1.00 96.88 432 TYR A O 1
ATOM 3576 N N . PRO A 1 433 ? -26.065 -3.532 22.657 1.00 97.50 433 PRO A N 1
ATOM 3577 C CA . PRO A 1 433 ? -25.479 -3.482 21.327 1.00 97.50 433 PRO A CA 1
ATOM 3578 C C . PRO A 1 433 ? -23.950 -3.567 21.358 1.00 97.50 433 PRO A C 1
ATOM 3580 O O . PRO A 1 433 ? -23.302 -2.942 22.207 1.00 97.50 433 PRO A O 1
ATOM 3583 N N . ILE A 1 434 ? -23.387 -4.343 20.434 1.00 98.38 434 ILE A N 1
ATOM 3584 C CA . ILE A 1 434 ? -21.947 -4.468 20.225 1.00 98.38 434 ILE A CA 1
ATOM 3585 C C . ILE A 1 434 ? -21.603 -3.947 18.838 1.00 98.38 434 ILE A C 1
ATOM 3587 O O . ILE A 1 434 ? -22.150 -4.418 17.838 1.00 98.38 434 ILE A O 1
ATOM 3591 N N . SER A 1 435 ? -20.669 -3.004 18.797 1.00 98.12 435 SER A N 1
ATOM 3592 C CA . SER A 1 435 ? -20.188 -2.430 17.552 1.00 98.12 435 SER A CA 1
ATOM 3593 C C . SER A 1 435 ? -19.119 -3.304 16.916 1.00 98.12 435 SER A C 1
ATOM 3595 O O . SER A 1 435 ? -18.220 -3.788 17.607 1.00 98.12 435 SER A O 1
ATOM 3597 N N . VAL A 1 436 ? -19.231 -3.518 15.6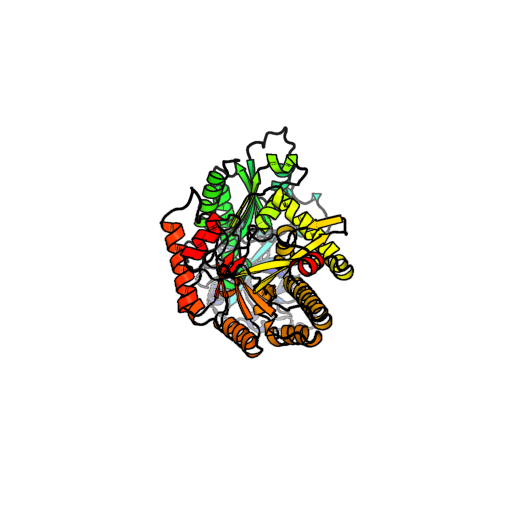09 1.00 97.00 436 VAL A N 1
ATOM 3598 C CA . VAL A 1 436 ? -18.320 -4.323 14.791 1.00 97.00 436 VAL A CA 1
ATOM 3599 C C . VAL A 1 436 ? -17.920 -3.505 13.571 1.00 97.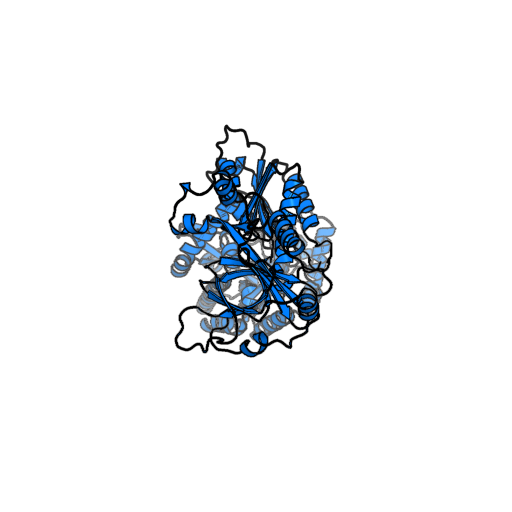00 436 VAL A C 1
ATOM 3601 O O . VAL A 1 436 ? -18.774 -2.967 12.868 1.00 97.00 436 VAL A O 1
ATOM 3604 N N . ASN A 1 437 ? -16.618 -3.430 13.321 1.00 92.94 437 ASN A N 1
ATOM 3605 C CA . ASN A 1 437 ? -16.064 -2.717 12.179 1.00 92.94 437 ASN A CA 1
ATOM 3606 C C . ASN A 1 437 ? -16.433 -3.399 10.852 1.00 92.94 437 ASN A C 1
ATOM 3608 O O . ASN A 1 437 ? -16.397 -4.624 10.745 1.00 92.94 437 ASN A O 1
ATOM 3612 N N . ILE A 1 438 ? -16.757 -2.591 9.839 1.00 90.38 438 ILE A N 1
ATOM 3613 C CA . ILE A 1 438 ? -16.882 -3.014 8.443 1.00 90.38 438 ILE A CA 1
ATOM 3614 C C . ILE A 1 438 ? -15.777 -2.340 7.637 1.00 90.38 438 ILE A C 1
ATOM 3616 O O . ILE A 1 438 ? -15.730 -1.113 7.495 1.00 90.38 438 ILE A O 1
ATOM 3620 N N . SER A 1 439 ? -14.915 -3.149 7.032 1.00 85.62 439 SER A N 1
ATOM 3621 C CA . SER A 1 439 ? -13.881 -2.644 6.139 1.00 85.62 439 SER A CA 1
ATOM 3622 C C . SER A 1 439 ? -14.442 -2.062 4.837 1.00 85.62 439 SER A C 1
ATOM 3624 O O . SER A 1 439 ? -15.448 -2.496 4.268 1.00 85.62 439 SER A O 1
ATOM 3626 N N . ARG A 1 440 ? -13.705 -1.098 4.276 1.00 81.44 440 ARG A N 1
ATOM 3627 C CA . ARG A 1 440 ? -14.034 -0.462 2.992 1.00 81.44 440 ARG A CA 1
ATOM 3628 C C . ARG A 1 440 ? -14.230 -1.470 1.853 1.00 81.44 440 ARG A C 1
ATOM 3630 O O . ARG A 1 440 ? -15.091 -1.272 1.002 1.00 81.44 440 ARG A O 1
ATOM 3637 N N . ASN A 1 441 ? -13.439 -2.543 1.830 1.00 79.38 441 ASN A N 1
ATOM 3638 C CA . ASN A 1 441 ? -13.517 -3.564 0.784 1.00 79.38 441 ASN A CA 1
ATOM 3639 C C . ASN A 1 441 ? -14.843 -4.334 0.833 1.00 79.38 441 ASN A C 1
ATOM 3641 O O . ASN A 1 441 ? -15.406 -4.636 -0.220 1.00 79.38 441 ASN A O 1
ATOM 3645 N N . GLN A 1 442 ? -15.375 -4.594 2.032 1.00 83.94 442 GLN A N 1
ATOM 3646 C CA . GLN A 1 442 ? -16.672 -5.247 2.193 1.00 83.94 442 GLN A CA 1
ATOM 3647 C C . GLN A 1 442 ? -17.821 -4.390 1.650 1.00 83.94 442 GLN A C 1
ATOM 3649 O O . GLN A 1 442 ? -18.723 -4.935 1.016 1.00 83.94 442 GLN A O 1
ATOM 3654 N N . LEU A 1 443 ? -17.767 -3.059 1.809 1.00 83.81 443 LEU A N 1
ATOM 3655 C CA . LEU A 1 443 ? -18.811 -2.139 1.325 1.00 83.81 443 LEU A CA 1
ATOM 3656 C C . LEU A 1 443 ? -19.037 -2.193 -0.192 1.00 83.81 443 LEU A C 1
ATOM 3658 O O . LEU A 1 443 ? -20.114 -1.820 -0.646 1.00 83.81 443 LEU A O 1
ATOM 3662 N N . TYR A 1 444 ? -18.058 -2.661 -0.972 1.00 80.75 444 TYR A N 1
ATOM 3663 C CA . TYR A 1 444 ? -18.188 -2.843 -2.423 1.00 80.75 444 TYR A CA 1
ATOM 3664 C C . TYR A 1 444 ? -18.729 -4.217 -2.831 1.00 80.75 444 TYR A C 1
ATOM 3666 O O . TYR A 1 444 ? -18.980 -4.460 -4.016 1.00 80.75 444 TYR A O 1
ATOM 3674 N N . ASN A 1 445 ? -18.911 -5.136 -1.881 1.00 81.81 445 ASN A N 1
ATOM 3675 C CA . ASN A 1 445 ? -19.475 -6.445 -2.158 1.00 81.81 445 ASN A CA 1
ATOM 3676 C C . ASN A 1 445 ? -20.997 -6.334 -2.334 1.00 81.81 445 ASN A C 1
ATOM 3678 O O . ASN A 1 445 ? -21.741 -6.077 -1.389 1.00 81.81 445 ASN A O 1
ATOM 3682 N N . GLY A 1 446 ? -21.480 -6.608 -3.549 1.00 82.12 446 GLY A N 1
ATOM 3683 C CA . GLY A 1 446 ? -22.907 -6.542 -3.878 1.00 82.12 446 GLY A CA 1
ATOM 3684 C C . GLY A 1 446 ? -23.811 -7.477 -3.062 1.00 82.12 446 GLY A C 1
ATOM 3685 O O . GLY A 1 446 ? -25.022 -7.265 -3.050 1.00 82.12 446 GLY A O 1
ATOM 3686 N N . ASN A 1 447 ? -23.257 -8.483 -2.372 1.00 89.38 447 ASN A N 1
ATOM 3687 C CA . ASN A 1 447 ? -24.006 -9.391 -1.496 1.00 89.38 447 ASN A CA 1
ATOM 3688 C C . ASN A 1 447 ? -23.785 -9.134 0.009 1.00 89.38 447 ASN A C 1
ATOM 3690 O O . ASN A 1 447 ? -24.248 -9.933 0.823 1.00 89.38 447 ASN A O 1
ATOM 3694 N N . LEU A 1 448 ? -23.109 -8.041 0.395 1.00 91.88 448 LEU A N 1
ATOM 3695 C CA . LEU A 1 448 ? -22.733 -7.768 1.790 1.00 91.88 448 LEU A CA 1
ATOM 3696 C C . LEU A 1 448 ? -23.923 -7.863 2.749 1.00 91.88 448 LEU A C 1
ATOM 3698 O O . LEU A 1 448 ? -23.852 -8.543 3.765 1.00 91.88 448 LEU A O 1
ATOM 3702 N N . ILE A 1 449 ? -25.031 -7.202 2.406 1.00 93.94 449 ILE A N 1
ATOM 3703 C CA . ILE A 1 449 ? -26.188 -7.114 3.297 1.00 93.94 449 ILE A CA 1
ATOM 3704 C C . ILE A 1 449 ? -26.720 -8.514 3.629 1.00 93.94 449 ILE A C 1
ATOM 3706 O O . ILE A 1 449 ? -26.953 -8.813 4.796 1.00 93.94 449 ILE A O 1
ATOM 3710 N N . ASN A 1 450 ? -26.910 -9.376 2.624 1.00 95.25 450 ASN A N 1
ATOM 3711 C CA . ASN A 1 450 ? -27.418 -10.731 2.856 1.00 95.25 450 ASN A CA 1
ATOM 3712 C C . ASN A 1 450 ? -26.410 -11.571 3.637 1.00 95.25 450 ASN A C 1
ATOM 3714 O O . ASN A 1 450 ? -26.814 -12.243 4.573 1.00 95.25 450 ASN A O 1
ATOM 3718 N N . HIS A 1 451 ? -25.120 -11.475 3.306 1.00 95.44 451 HIS A N 1
ATOM 3719 C CA . HIS A 1 451 ? -24.048 -12.179 4.016 1.00 95.44 451 HIS A CA 1
ATOM 3720 C C . HIS A 1 451 ? -24.042 -11.860 5.517 1.00 95.44 451 HIS A C 1
ATOM 3722 O O . HIS A 1 451 ? -24.150 -12.764 6.340 1.00 95.44 451 HIS A O 1
ATOM 3728 N N . LEU A 1 452 ? -24.023 -10.572 5.883 1.00 96.31 452 LEU A N 1
ATOM 3729 C CA . LEU A 1 452 ? -24.057 -10.148 7.288 1.00 96.31 452 LEU A CA 1
ATOM 3730 C C . LEU A 1 452 ? -25.353 -10.587 7.985 1.00 96.31 452 LEU A C 1
ATOM 3732 O O . LEU A 1 452 ? -25.324 -11.031 9.130 1.00 96.31 452 LEU A O 1
ATOM 3736 N N . THR A 1 453 ? -26.484 -10.506 7.278 1.00 96.50 453 THR A N 1
ATOM 3737 C CA . THR A 1 453 ? -27.788 -10.954 7.794 1.00 96.50 453 THR A CA 1
ATOM 3738 C C . THR A 1 453 ? -27.783 -12.448 8.096 1.00 96.50 453 THR A C 1
ATOM 3740 O O . THR A 1 453 ? -28.171 -12.851 9.184 1.00 96.50 453 THR A O 1
ATOM 3743 N N . GLU A 1 454 ? -27.295 -13.266 7.162 1.00 97.44 454 GLU A N 1
ATOM 3744 C CA . GLU A 1 454 ? -27.222 -14.721 7.305 1.00 97.44 454 GLU A CA 1
ATOM 3745 C C . GLU A 1 454 ? -26.347 -15.130 8.493 1.00 97.44 454 GLU A C 1
ATOM 3747 O O . GLU A 1 454 ? -26.714 -16.048 9.233 1.00 97.44 454 GLU A O 1
ATOM 3752 N N . ILE A 1 455 ? -25.226 -14.432 8.718 1.00 97.25 455 ILE A N 1
ATOM 3753 C CA . ILE A 1 455 ? -24.383 -14.662 9.894 1.00 97.25 455 ILE A CA 1
ATOM 3754 C C . ILE A 1 455 ? -25.193 -14.404 11.164 1.00 97.25 455 ILE A C 1
ATOM 3756 O O . ILE A 1 455 ? -25.310 -15.309 11.988 1.00 97.25 455 ILE A O 1
ATOM 3760 N N . VAL A 1 456 ? -25.784 -13.218 11.321 1.00 98.06 456 VAL A N 1
ATOM 3761 C CA . VAL A 1 456 ? -26.489 -12.836 12.558 1.00 98.06 456 VAL A CA 1
ATOM 3762 C C . VAL A 1 456 ? -27.718 -13.725 12.805 1.00 98.06 456 VAL A C 1
ATOM 3764 O O . VAL A 1 456 ? -27.896 -14.229 13.921 1.00 98.06 456 VAL A O 1
ATOM 3767 N N . ASP A 1 457 ? -28.496 -14.017 11.759 1.00 97.81 457 ASP A N 1
ATOM 3768 C CA . ASP A 1 457 ? -29.661 -14.910 11.802 1.00 97.81 457 ASP A CA 1
ATOM 3769 C C . ASP A 1 457 ? -29.279 -16.336 12.230 1.00 97.81 457 ASP A C 1
ATOM 3771 O O . ASP A 1 457 ? -30.010 -16.980 12.988 1.00 97.81 457 ASP A O 1
ATOM 3775 N N . SER A 1 458 ? -28.110 -16.839 11.810 1.00 98.00 458 SER A N 1
ATOM 3776 C CA . SER A 1 458 ? -27.653 -18.190 12.173 1.00 98.00 458 SER A CA 1
ATOM 3777 C C . SER A 1 458 ? -27.436 -18.384 13.684 1.00 98.00 458 SER A C 1
ATOM 3779 O O . SER A 1 458 ? -27.493 -19.515 14.184 1.00 98.00 458 SER A O 1
ATOM 3781 N N . TYR A 1 459 ? -27.247 -17.290 14.433 1.00 97.94 459 TYR A N 1
ATOM 3782 C CA . TYR A 1 459 ? -27.124 -17.296 15.893 1.00 97.94 459 TYR A CA 1
ATOM 3783 C C . TYR A 1 459 ? -28.413 -16.897 16.626 1.00 97.94 459 TYR A C 1
ATOM 3785 O O . TYR A 1 459 ? -28.411 -16.926 17.857 1.00 97.94 459 TYR A O 1
ATOM 3793 N N . ASP A 1 460 ? -29.511 -16.584 15.925 1.00 96.38 460 ASP A N 1
ATOM 3794 C CA . ASP A 1 460 ? -30.767 -16.096 16.525 1.00 96.38 460 ASP A CA 1
ATOM 3795 C C . ASP A 1 460 ? -30.552 -14.839 17.406 1.00 96.38 460 ASP A C 1
ATOM 3797 O O . ASP A 1 460 ? -31.079 -14.703 18.519 1.00 96.38 460 ASP A O 1
ATOM 3801 N N . VAL A 1 461 ? -29.720 -13.914 16.918 1.00 97.25 461 VAL A N 1
ATOM 3802 C CA . VAL A 1 461 ? -29.424 -12.627 17.566 1.00 97.25 461 VAL A CA 1
ATOM 3803 C C . VAL A 1 461 ? -30.308 -11.536 16.957 1.00 97.25 461 VAL A C 1
ATOM 3805 O O . VAL A 1 461 ? -30.452 -11.454 15.744 1.00 97.25 461 VAL A O 1
ATOM 3808 N N . ASP A 1 462 ? -30.905 -10.680 17.795 1.00 97.44 462 ASP A N 1
ATOM 3809 C CA . ASP A 1 462 ? -31.644 -9.506 17.304 1.00 97.44 462 ASP A CA 1
ATOM 3810 C C . ASP A 1 462 ? -30.668 -8.547 16.611 1.00 97.44 462 ASP A C 1
ATOM 3812 O O . ASP A 1 462 ? -29.679 -8.128 17.213 1.00 97.44 462 ASP A O 1
ATOM 3816 N N . HIS A 1 463 ? -30.957 -8.176 15.363 1.00 97.81 463 HIS A N 1
ATOM 3817 C CA . HIS A 1 463 ? -30.118 -7.289 14.554 1.00 97.81 463 HIS A CA 1
ATOM 3818 C C . HIS A 1 463 ? -29.819 -5.949 15.233 1.00 97.81 463 HIS A C 1
ATOM 3820 O O . HIS A 1 463 ? -28.744 -5.393 15.031 1.00 97.81 463 HIS A O 1
ATOM 3826 N N . LYS A 1 464 ? -30.709 -5.462 16.108 1.00 97.12 464 LYS A N 1
ATOM 3827 C CA . LYS A 1 464 ? -30.500 -4.217 16.871 1.00 97.12 464 LYS A CA 1
ATOM 3828 C C . LYS A 1 464 ? -29.363 -4.296 17.888 1.00 97.12 464 LYS A C 1
ATOM 3830 O O . LYS A 1 464 ? -28.975 -3.271 18.438 1.00 97.12 464 LYS A O 1
ATOM 3835 N N . LEU A 1 465 ? -28.882 -5.501 18.195 1.00 98.00 465 LEU A N 1
ATOM 3836 C CA . LEU A 1 465 ? -27.731 -5.722 19.068 1.00 98.00 465 LEU A CA 1
ATOM 3837 C C . LEU A 1 465 ? -26.401 -5.668 18.307 1.00 98.00 465 LEU A C 1
ATOM 3839 O O . LEU A 1 465 ? -25.354 -5.780 18.941 1.00 98.00 465 LEU A O 1
ATOM 3843 N N . ILE A 1 466 ? -26.431 -5.507 16.984 1.00 98.44 466 ILE A N 1
ATOM 3844 C CA . ILE A 1 466 ? -25.244 -5.339 16.154 1.0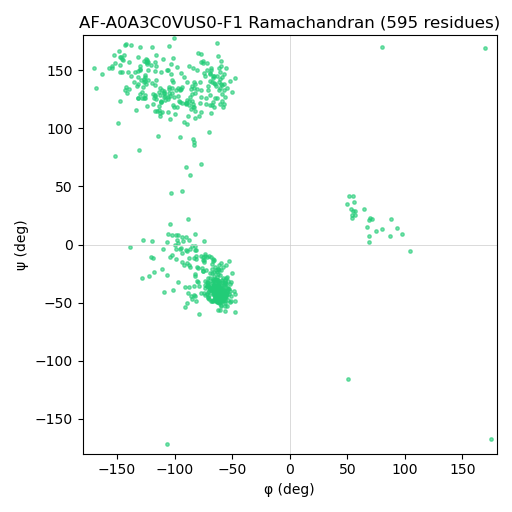0 98.44 466 ILE A CA 1
ATOM 3845 C C . ILE A 1 466 ? -25.242 -3.917 15.598 1.00 98.44 466 ILE A C 1
ATOM 3847 O O . ILE A 1 466 ? -26.192 -3.480 14.943 1.00 98.44 466 ILE A O 1
ATOM 3851 N N . ASP A 1 467 ? -24.155 -3.211 15.880 1.00 97.75 467 ASP A N 1
ATOM 3852 C CA . ASP A 1 467 ? -23.897 -1.860 15.401 1.00 97.75 467 ASP A CA 1
ATOM 3853 C C . ASP A 1 467 ? -22.720 -1.893 14.428 1.00 97.75 467 ASP A C 1
ATOM 3855 O O . ASP A 1 467 ? -21.600 -2.236 14.793 1.00 97.75 467 ASP A O 1
ATOM 3859 N N . PHE A 1 468 ? -22.973 -1.616 13.157 1.00 96.94 468 PHE A N 1
ATOM 3860 C CA . PHE A 1 468 ? -21.927 -1.656 12.150 1.00 96.94 468 PHE A CA 1
ATOM 3861 C C . PHE A 1 468 ? -21.209 -0.322 12.067 1.00 96.94 468 PHE A C 1
ATOM 3863 O O . PHE A 1 468 ? -21.812 0.720 11.811 1.00 96.94 468 PHE A O 1
ATOM 3870 N N . GLU A 1 469 ? -19.901 -0.385 12.258 1.00 94.19 469 GLU A N 1
ATOM 3871 C CA . GLU A 1 469 ? -19.041 0.774 12.364 1.00 94.19 469 GLU A CA 1
ATOM 3872 C C . GLU A 1 469 ? -18.220 0.965 11.086 1.00 94.19 469 GLU A C 1
ATOM 3874 O O . GLU A 1 469 ? -17.622 0.022 10.564 1.00 94.19 469 GLU A O 1
ATOM 3879 N N . LEU A 1 470 ? -18.223 2.187 10.556 1.00 89.75 470 LEU A N 1
ATOM 3880 C CA . LEU A 1 470 ? -17.501 2.559 9.341 1.00 89.75 470 LEU A CA 1
ATOM 3881 C C . LEU A 1 470 ? -16.638 3.794 9.573 1.00 89.75 470 LEU A C 1
ATOM 3883 O O . LEU A 1 470 ? -17.125 4.821 10.042 1.00 89.75 470 LEU A O 1
ATOM 3887 N N . THR A 1 471 ? -15.376 3.728 9.159 1.00 83.44 471 THR A N 1
ATOM 3888 C CA . THR A 1 471 ? -14.477 4.882 9.241 1.00 83.44 471 THR A CA 1
ATOM 3889 C C . THR A 1 471 ? -14.841 5.943 8.210 1.00 83.44 471 THR A C 1
ATOM 3891 O O . THR A 1 471 ? -15.302 5.648 7.101 1.00 83.44 471 THR A O 1
ATOM 3894 N N . GLU A 1 472 ? -14.558 7.201 8.540 1.00 76.44 472 GLU A N 1
ATOM 3895 C CA . GLU A 1 472 ? -14.776 8.342 7.652 1.00 76.44 472 GLU A CA 1
ATOM 3896 C C . GLU A 1 472 ? -14.162 8.131 6.248 1.00 76.44 472 GLU A C 1
ATOM 3898 O O . GLU A 1 472 ? -14.803 8.365 5.219 1.00 76.44 472 GLU A O 1
ATOM 3903 N N . SER A 1 473 ? -12.932 7.612 6.188 1.00 69.94 473 SER A N 1
ATOM 3904 C CA . SER A 1 473 ? -12.183 7.392 4.939 1.00 69.94 473 SER A CA 1
ATOM 3905 C C . SER A 1 473 ? -12.804 6.339 4.008 1.00 69.94 473 SER A C 1
ATOM 3907 O O . SER A 1 473 ? -12.670 6.422 2.778 1.00 69.94 473 SER A O 1
ATOM 3909 N N . ALA A 1 474 ? -13.547 5.374 4.562 1.00 66.88 474 ALA A N 1
ATOM 3910 C CA . ALA A 1 474 ? -14.197 4.332 3.779 1.00 66.88 474 ALA A CA 1
ATOM 3911 C C . ALA A 1 474 ? -15.266 4.904 2.828 1.00 66.88 474 ALA A C 1
ATOM 3913 O O . ALA A 1 474 ? -15.549 4.304 1.789 1.00 66.88 474 ALA A O 1
ATOM 3914 N N . THR A 1 475 ? -15.787 6.101 3.118 1.00 59.97 475 THR A N 1
ATOM 3915 C CA . THR A 1 475 ? -17.050 6.612 2.570 1.00 59.97 475 THR A CA 1
ATOM 3916 C C . THR A 1 475 ? -16.969 7.402 1.250 1.00 59.97 475 THR A C 1
ATOM 3918 O O . THR A 1 475 ? -18.001 7.758 0.676 1.00 59.97 475 THR A O 1
ATOM 3921 N N . TYR A 1 476 ? -15.764 7.672 0.728 1.00 60.09 476 TYR A N 1
ATOM 3922 C CA . TYR A 1 476 ? -15.565 8.701 -0.310 1.00 60.09 476 TYR A CA 1
ATOM 3923 C C . TYR A 1 476 ? -15.744 8.254 -1.783 1.00 60.09 476 TYR A C 1
ATOM 3925 O O . TYR A 1 476 ? -16.281 9.020 -2.581 1.00 60.09 476 TYR A O 1
ATOM 3933 N N . ASP A 1 477 ? -15.344 7.037 -2.182 1.00 62.22 477 ASP A N 1
ATOM 3934 C CA . ASP A 1 477 ? -15.153 6.725 -3.621 1.00 62.22 477 ASP A CA 1
ATOM 3935 C C . ASP A 1 477 ? -16.452 6.394 -4.393 1.00 62.22 477 ASP A C 1
ATOM 3937 O O . ASP A 1 477 ? -16.478 6.510 -5.619 1.00 62.22 477 ASP A O 1
ATOM 3941 N N . ASN A 1 478 ? -17.555 6.014 -3.724 1.00 70.00 478 ASN A N 1
ATOM 3942 C CA . ASN A 1 478 ? -18.854 5.769 -4.381 1.00 70.00 478 ASN A CA 1
ATOM 3943 C C . ASN A 1 478 ? -20.059 6.020 -3.451 1.00 70.00 478 ASN A C 1
ATOM 3945 O O . ASN A 1 478 ? -20.713 5.093 -2.961 1.00 70.00 478 ASN A O 1
ATOM 3949 N N . LYS A 1 479 ? -20.371 7.306 -3.242 1.00 76.81 479 LYS A N 1
ATOM 3950 C CA . LYS A 1 479 ? -21.430 7.790 -2.336 1.00 76.81 479 LYS A CA 1
ATOM 3951 C C . LYS A 1 479 ? -22.776 7.069 -2.506 1.00 76.81 479 LYS A C 1
ATOM 3953 O O . LYS A 1 479 ? -23.365 6.638 -1.521 1.00 76.81 479 LYS A O 1
ATOM 3958 N N . LEU A 1 480 ? -23.267 6.927 -3.741 1.00 82.50 480 LEU A N 1
ATOM 3959 C CA . LEU A 1 480 ? -24.592 6.345 -4.003 1.00 82.50 480 LEU A CA 1
ATOM 3960 C C . LEU A 1 480 ? -24.660 4.859 -3.643 1.00 82.50 480 LEU A C 1
ATOM 3962 O O . LEU A 1 480 ? -25.648 4.412 -3.065 1.00 82.50 480 LEU A O 1
ATOM 3966 N N . HIS A 1 481 ? -23.622 4.092 -3.982 1.00 84.88 481 HIS A N 1
ATOM 3967 C CA . HIS A 1 481 ? -23.583 2.667 -3.668 1.00 84.88 481 HIS A CA 1
ATOM 3968 C C . HIS A 1 481 ? -23.584 2.435 -2.157 1.00 84.88 481 HIS A C 1
ATOM 3970 O O . HIS A 1 481 ? -24.413 1.684 -1.651 1.00 84.88 481 HIS A O 1
ATOM 3976 N N . MET A 1 482 ? -22.720 3.149 -1.439 1.00 84.25 482 MET A N 1
ATOM 3977 C CA . MET A 1 482 ? -22.638 3.060 0.014 1.00 84.25 482 MET A CA 1
ATOM 3978 C C . MET A 1 482 ? -23.961 3.438 0.689 1.00 84.25 482 MET A C 1
ATOM 3980 O O . MET A 1 482 ? -24.431 2.689 1.536 1.00 84.25 482 MET A O 1
ATOM 3984 N N . ILE A 1 483 ? -24.604 4.549 0.304 1.00 87.56 483 ILE A N 1
ATOM 3985 C CA . ILE A 1 483 ? -25.903 4.939 0.883 1.00 87.56 483 ILE A CA 1
ATOM 3986 C C . ILE A 1 483 ? -26.944 3.824 0.698 1.00 87.56 483 ILE A C 1
ATOM 3988 O O . ILE A 1 483 ? -27.716 3.551 1.614 1.00 87.56 483 ILE A O 1
ATOM 3992 N N . ASN A 1 484 ? -26.955 3.139 -0.450 1.00 89.50 484 ASN A N 1
ATOM 3993 C CA . ASN A 1 484 ? -27.849 1.997 -0.667 1.00 89.50 484 ASN A CA 1
ATOM 3994 C C . ASN A 1 484 ? -27.516 0.812 0.253 1.00 89.50 484 ASN A C 1
ATOM 3996 O O . ASN A 1 484 ? -28.431 0.179 0.777 1.00 89.50 484 ASN A O 1
ATOM 4000 N N . VAL A 1 485 ? -26.228 0.527 0.465 1.00 90.62 485 VAL A N 1
ATOM 4001 C CA . VAL A 1 485 ? -25.776 -0.525 1.388 1.00 90.62 485 VAL A CA 1
ATOM 4002 C C . VAL A 1 485 ? -26.210 -0.213 2.820 1.00 90.62 485 VAL A C 1
ATOM 4004 O O . VAL A 1 485 ? -26.846 -1.051 3.458 1.00 90.62 485 VAL A O 1
ATOM 4007 N N . LEU A 1 486 ? -25.949 1.008 3.296 1.00 91.19 486 LEU A N 1
ATOM 4008 C CA . LEU A 1 486 ? -26.315 1.442 4.646 1.00 91.19 486 LEU A CA 1
ATOM 4009 C C . LEU A 1 486 ? -27.836 1.418 4.854 1.00 91.19 486 LEU A C 1
ATOM 4011 O O . LEU A 1 486 ? -28.308 0.875 5.848 1.00 91.19 486 LEU A O 1
ATOM 4015 N N . ASN A 1 487 ? -28.626 1.912 3.894 1.00 92.31 487 ASN A N 1
ATOM 4016 C CA . ASN A 1 487 ? -30.086 1.800 3.977 1.00 92.31 487 ASN A CA 1
ATOM 4017 C C . ASN A 1 487 ? -30.543 0.335 4.029 1.00 92.31 487 ASN A C 1
ATOM 4019 O O . ASN A 1 487 ? -31.405 -0.006 4.832 1.00 92.31 487 ASN A O 1
ATOM 4023 N N . GLY A 1 488 ? -29.928 -0.552 3.241 1.00 93.88 488 GLY A N 1
ATOM 4024 C CA . GLY A 1 488 ? -30.263 -1.975 3.245 1.00 93.88 488 GLY A CA 1
ATOM 4025 C C . GLY A 1 488 ? -29.938 -2.702 4.557 1.00 93.88 488 GLY A C 1
ATOM 4026 O O . GLY A 1 488 ? -30.654 -3.644 4.915 1.00 93.88 488 GLY A O 1
ATOM 4027 N N . LEU A 1 489 ? -28.898 -2.265 5.279 1.00 94.38 489 LEU A N 1
ATOM 4028 C CA . LEU A 1 489 ? -28.603 -2.719 6.644 1.00 94.38 489 LEU A CA 1
ATOM 4029 C C . LEU A 1 489 ? -29.637 -2.175 7.636 1.00 94.38 489 LEU A C 1
ATOM 4031 O O . LEU A 1 489 ? -30.194 -2.934 8.432 1.00 94.38 489 LEU A O 1
ATOM 4035 N N . ARG A 1 490 ? -29.976 -0.886 7.539 1.00 93.44 490 ARG A N 1
ATOM 4036 C CA . ARG A 1 490 ? -30.957 -0.269 8.438 1.00 93.44 490 ARG A CA 1
ATOM 4037 C C . ARG A 1 490 ? -32.372 -0.819 8.255 1.00 93.44 490 ARG A C 1
ATOM 4039 O O . ARG A 1 490 ? -33.089 -0.991 9.236 1.00 93.44 490 ARG A O 1
ATOM 4046 N N . ASP A 1 491 ? -32.760 -1.166 7.028 1.00 95.25 491 ASP A N 1
ATOM 4047 C CA . ASP A 1 491 ? -34.034 -1.834 6.714 1.00 95.25 491 ASP A CA 1
ATOM 4048 C C . ASP A 1 491 ? -34.154 -3.210 7.390 1.00 95.25 491 ASP A C 1
ATOM 4050 O O . ASP A 1 491 ? -35.257 -3.713 7.612 1.00 95.25 491 ASP A O 1
ATOM 4054 N N . ARG A 1 492 ? -33.019 -3.812 7.761 1.00 95.69 492 ARG A N 1
ATOM 4055 C CA . ARG A 1 492 ? -32.943 -5.050 8.544 1.00 95.69 492 ARG A CA 1
ATOM 4056 C C . ARG A 1 492 ? -32.817 -4.805 10.046 1.00 95.69 492 ARG A C 1
ATOM 4058 O O . ARG A 1 492 ? -32.712 -5.770 10.791 1.00 95.69 492 ARG A O 1
ATOM 4065 N N . ASN A 1 493 ? -32.924 -3.555 10.497 1.00 95.81 493 ASN A N 1
ATOM 4066 C CA . ASN A 1 493 ? -32.793 -3.102 11.885 1.00 95.81 493 ASN A CA 1
ATOM 4067 C C . ASN A 1 493 ? -31.382 -3.195 12.488 1.00 95.81 493 ASN A C 1
ATOM 4069 O O . ASN A 1 493 ? -31.268 -3.191 13.713 1.00 95.81 493 ASN A O 1
ATOM 4073 N N . PHE A 1 494 ? -30.330 -3.254 11.669 1.00 97.31 494 PHE A N 1
ATOM 4074 C CA . PHE A 1 494 ? -28.972 -3.031 12.170 1.00 97.31 494 PHE A CA 1
ATOM 4075 C C . PHE A 1 494 ? -28.775 -1.567 12.563 1.00 97.31 494 PHE A C 1
ATOM 4077 O O . PHE A 1 494 ? -29.356 -0.682 11.925 1.00 97.31 494 PHE A O 1
ATOM 4084 N N . GLN A 1 495 ? -27.960 -1.328 13.592 1.00 96.75 495 GLN A N 1
ATOM 4085 C CA . GLN A 1 495 ? -27.487 0.017 13.913 1.00 96.75 495 GLN A CA 1
ATOM 4086 C C . GLN A 1 495 ? -26.269 0.358 13.057 1.00 96.75 495 GLN A C 1
ATOM 4088 O O . GLN A 1 495 ? -25.551 -0.540 12.606 1.00 96.75 495 GLN A O 1
ATOM 4093 N N . ILE A 1 496 ? -26.073 1.645 12.790 1.00 95.31 496 ILE A N 1
ATOM 4094 C CA . ILE A 1 496 ? -24.974 2.126 11.957 1.00 95.31 496 ILE A CA 1
ATOM 4095 C C . ILE A 1 496 ? -24.273 3.289 12.653 1.00 95.31 496 ILE A C 1
ATOM 4097 O O . ILE A 1 496 ? -24.891 4.310 12.971 1.00 95.31 496 ILE A O 1
ATOM 4101 N N . SER A 1 497 ? -22.960 3.168 12.806 1.00 94.69 497 SER A N 1
ATOM 4102 C CA . SER A 1 497 ? -22.111 4.171 13.439 1.00 94.69 497 SER A CA 1
ATOM 4103 C C . SER A 1 497 ? -20.997 4.625 12.508 1.00 94.69 497 SER A C 1
ATOM 4105 O O . SER A 1 497 ? -20.413 3.826 11.779 1.00 94.69 497 SER A O 1
ATOM 4107 N N . MET A 1 498 ? -20.691 5.920 12.537 1.00 91.25 498 MET A N 1
ATOM 4108 C CA . MET A 1 498 ? -19.527 6.476 11.849 1.00 91.25 498 MET A CA 1
ATOM 4109 C C . MET A 1 498 ? -18.392 6.712 12.839 1.00 91.25 498 MET A C 1
ATOM 4111 O O . MET A 1 498 ? -18.593 7.405 13.838 1.00 91.25 498 MET A O 1
ATOM 4115 N N . ASP A 1 499 ? -17.226 6.164 12.517 1.00 89.44 499 ASP A N 1
ATOM 4116 C CA . ASP A 1 499 ? -16.003 6.227 13.308 1.00 89.44 499 ASP A CA 1
ATOM 4117 C C . ASP A 1 499 ? -14.994 7.256 12.793 1.00 89.44 499 ASP A C 1
ATOM 4119 O O . ASP A 1 499 ? -15.054 7.679 11.631 1.00 89.44 499 ASP A O 1
ATOM 4123 N N . ASP A 1 500 ? -14.067 7.648 13.671 1.00 85.06 500 ASP A N 1
ATOM 4124 C CA . ASP A 1 500 ? -12.967 8.583 13.410 1.00 85.06 500 ASP A CA 1
ATOM 4125 C C . ASP A 1 500 ? -13.399 9.962 12.857 1.00 85.06 500 ASP A C 1
ATOM 4127 O O . ASP A 1 500 ? -12.648 10.622 12.124 1.00 85.06 500 ASP A O 1
ATOM 4131 N N . PHE A 1 501 ? -14.611 10.433 13.185 1.00 85.50 501 PHE A N 1
ATOM 4132 C CA . PHE A 1 501 ? -15.159 11.642 12.566 1.00 85.50 501 PHE A CA 1
ATOM 4133 C C . PHE A 1 501 ? -14.330 12.897 12.881 1.00 85.50 501 PHE A C 1
ATOM 4135 O O . PHE A 1 501 ? -14.140 13.275 14.041 1.00 85.50 501 PHE A O 1
ATOM 4142 N N . GLY A 1 502 ? -13.920 13.597 11.819 1.00 75.94 502 GLY A N 1
ATOM 4143 C CA . GLY A 1 502 ? -13.188 14.864 11.852 1.00 75.94 502 GLY A CA 1
ATOM 4144 C C . GLY A 1 502 ? -11.699 14.736 11.517 1.00 75.94 502 GLY A C 1
ATOM 4145 O O . GLY A 1 502 ? -11.020 15.756 11.394 1.00 75.94 502 GLY A O 1
ATOM 4146 N N . THR A 1 503 ? -11.186 13.518 11.340 1.00 72.12 503 THR A N 1
ATOM 4147 C CA . THR A 1 503 ? -9.790 13.271 10.937 1.00 72.12 503 THR A CA 1
ATOM 4148 C C . THR A 1 503 ? -9.600 13.276 9.416 1.00 72.12 503 THR A C 1
ATOM 4150 O O . THR A 1 503 ? -8.477 13.444 8.932 1.00 72.12 503 THR A O 1
ATOM 4153 N N . GLY A 1 504 ? -10.690 13.128 8.652 1.00 62.94 504 GLY A N 1
ATOM 4154 C CA . GLY A 1 504 ? -10.693 13.098 7.191 1.00 62.94 504 GLY A CA 1
ATOM 4155 C C . GLY A 1 504 ? -11.246 14.360 6.515 1.00 62.94 504 GLY A C 1
ATOM 4156 O O . GLY A 1 504 ? -11.502 15.398 7.124 1.00 62.94 504 GLY A O 1
ATOM 4157 N N . TYR A 1 505 ? -11.419 14.269 5.191 1.00 54.91 505 TYR A N 1
ATOM 4158 C CA . TYR A 1 505 ? -12.015 15.315 4.349 1.00 54.91 505 TYR A CA 1
ATOM 4159 C C . TYR A 1 505 ? -13.526 15.106 4.153 1.00 54.91 505 TYR A C 1
ATOM 4161 O O . TYR A 1 505 ? -14.024 15.183 3.023 1.00 54.91 505 TYR A O 1
ATOM 4169 N N . SER A 1 506 ? -14.283 14.819 5.215 1.00 57.06 506 SER A N 1
ATOM 4170 C CA . SER A 1 506 ? -15.735 14.689 5.099 1.00 57.06 506 SER A CA 1
ATOM 4171 C C . SER A 1 506 ? -16.354 15.950 4.538 1.00 57.06 506 SER A C 1
ATOM 4173 O O . SER A 1 506 ? -16.310 17.036 5.119 1.00 57.06 506 SER A O 1
ATOM 4175 N N . SER A 1 507 ? -17.028 15.789 3.405 1.00 59.84 507 SER A N 1
ATOM 4176 C CA . SER A 1 507 ? -18.017 16.769 3.009 1.00 59.84 507 SER A CA 1
ATOM 4177 C C . SER A 1 507 ? -19.181 16.645 3.987 1.00 59.84 507 SER A C 1
ATOM 4179 O O . SER A 1 507 ? -19.813 15.598 4.043 1.00 59.84 507 SER A O 1
ATOM 4181 N N . LEU A 1 508 ? -19.516 17.709 4.719 1.00 71.62 508 LEU A N 1
ATOM 4182 C CA . LEU A 1 508 ? -20.735 17.772 5.545 1.00 71.62 508 LEU A CA 1
ATOM 4183 C C . LEU A 1 508 ? -22.002 17.364 4.762 1.00 71.62 508 LEU A C 1
ATOM 4185 O O . LEU A 1 508 ? -22.966 16.884 5.345 1.00 71.62 508 LEU A O 1
ATOM 4189 N N . SER A 1 509 ? -21.975 17.502 3.430 1.00 71.44 509 SER A N 1
ATOM 4190 C CA . SER A 1 509 ? -23.024 17.025 2.518 1.00 71.44 509 SER A CA 1
ATOM 4191 C C . SER A 1 509 ? -23.189 15.501 2.461 1.00 71.44 509 SER A C 1
ATOM 4193 O O . SER A 1 509 ? -24.135 15.002 1.861 1.00 71.44 509 SER A O 1
ATOM 4195 N N . LEU A 1 510 ? -22.236 14.738 2.988 1.00 71.75 510 LEU A N 1
ATOM 4196 C CA . LEU A 1 510 ? -22.292 13.284 3.038 1.00 71.75 510 LEU A CA 1
ATOM 4197 C C . LEU A 1 510 ? -23.109 12.817 4.245 1.00 71.75 510 LEU A C 1
ATOM 4199 O O . LEU A 1 510 ? -23.989 11.976 4.086 1.00 71.75 510 LEU A O 1
ATOM 4203 N N . LEU A 1 511 ? -22.888 13.440 5.407 1.00 79.62 511 LEU A N 1
ATOM 4204 C CA . LEU A 1 511 ? -23.615 13.158 6.649 1.00 79.62 511 LEU A CA 1
ATOM 4205 C C . LEU A 1 511 ? -25.126 13.357 6.511 1.00 79.62 511 LEU A C 1
ATOM 4207 O O . LEU A 1 511 ? -25.891 12.632 7.134 1.00 79.62 511 LEU A O 1
ATOM 4211 N N . THR A 1 512 ? -25.567 14.313 5.688 1.00 79.88 512 THR A N 1
ATOM 4212 C CA . THR A 1 512 ? -26.999 14.593 5.498 1.00 79.88 512 THR A CA 1
ATOM 4213 C C . THR A 1 512 ? -27.754 13.467 4.797 1.00 79.88 512 THR A C 1
ATOM 4215 O O . THR A 1 512 ? -28.966 13.368 4.966 1.00 79.88 512 THR A O 1
ATOM 4218 N N . ASP A 1 513 ? -27.061 12.639 4.011 1.00 82.75 513 ASP A N 1
ATOM 4219 C CA . ASP A 1 513 ? -27.684 11.569 3.223 1.00 82.75 513 ASP A CA 1
ATOM 4220 C C . ASP A 1 513 ? -27.469 10.177 3.841 1.00 82.75 513 ASP A C 1
ATOM 4222 O O . ASP A 1 513 ? -28.064 9.197 3.388 1.00 82.75 513 ASP A O 1
ATOM 4226 N N . MET A 1 514 ? -26.598 10.066 4.848 1.00 86.06 514 MET A N 1
ATOM 4227 C CA . MET A 1 514 ? -26.271 8.795 5.483 1.00 86.06 514 MET A CA 1
ATOM 4228 C C . MET A 1 514 ? -27.266 8.443 6.591 1.00 86.06 514 MET A C 1
ATOM 4230 O O . MET A 1 514 ? -27.553 9.274 7.453 1.00 86.06 514 MET A O 1
ATOM 4234 N N . PRO A 1 515 ? -27.754 7.194 6.630 1.00 89.69 515 PRO A N 1
ATOM 4235 C CA . PRO A 1 515 ? -28.724 6.767 7.625 1.00 89.69 515 PRO A CA 1
ATOM 4236 C C . PRO A 1 515 ? -28.024 6.295 8.916 1.00 89.69 515 PRO A C 1
ATOM 4238 O O . PRO A 1 515 ? -28.154 5.132 9.287 1.00 89.69 515 PRO A O 1
ATOM 4241 N N . LEU A 1 516 ? -27.259 7.183 9.562 1.00 92.00 516 LEU A N 1
ATOM 4242 C CA . LEU A 1 516 ? -26.496 6.885 10.784 1.00 92.00 516 LEU A CA 1
ATOM 4243 C C . LEU A 1 516 ? -27.374 6.940 12.042 1.00 92.00 516 LEU A C 1
ATOM 4245 O O . LEU A 1 516 ? -28.314 7.733 12.119 1.00 92.00 516 LEU A O 1
ATOM 4249 N N . ASP A 1 517 ? -27.014 6.142 13.044 1.00 94.88 517 ASP A N 1
ATOM 4250 C CA . ASP A 1 517 ? -27.550 6.202 14.406 1.00 94.88 517 ASP A CA 1
ATOM 4251 C C . ASP A 1 517 ? -26.579 6.921 15.356 1.00 94.88 517 ASP A C 1
ATOM 4253 O O . ASP A 1 517 ? -27.009 7.716 16.195 1.00 94.88 517 ASP A O 1
ATOM 4257 N N . THR A 1 518 ? -25.269 6.690 15.200 1.00 95.38 518 THR A N 1
ATOM 4258 C CA . THR A 1 518 ? -24.227 7.258 16.073 1.00 95.38 518 THR A CA 1
ATOM 4259 C C . THR A 1 518 ? -23.118 7.934 15.268 1.00 95.38 518 THR A C 1
ATOM 4261 O O . THR A 1 518 ? -22.670 7.427 14.238 1.00 95.38 518 THR A O 1
ATOM 4264 N N . LEU A 1 519 ? -22.629 9.065 15.777 1.00 94.31 519 LEU A N 1
ATOM 4265 C CA . LEU A 1 519 ? -21.421 9.740 15.302 1.00 94.31 519 LEU A CA 1
ATOM 4266 C C . LEU A 1 519 ? -20.348 9.679 16.400 1.00 94.31 519 LEU A C 1
ATOM 4268 O O . LEU A 1 519 ? -20.550 10.250 17.481 1.00 94.31 519 LEU A O 1
ATOM 4272 N N . LYS A 1 520 ? -19.230 8.997 16.131 1.00 94.69 520 LYS A N 1
ATOM 4273 C CA . LYS A 1 520 ? -18.102 8.853 17.061 1.00 94.69 520 LYS A CA 1
ATOM 4274 C C . LYS A 1 520 ? -17.066 9.950 16.794 1.00 94.69 520 LYS A C 1
ATOM 4276 O O . LYS A 1 520 ? -16.585 10.104 15.675 1.00 94.69 520 LYS A O 1
ATOM 4281 N N . ILE A 1 521 ? -16.765 10.751 17.813 1.00 93.00 521 ILE A N 1
ATOM 4282 C CA . ILE A 1 521 ? -15.744 11.802 17.768 1.00 93.00 521 ILE A CA 1
ATOM 4283 C C . ILE A 1 521 ? -14.394 11.165 18.055 1.00 93.00 521 ILE A C 1
ATOM 4285 O O . ILE A 1 521 ? -14.204 10.636 19.152 1.00 93.00 521 ILE A O 1
ATOM 4289 N N . ASP A 1 522 ? -13.471 11.302 17.105 1.00 92.06 522 ASP A N 1
ATOM 4290 C CA . ASP A 1 522 ? -12.123 10.759 17.221 1.00 92.06 522 ASP A CA 1
ATOM 4291 C C . ASP A 1 522 ? -11.383 11.283 18.464 1.00 92.06 522 ASP A C 1
ATOM 4293 O O . ASP A 1 522 ? -11.501 12.450 18.873 1.00 92.06 522 ASP A O 1
ATOM 4297 N N . LYS A 1 523 ? -10.544 10.413 19.026 1.00 90.62 523 LYS A N 1
ATOM 4298 C CA . LYS A 1 523 ? -9.727 10.694 20.202 1.00 90.62 523 LYS A CA 1
ATOM 4299 C C . LYS A 1 523 ? -8.844 11.933 20.038 1.00 90.62 523 LYS A C 1
ATOM 4301 O O . LYS A 1 523 ? -8.660 12.652 21.019 1.00 90.62 523 LYS A O 1
ATOM 4306 N N . SER A 1 524 ? -8.332 12.238 18.841 1.00 90.06 524 SER A N 1
ATOM 4307 C CA . SER A 1 524 ? -7.452 13.403 18.637 1.00 90.06 524 SER A CA 1
ATOM 4308 C C . SER A 1 524 ? -8.125 14.734 18.990 1.00 90.06 524 SER A C 1
ATOM 4310 O O . SER A 1 524 ? -7.456 15.688 19.397 1.00 90.06 524 SER A O 1
ATOM 4312 N N . PHE A 1 525 ? -9.456 14.798 18.908 1.00 88.88 525 PHE A N 1
ATOM 4313 C CA . PHE A 1 525 ? -10.220 15.936 19.398 1.00 88.88 525 PHE A CA 1
ATOM 4314 C C . PHE A 1 525 ? -10.346 15.912 20.925 1.00 88.88 525 PHE A C 1
ATOM 4316 O O . PHE A 1 525 ? -10.200 16.951 21.569 1.00 88.88 525 PHE A O 1
ATOM 4323 N N . VAL A 1 526 ? -10.585 14.741 21.515 1.00 90.81 526 VAL A N 1
ATOM 4324 C CA . VAL A 1 526 ? -10.809 14.560 22.958 1.00 90.81 526 VAL A CA 1
ATOM 4325 C C . VAL A 1 526 ? -9.535 14.751 23.788 1.00 90.81 526 VAL A C 1
ATOM 4327 O O . VAL A 1 526 ? -9.618 15.291 24.893 1.00 90.81 526 VAL A O 1
ATOM 4330 N N . ASP A 1 527 ? -8.363 14.402 23.251 1.00 89.19 527 ASP A N 1
ATOM 4331 C CA . ASP A 1 527 ? -7.070 14.419 23.956 1.00 89.19 527 ASP A CA 1
ATOM 4332 C C . ASP A 1 527 ? -6.764 15.761 24.641 1.00 89.19 527 ASP A C 1
ATOM 4334 O O . ASP A 1 527 ? -6.186 15.795 25.727 1.00 89.19 527 ASP A O 1
ATOM 4338 N N . TYR A 1 528 ? -7.193 16.879 24.049 1.00 86.31 528 TYR A N 1
ATOM 4339 C CA . TYR A 1 528 ? -6.910 18.219 24.570 1.00 86.31 528 TYR A CA 1
ATOM 4340 C C . TYR A 1 528 ? -8.002 18.783 25.491 1.00 86.31 528 TYR A C 1
ATOM 4342 O O . TYR A 1 528 ? -7.760 19.778 26.180 1.00 86.31 528 TYR A O 1
ATOM 4350 N N . VAL A 1 529 ? -9.197 18.193 25.506 1.00 86.62 529 VAL A N 1
ATOM 4351 C CA . VAL A 1 529 ? -10.381 18.739 26.189 1.00 86.62 529 VAL A CA 1
ATOM 4352 C C . VAL A 1 529 ? -10.238 18.636 27.704 1.00 86.62 529 VAL A C 1
ATOM 4354 O O . VAL A 1 529 ? -9.886 17.588 28.228 1.00 86.62 529 VAL A O 1
ATOM 4357 N N . GLY A 1 530 ? -10.529 19.706 28.447 1.00 80.31 530 GLY A N 1
ATOM 4358 C CA . GLY A 1 530 ? -10.441 19.680 29.911 1.00 80.31 530 GLY A CA 1
ATOM 4359 C C . GLY A 1 530 ? -9.013 19.519 30.455 1.00 80.31 530 GLY A C 1
ATOM 4360 O O . GLY A 1 530 ? -8.842 19.221 31.638 1.00 80.31 530 GLY A O 1
ATOM 4361 N N . THR A 1 531 ? -7.991 19.722 29.615 1.00 84.50 531 THR A N 1
ATOM 4362 C CA . THR A 1 531 ? -6.569 19.676 29.992 1.00 84.50 531 THR A CA 1
ATOM 4363 C C . THR A 1 531 ? -5.965 21.082 30.081 1.00 84.50 531 THR A C 1
ATOM 4365 O O . THR A 1 531 ? -6.552 22.070 29.646 1.00 84.50 531 THR A O 1
ATOM 4368 N N . ASN A 1 532 ? -4.741 21.197 30.600 1.00 79.56 532 ASN A N 1
ATOM 4369 C CA . ASN A 1 532 ? -3.976 22.453 30.583 1.00 79.56 532 ASN A CA 1
ATOM 4370 C C . ASN A 1 532 ? -3.487 22.870 29.179 1.00 79.56 532 ASN A C 1
ATOM 4372 O O . ASN A 1 532 ? -2.970 23.977 29.028 1.00 79.56 532 ASN A O 1
ATOM 4376 N N . LEU A 1 533 ? -3.616 21.988 28.185 1.00 77.00 533 LEU A N 1
ATOM 4377 C CA . LEU A 1 533 ? -3.300 22.233 26.777 1.00 77.00 533 LEU A CA 1
ATOM 4378 C C . LEU A 1 533 ? -4.556 22.579 25.958 1.00 77.00 533 LEU A C 1
ATOM 4380 O O . LEU A 1 533 ? -4.470 22.740 24.739 1.00 77.00 533 LEU A O 1
ATOM 4384 N N . GLU A 1 534 ? -5.718 22.692 26.613 1.00 83.00 534 GLU A N 1
ATOM 4385 C CA . GLU A 1 534 ? -6.969 23.103 25.985 1.00 83.00 534 GLU A CA 1
ATOM 4386 C C . GLU A 1 534 ? -6.811 24.480 25.320 1.00 83.00 534 GLU A C 1
ATOM 4388 O O . GLU A 1 534 ? -6.297 25.433 25.908 1.00 83.00 534 GLU A O 1
ATOM 4393 N N . SER A 1 535 ? -7.287 24.593 24.079 1.00 86.19 535 SER A N 1
ATOM 4394 C CA . SER A 1 535 ? -7.434 25.875 23.395 1.00 86.19 535 SER A CA 1
ATOM 4395 C C . SER A 1 535 ? -8.902 26.139 23.081 1.00 86.19 535 SER A C 1
ATOM 4397 O O . SER A 1 535 ? -9.654 25.208 22.780 1.00 86.19 535 SER A O 1
ATOM 4399 N N . ASP A 1 536 ? -9.295 27.416 23.053 1.00 85.94 536 ASP A N 1
ATOM 4400 C CA . ASP A 1 536 ? -10.657 27.825 22.678 1.00 85.94 536 ASP A CA 1
ATOM 4401 C C . ASP A 1 536 ? -11.079 27.254 21.315 1.00 85.94 536 ASP A C 1
ATOM 4403 O O . ASP A 1 536 ? -12.251 26.943 21.095 1.00 85.94 536 ASP A O 1
ATOM 4407 N N . LYS A 1 537 ? -10.118 27.077 20.397 1.00 84.81 537 LYS A N 1
ATOM 4408 C CA . LYS A 1 537 ? -10.358 26.483 19.077 1.00 84.81 537 LYS A CA 1
ATOM 4409 C C . LYS A 1 537 ? -10.755 25.011 19.187 1.00 84.81 537 LYS A C 1
ATOM 4411 O O . LYS A 1 537 ? -11.757 24.633 18.587 1.00 84.81 537 LYS A O 1
ATOM 4416 N N . ASN A 1 538 ? -10.028 24.215 19.974 1.00 84.19 538 ASN A N 1
ATOM 4417 C CA . ASN A 1 538 ? -10.302 22.782 20.145 1.00 84.19 538 ASN A CA 1
ATOM 4418 C C . ASN A 1 538 ? -11.708 22.562 20.725 1.00 84.19 538 ASN A C 1
ATOM 4420 O O . ASN A 1 538 ? -12.506 21.808 20.169 1.00 84.19 538 ASN A O 1
ATOM 4424 N N . VAL A 1 539 ? -12.052 23.306 21.783 1.00 87.69 539 VAL A N 1
ATOM 4425 C CA . VAL A 1 539 ? -13.381 23.242 22.417 1.00 87.69 539 VAL A CA 1
ATOM 4426 C C . VAL A 1 539 ? -14.482 23.675 21.451 1.00 87.69 539 VAL A C 1
ATOM 4428 O O . VAL A 1 539 ? -15.546 23.057 21.405 1.00 87.69 539 VAL A O 1
ATOM 4431 N N . THR A 1 540 ? -14.238 24.729 20.665 1.00 88.75 540 THR A N 1
ATOM 4432 C CA . THR A 1 540 ? -15.209 25.235 19.684 1.00 88.75 540 THR A CA 1
ATOM 4433 C C . THR A 1 540 ? -15.533 24.184 18.627 1.00 88.75 540 THR A C 1
ATOM 4435 O O . THR A 1 540 ? -16.710 23.964 18.344 1.00 88.75 540 THR A O 1
ATOM 4438 N N . VAL A 1 541 ? -14.521 23.509 18.073 1.00 88.38 541 VAL A N 1
ATOM 4439 C CA . VAL A 1 541 ? -14.719 22.465 17.056 1.00 88.38 541 VAL A CA 1
ATOM 4440 C C . VAL A 1 541 ? -15.587 21.334 17.608 1.00 88.38 541 VAL A C 1
ATOM 4442 O O . VAL A 1 541 ? -16.628 21.028 17.034 1.00 88.38 541 VAL A O 1
ATOM 4445 N N . ILE A 1 542 ? -15.233 20.788 18.772 1.00 90.88 542 ILE A N 1
ATOM 4446 C CA . ILE A 1 542 ? -15.955 19.663 19.388 1.00 90.88 542 ILE A CA 1
ATOM 4447 C C . ILE A 1 542 ? -17.387 20.039 19.740 1.00 90.88 542 ILE A C 1
ATOM 4449 O O . ILE A 1 542 ? -18.315 19.292 19.444 1.00 90.88 542 ILE A O 1
ATOM 4453 N N . LYS A 1 543 ? -17.594 21.231 20.309 1.00 92.56 543 LYS A N 1
ATOM 4454 C CA . LYS A 1 543 ? -18.933 21.749 20.597 1.00 92.56 543 LYS A CA 1
ATOM 4455 C C . LYS A 1 543 ? -19.815 21.775 19.346 1.00 92.56 543 LYS A C 1
ATOM 4457 O O . LYS A 1 543 ? -20.995 21.444 19.429 1.00 92.56 543 LYS A O 1
ATOM 4462 N N . HIS A 1 544 ? -19.261 22.182 18.205 1.00 91.25 544 HIS A N 1
ATOM 4463 C CA . HIS A 1 544 ? -20.002 22.219 16.947 1.00 91.25 544 HIS A CA 1
ATOM 4464 C C . HIS A 1 544 ? -20.242 20.829 16.358 1.00 91.25 544 HIS A C 1
ATOM 4466 O O . HIS A 1 544 ? -21.323 20.609 15.822 1.00 91.25 544 HIS A O 1
ATOM 4472 N N . ILE A 1 545 ? -19.305 19.890 16.507 1.00 90.81 545 ILE A N 1
ATOM 4473 C CA . ILE A 1 545 ? -19.509 18.488 16.111 1.00 90.81 545 ILE A CA 1
ATOM 4474 C C . ILE A 1 545 ? -20.640 17.855 16.936 1.00 90.81 545 ILE A C 1
ATOM 4476 O O . ILE A 1 545 ? -21.562 17.279 16.363 1.00 90.81 545 ILE A O 1
ATOM 4480 N N . ILE A 1 546 ? -20.629 18.035 18.262 1.00 93.75 546 ILE A N 1
ATOM 4481 C CA . ILE A 1 546 ? -21.688 17.544 19.161 1.00 93.75 546 ILE A CA 1
ATOM 4482 C C . ILE A 1 546 ? -23.044 18.155 18.784 1.00 93.75 546 ILE A C 1
ATOM 4484 O O . ILE A 1 546 ? -24.046 17.446 18.686 1.00 93.75 546 ILE A O 1
ATOM 4488 N N . ALA A 1 547 ? -23.086 19.471 18.555 1.00 93.00 547 ALA A N 1
ATOM 4489 C CA . ALA A 1 547 ? -24.312 20.154 18.150 1.00 93.00 547 ALA A CA 1
ATOM 4490 C C . ALA A 1 547 ? -24.838 19.637 16.803 1.00 93.00 547 ALA A C 1
ATOM 4492 O O . ALA A 1 547 ? -26.030 19.364 16.688 1.00 93.00 547 ALA A O 1
ATOM 4493 N N . LEU A 1 548 ? -23.955 19.445 15.819 1.00 90.62 548 LEU A N 1
ATOM 4494 C CA . LEU A 1 548 ? -24.305 18.914 14.504 1.00 90.62 548 LEU A CA 1
ATOM 4495 C C . LEU A 1 548 ? -24.892 17.503 14.601 1.00 90.62 548 LEU A C 1
ATOM 4497 O O . LEU A 1 548 ? -25.955 17.259 14.039 1.00 90.62 548 LEU A O 1
ATOM 4501 N N . ALA A 1 549 ? -24.234 16.595 15.331 1.00 91.69 549 ALA A N 1
ATOM 4502 C CA . ALA A 1 549 ? -24.730 15.235 15.541 1.00 91.69 549 ALA A CA 1
ATOM 4503 C C . ALA A 1 549 ? -26.158 15.260 16.100 1.00 91.69 549 ALA A C 1
ATOM 4505 O O . ALA A 1 549 ? -27.066 14.644 15.546 1.00 91.69 549 ALA A O 1
ATOM 4506 N N . LYS A 1 550 ? -26.380 16.082 17.130 1.00 91.25 550 LYS A N 1
ATOM 4507 C CA . LYS A 1 550 ? -27.688 16.243 17.762 1.00 91.25 550 LYS A CA 1
ATOM 4508 C C . LYS A 1 550 ? -28.744 16.831 16.823 1.00 91.25 550 LYS A C 1
ATOM 4510 O O . LYS A 1 550 ? -29.882 16.372 16.829 1.00 91.25 550 LYS A O 1
ATOM 4515 N N . GLU A 1 551 ? -28.394 17.837 16.024 1.00 92.31 551 GLU A N 1
ATOM 4516 C CA . GLU A 1 551 ? -29.300 18.452 15.041 1.00 92.31 551 GLU A CA 1
ATOM 4517 C C . GLU A 1 551 ? -29.672 17.490 13.901 1.00 92.31 551 GLU A C 1
ATOM 4519 O O . GLU A 1 551 ? -30.788 17.554 13.383 1.00 92.31 551 GLU A O 1
ATOM 4524 N N . LEU A 1 552 ? -28.776 16.560 13.559 1.00 90.50 552 LEU A N 1
ATOM 4525 C CA . LEU A 1 552 ? -29.025 15.468 12.613 1.00 90.50 552 LEU A CA 1
ATOM 4526 C C . LEU A 1 552 ? -29.739 14.259 13.249 1.00 90.50 552 LEU A C 1
ATOM 4528 O O . LEU A 1 552 ? -30.119 13.336 12.534 1.00 90.50 552 LEU A O 1
ATOM 4532 N N . ASN A 1 553 ? -30.027 14.305 14.555 1.00 91.50 553 ASN A N 1
ATOM 4533 C CA . ASN A 1 553 ? -30.615 13.224 15.360 1.00 91.50 553 ASN A CA 1
ATOM 4534 C C . ASN A 1 553 ? -29.730 11.974 15.489 1.00 91.50 553 ASN A C 1
ATOM 4536 O O . ASN A 1 553 ? -30.248 10.869 15.645 1.00 91.50 553 ASN A O 1
ATOM 4540 N N . PHE A 1 554 ? -28.412 12.150 15.456 1.00 93.81 554 PHE A N 1
ATOM 4541 C CA . PHE A 1 554 ? -27.445 11.107 15.780 1.00 93.81 554 PHE A CA 1
ATOM 4542 C C . PHE A 1 554 ? -27.076 11.175 17.260 1.00 93.81 554 PHE A C 1
ATOM 4544 O O . PHE A 1 554 ? -26.921 12.262 17.825 1.00 93.81 554 PHE A O 1
ATOM 4551 N N . THR A 1 555 ? -26.865 10.018 17.883 1.00 95.19 555 THR A N 1
ATOM 4552 C CA . THR A 1 555 ? -26.217 9.955 19.192 1.00 95.19 555 THR A CA 1
ATOM 4553 C C . THR A 1 555 ? -24.748 10.329 19.032 1.00 95.19 555 THR A C 1
ATOM 4555 O O . THR A 1 555 ? -24.032 9.776 18.201 1.00 95.19 555 THR A O 1
ATOM 4558 N N . CYS A 1 556 ? -24.279 11.276 19.839 1.00 95.69 556 CYS A N 1
ATOM 4559 C CA . CYS A 1 556 ? -22.869 11.640 19.859 1.00 95.69 556 CYS A CA 1
ATOM 4560 C C . CYS A 1 556 ? -22.105 10.786 20.878 1.00 95.69 556 CYS A C 1
ATOM 4562 O O . CYS A 1 556 ? -22.427 10.807 22.074 1.00 95.69 556 CYS A O 1
ATOM 4564 N N . LEU A 1 557 ? -21.082 10.072 20.402 1.00 96.62 557 LEU A N 1
ATOM 4565 C CA . LEU A 1 557 ? -20.159 9.284 21.213 1.00 96.62 557 LEU A CA 1
ATOM 4566 C C . LEU A 1 557 ? -18.766 9.918 21.157 1.00 96.62 557 LEU A C 1
ATOM 4568 O O . LEU A 1 557 ? -18.268 10.182 20.072 1.00 96.62 557 LEU A O 1
ATOM 4572 N N . ALA A 1 558 ? -18.129 10.172 22.297 1.00 95.50 558 ALA A N 1
ATOM 4573 C CA . ALA A 1 558 ? -16.745 10.648 22.342 1.00 95.50 558 ALA A CA 1
ATOM 4574 C C . ALA A 1 558 ? -15.776 9.517 22.699 1.00 95.50 558 ALA A C 1
ATOM 4576 O O . ALA A 1 558 ? -15.986 8.798 23.684 1.00 95.50 558 ALA A O 1
ATOM 4577 N N . GLU A 1 559 ? -14.713 9.389 21.908 1.00 94.31 559 GLU A N 1
ATOM 4578 C CA . GLU A 1 559 ? -13.716 8.337 22.053 1.00 94.31 559 GLU A CA 1
ATOM 4579 C C . GLU A 1 559 ? -12.472 8.785 22.810 1.00 94.31 559 GLU A C 1
ATOM 4581 O O . GLU A 1 559 ? -12.080 9.949 22.800 1.00 94.31 559 GLU A O 1
ATOM 4586 N N . GLY A 1 560 ? -11.810 7.833 23.463 1.00 93.44 560 GLY A N 1
ATOM 4587 C CA . GLY A 1 560 ? -10.504 8.064 24.061 1.00 93.44 560 GLY A CA 1
ATOM 4588 C C . GLY A 1 560 ? -10.508 8.984 25.280 1.00 93.44 560 GLY A C 1
ATOM 4589 O O . GLY A 1 560 ? -9.459 9.521 25.612 1.00 93.44 560 GLY A O 1
ATOM 4590 N N . ALA A 1 561 ? -11.633 9.142 25.986 1.00 93.81 561 ALA A N 1
ATOM 4591 C CA . ALA A 1 561 ? -11.641 9.857 27.264 1.00 93.81 561 ALA A CA 1
ATOM 4592 C C . ALA A 1 561 ? -10.876 9.054 28.337 1.00 93.81 561 ALA A C 1
ATOM 4594 O O . ALA A 1 561 ? -11.294 7.965 28.748 1.00 93.81 561 ALA A O 1
ATOM 4595 N N . GLU A 1 562 ? -9.746 9.579 28.799 1.00 95.06 562 GLU A N 1
ATOM 4596 C CA . GLU A 1 562 ? -8.853 8.930 29.768 1.00 95.06 562 GLU A CA 1
ATOM 4597 C C . GLU A 1 562 ? -8.934 9.568 31.160 1.00 95.06 562 GLU A C 1
ATOM 4599 O O . GLU A 1 562 ? -8.718 8.889 32.166 1.00 95.06 562 GLU A O 1
ATOM 4604 N N . GLU A 1 563 ? -9.304 10.848 31.235 1.00 93.44 563 GLU A N 1
ATOM 4605 C CA . GLU A 1 563 ? -9.340 11.622 32.472 1.00 93.44 563 GLU A CA 1
ATOM 4606 C C . GLU A 1 563 ? -10.751 12.077 32.858 1.00 93.44 563 GLU A C 1
ATOM 4608 O O . GLU A 1 563 ? -11.629 12.320 32.029 1.00 93.44 563 GLU A O 1
ATOM 4613 N N . LYS A 1 564 ? -10.960 12.275 34.163 1.00 93.38 564 LYS A N 1
ATOM 4614 C CA . LYS A 1 564 ? -12.241 12.759 34.690 1.00 93.38 564 LYS A CA 1
ATOM 4615 C C . LYS A 1 564 ? -12.606 14.148 34.154 1.00 93.38 564 LYS A C 1
ATOM 4617 O O . LYS A 1 564 ? -13.773 14.416 33.891 1.00 93.38 564 LYS A O 1
ATOM 4622 N N . THR A 1 565 ? -11.620 15.026 34.001 1.00 94.50 565 THR A N 1
ATOM 4623 C CA . THR A 1 565 ? -11.810 16.395 33.502 1.00 94.50 565 THR A CA 1
ATOM 4624 C C . THR A 1 565 ? -12.303 16.411 32.055 1.00 94.50 565 THR A C 1
ATOM 4626 O O . THR A 1 565 ? -13.196 17.194 31.736 1.00 94.50 565 THR A O 1
ATOM 4629 N N . GLN A 1 566 ? -11.803 15.505 31.204 1.00 94.56 566 GLN A N 1
ATOM 4630 C CA . GLN A 1 566 ? -12.309 15.295 29.841 1.00 94.56 566 GLN A CA 1
ATOM 4631 C C . GLN A 1 566 ? -13.792 14.906 29.868 1.00 94.56 566 GLN A C 1
ATOM 4633 O O . GLN A 1 566 ? -14.606 15.522 29.183 1.00 94.56 566 GLN A O 1
ATOM 4638 N N . VAL A 1 567 ? -14.165 13.933 30.708 1.00 94.56 567 VAL A N 1
ATOM 4639 C CA . VAL A 1 567 ? -15.558 13.475 30.862 1.00 94.56 567 VAL A CA 1
ATOM 4640 C C . VAL A 1 567 ? -16.474 14.599 31.347 1.00 94.56 567 VAL A C 1
ATOM 4642 O O . VAL A 1 567 ? -17.528 14.835 30.758 1.00 94.56 567 VAL A O 1
ATOM 4645 N N . GLU A 1 568 ? -16.080 15.325 32.395 1.00 94.31 568 GLU A N 1
ATOM 4646 C CA . GLU A 1 568 ? -16.850 16.460 32.919 1.00 94.31 568 GLU A CA 1
ATOM 4647 C C . GLU A 1 568 ? -17.056 17.526 31.834 1.00 94.31 568 GLU A C 1
ATOM 4649 O O . GLU A 1 568 ? -18.172 18.015 31.645 1.00 94.31 568 GLU A O 1
ATOM 4654 N N . LYS A 1 569 ? -16.016 17.818 31.047 1.00 93.88 569 LYS A N 1
ATOM 4655 C CA . LYS A 1 569 ? -16.091 18.808 29.976 1.00 93.88 569 LYS A CA 1
ATOM 4656 C C . LYS A 1 569 ? -16.959 18.357 28.800 1.00 93.88 569 LYS A C 1
ATOM 4658 O O . LYS A 1 569 ? -17.783 19.131 28.320 1.00 93.88 569 LYS A O 1
ATOM 4663 N N . LEU A 1 570 ? -16.840 17.107 28.358 1.00 94.88 570 LEU A N 1
ATOM 4664 C CA . LEU A 1 570 ? -17.696 16.534 27.311 1.00 94.88 570 LEU A CA 1
ATOM 4665 C C . LEU A 1 570 ? -19.172 16.513 27.735 1.00 94.88 570 LEU A C 1
ATOM 4667 O O . LEU A 1 570 ? -20.057 16.774 26.915 1.00 94.88 570 LEU A O 1
ATOM 4671 N N . LYS A 1 571 ? -19.438 16.292 29.028 1.00 94.88 571 LYS A N 1
ATOM 4672 C CA . LYS A 1 571 ? -20.780 16.383 29.617 1.00 94.88 571 LYS A CA 1
ATOM 4673 C C . LYS A 1 571 ? -21.338 17.800 29.561 1.00 94.88 571 LYS A C 1
ATOM 4675 O O . LYS A 1 571 ? -22.491 17.977 29.177 1.00 94.88 571 LYS A O 1
ATOM 4680 N N . GLU A 1 572 ? -20.531 18.812 29.884 1.00 94.31 572 GLU A N 1
ATOM 4681 C CA . GLU A 1 572 ? -20.917 20.225 29.733 1.00 94.31 572 GLU A CA 1
ATOM 4682 C C . GLU A 1 572 ? -21.256 20.587 28.282 1.00 94.31 572 GLU A C 1
ATOM 4684 O O . GLU A 1 572 ? -22.177 21.367 28.033 1.00 94.31 572 GLU A O 1
ATOM 4689 N N . LEU A 1 573 ? -20.516 20.024 27.323 1.00 93.75 573 LEU A N 1
ATOM 4690 C CA . LEU A 1 573 ? -20.727 20.258 25.894 1.00 93.75 573 LEU A CA 1
ATOM 4691 C C . LEU A 1 573 ? -21.944 19.508 25.328 1.00 93.75 573 LEU A C 1
ATOM 4693 O O . LEU A 1 573 ? -22.373 19.814 24.217 1.00 93.75 573 LEU A O 1
ATOM 4697 N N . GLY A 1 574 ? -22.534 18.588 26.098 1.00 94.12 574 GLY A N 1
ATOM 4698 C CA . GLY A 1 574 ? -23.748 17.864 25.730 1.00 94.12 574 GLY A CA 1
ATOM 4699 C C . GLY A 1 574 ? -23.511 16.578 24.940 1.00 94.12 574 GLY A C 1
ATOM 4700 O O . GLY A 1 574 ? -24.429 16.143 24.249 1.00 94.12 574 GLY A O 1
ATOM 4701 N N . CYS A 1 575 ? -22.317 15.983 25.031 1.00 95.88 575 CYS A N 1
ATOM 4702 C CA . CYS A 1 575 ? -22.078 14.619 24.553 1.00 95.88 575 CYS A CA 1
ATOM 4703 C C . CYS A 1 575 ? -23.003 13.630 25.295 1.00 95.88 575 CYS A C 1
ATOM 4705 O O . CYS A 1 575 ? -23.432 13.914 26.416 1.00 95.88 575 CYS A O 1
ATOM 4707 N N . GLU A 1 576 ? -23.345 12.493 24.684 1.00 96.06 576 GLU A N 1
ATOM 4708 C CA . GLU A 1 576 ? -24.307 11.531 25.249 1.00 96.06 576 GLU A CA 1
ATOM 4709 C C . GLU A 1 576 ? -23.633 10.243 25.726 1.00 96.06 576 GLU A C 1
ATOM 4711 O O . GLU A 1 576 ? -23.968 9.724 26.796 1.00 96.06 576 GLU A O 1
ATOM 4716 N N . VAL A 1 577 ? -22.669 9.743 24.951 1.00 97.12 577 VAL A N 1
ATOM 4717 C CA . VAL A 1 577 ? -21.981 8.475 25.206 1.00 97.12 577 VAL A CA 1
ATOM 4718 C C . VAL A 1 577 ? -20.473 8.698 25.228 1.00 97.12 577 VAL A C 1
ATOM 4720 O O . VAL A 1 577 ? -19.940 9.491 24.459 1.00 97.12 577 VAL A O 1
ATOM 4723 N N . ILE A 1 578 ? -19.768 7.997 26.111 1.00 96.38 578 ILE A N 1
ATOM 4724 C CA . ILE A 1 578 ? -18.306 7.995 26.158 1.00 96.38 578 ILE A CA 1
ATOM 4725 C C . ILE A 1 578 ? -17.775 6.570 26.082 1.00 96.38 578 ILE A C 1
ATOM 4727 O O . ILE A 1 578 ? -18.294 5.655 26.730 1.00 96.38 578 ILE A O 1
ATOM 4731 N N . GLN A 1 579 ? -16.681 6.424 25.344 1.00 96.56 579 GLN A N 1
ATOM 4732 C CA . GLN A 1 579 ? -15.810 5.262 25.357 1.00 96.56 579 GLN A CA 1
ATOM 4733 C C . GLN A 1 579 ? -14.380 5.719 25.642 1.00 96.56 579 GLN A C 1
ATOM 4735 O O . GLN A 1 579 ? -13.866 6.627 24.999 1.00 96.56 579 GLN A O 1
ATOM 4740 N N . GLY A 1 580 ? -13.710 5.104 26.613 1.00 94.31 580 GLY A N 1
ATOM 4741 C CA . GLY A 1 580 ? -12.342 5.490 26.938 1.00 94.31 580 GLY A CA 1
ATOM 4742 C C . GLY A 1 580 ? -11.813 4.866 28.220 1.00 94.31 580 GLY A C 1
ATOM 4743 O O . GLY A 1 580 ? -12.553 4.256 28.999 1.00 94.31 580 GLY A O 1
ATOM 4744 N N . TYR A 1 581 ? -10.506 5.015 28.431 1.00 95.31 581 TYR A N 1
ATOM 4745 C CA . TYR A 1 581 ? -9.785 4.373 29.533 1.00 95.31 581 TYR A CA 1
ATOM 4746 C C . TYR A 1 581 ? -10.176 4.896 30.912 1.00 95.31 581 TYR A C 1
ATOM 4748 O O . TYR A 1 581 ? -9.917 4.201 31.893 1.00 95.31 581 TYR A O 1
ATOM 4756 N N . TYR A 1 582 ? -10.832 6.058 30.988 1.00 94.25 582 TYR A N 1
ATOM 4757 C CA . TYR A 1 582 ? -11.425 6.545 32.229 1.00 94.25 582 TYR A CA 1
ATOM 4758 C C . TYR A 1 582 ? -12.388 5.515 32.837 1.00 94.25 582 TYR A C 1
ATOM 4760 O O . TYR A 1 582 ? -12.356 5.272 34.042 1.00 94.25 582 TYR A O 1
ATOM 4768 N N . TYR A 1 583 ? -13.217 4.887 31.995 1.00 93.56 583 TYR A N 1
ATOM 4769 C CA . TYR A 1 583 ? -14.154 3.856 32.432 1.00 93.56 583 TYR A CA 1
ATOM 4770 C C . TYR A 1 583 ? -13.545 2.461 32.353 1.00 93.56 583 TYR A C 1
ATOM 4772 O O . TYR A 1 583 ? -13.588 1.711 33.328 1.00 93.56 583 TYR A O 1
ATOM 4780 N N . SER A 1 584 ? -13.019 2.089 31.182 1.00 95.31 584 SER A N 1
ATOM 4781 C CA . SER A 1 584 ? -12.410 0.778 30.990 1.00 95.31 584 SER A CA 1
ATOM 4782 C C . SER A 1 584 ? -11.534 0.715 29.745 1.00 95.31 584 SER A C 1
ATOM 4784 O O . SER A 1 584 ? -11.807 1.326 28.706 1.00 95.31 584 SER A O 1
ATOM 4786 N N . LYS A 1 585 ? -10.479 -0.091 29.846 1.00 95.50 585 LYS A N 1
ATOM 4787 C CA . LYS A 1 585 ? -9.716 -0.545 28.682 1.00 95.50 585 LYS A CA 1
ATOM 4788 C C . LYS A 1 585 ? -10.500 -1.651 27.960 1.00 95.50 585 LYS A C 1
ATOM 4790 O O . LYS A 1 585 ? -11.403 -2.238 28.551 1.00 95.50 585 LYS A O 1
ATOM 4795 N N . PRO A 1 586 ? -10.150 -1.983 26.709 1.00 96.38 586 PRO A N 1
ATOM 4796 C CA . PRO A 1 586 ? -10.625 -3.213 26.092 1.00 96.38 586 PRO A CA 1
ATOM 4797 C C . PRO A 1 586 ? -10.246 -4.416 26.963 1.00 96.38 586 PRO A C 1
ATOM 4799 O O . PRO A 1 586 ? -9.068 -4.583 27.296 1.00 96.38 586 PRO A O 1
ATOM 4802 N N . ILE A 1 587 ? -11.227 -5.243 27.313 1.00 96.94 587 ILE A N 1
ATOM 4803 C CA . ILE A 1 587 ? -11.057 -6.428 28.167 1.00 96.94 587 ILE A CA 1
ATOM 4804 C C . ILE A 1 587 ? -11.559 -7.694 27.457 1.00 96.94 587 ILE A C 1
ATOM 4806 O O . ILE A 1 587 ? -12.405 -7.590 26.568 1.00 96.94 587 ILE A O 1
ATOM 4810 N N . PRO A 1 588 ? -11.068 -8.894 27.819 1.00 96.62 588 PRO A N 1
ATOM 4811 C CA . PRO A 1 588 ? -11.572 -10.152 27.270 1.00 96.62 588 PRO A CA 1
ATOM 4812 C C . PRO A 1 588 ? -13.083 -10.323 27.464 1.00 96.62 588 PRO A C 1
ATOM 4814 O O . PRO A 1 588 ? -13.649 -9.838 28.447 1.00 96.62 588 PRO A O 1
ATOM 4817 N N . LEU A 1 589 ? -13.726 -11.076 26.568 1.00 95.19 589 LEU A N 1
ATOM 4818 C CA . LEU A 1 589 ? -15.159 -11.383 26.645 1.00 95.19 589 LEU A CA 1
ATOM 4819 C C . LEU A 1 589 ? -15.578 -11.964 28.005 1.00 95.19 589 LEU A C 1
ATOM 4821 O O . LEU A 1 589 ? -16.596 -11.537 28.550 1.00 95.19 589 LEU A O 1
ATOM 4825 N N . GLU A 1 590 ? -14.800 -12.888 28.585 1.00 94.19 590 GLU A N 1
ATOM 4826 C CA . GLU A 1 590 ? -15.155 -13.472 29.888 1.00 94.19 590 GLU A CA 1
ATOM 4827 C C . GLU A 1 590 ? -15.067 -12.454 31.031 1.00 94.19 590 GLU A C 1
ATOM 4829 O O . GLU A 1 590 ? -15.818 -12.531 32.005 1.00 94.19 590 GLU A O 1
ATOM 4834 N N . GLU A 1 591 ? -14.149 -11.493 30.927 1.00 96.94 591 GLU A N 1
ATOM 4835 C CA . GLU A 1 591 ? -14.006 -10.430 31.916 1.00 96.94 591 GLU A CA 1
ATOM 4836 C C . GLU A 1 591 ? -15.138 -9.406 31.786 1.00 96.94 591 GLU A C 1
ATOM 4838 O O . GLU A 1 591 ? -15.732 -9.023 32.795 1.00 96.94 591 GLU A O 1
ATOM 4843 N N . TYR A 1 592 ? -15.509 -9.036 30.556 1.00 96.81 592 TYR A N 1
ATOM 4844 C CA . TYR A 1 592 ? -16.666 -8.179 30.290 1.00 96.81 592 TYR A CA 1
ATOM 4845 C C . TYR A 1 592 ? -17.954 -8.780 30.857 1.00 96.81 592 TYR A C 1
ATOM 4847 O O . TYR A 1 592 ? -18.687 -8.108 31.582 1.00 96.81 592 TYR A O 1
ATOM 4855 N N . GLU A 1 593 ? -18.177 -10.069 30.597 1.00 94.69 593 GLU A N 1
ATOM 4856 C CA . GLU A 1 593 ? -19.318 -10.828 31.105 1.00 94.69 593 GLU A CA 1
ATOM 4857 C C . GLU A 1 593 ? -19.395 -10.812 32.637 1.00 94.69 593 GLU A C 1
ATOM 4859 O O . GLU A 1 593 ? -20.483 -10.781 33.192 1.00 94.69 593 GLU A O 1
ATOM 4864 N N . LYS A 1 594 ? -18.257 -10.819 33.336 1.00 95.44 594 LYS A N 1
ATOM 4865 C CA . LYS A 1 594 ? -18.217 -10.824 34.803 1.00 95.44 594 LYS A CA 1
ATOM 4866 C C . LYS A 1 594 ? -18.456 -9.445 35.423 1.00 95.44 594 LYS A C 1
ATOM 4868 O O . LYS A 1 594 ? -18.927 -9.364 36.557 1.00 95.44 594 LYS A O 1
ATOM 4873 N N . ILE A 1 595 ? -18.031 -8.382 34.743 1.00 95.25 595 ILE A N 1
ATOM 4874 C CA . ILE A 1 595 ? -18.053 -7.018 35.285 1.00 95.25 595 ILE A CA 1
ATOM 4875 C C . ILE A 1 595 ? -19.367 -6.306 34.946 1.00 95.25 595 ILE A C 1
ATOM 4877 O O . ILE A 1 595 ? -19.861 -5.537 35.772 1.00 95.25 595 ILE A O 1
ATOM 4881 N N . TYR A 1 596 ? -19.928 -6.545 33.756 1.00 94.56 596 TYR A N 1
ATOM 4882 C CA . TYR A 1 596 ? -20.999 -5.712 33.199 1.00 94.56 596 TYR A CA 1
ATOM 4883 C C . TYR A 1 596 ? -22.333 -6.427 32.941 1.00 94.56 596 TYR A C 1
ATOM 4885 O O . TYR A 1 596 ? -23.325 -5.732 32.694 1.00 94.56 596 TYR A O 1
ATOM 4893 N N . LEU A 1 597 ? -22.379 -7.764 33.006 1.00 93.38 597 LEU A N 1
ATOM 4894 C CA . LEU A 1 597 ? -23.587 -8.578 32.800 1.00 93.38 597 LEU A CA 1
ATOM 4895 C C . LEU A 1 597 ? -23.980 -9.320 34.081 1.00 93.38 597 LEU A C 1
ATOM 4897 O O . LEU A 1 597 ? -25.205 -9.437 34.316 1.00 93.38 597 LEU A O 1
#

Sequence (597 aa):
MFINKLNQLYKPERILYYKEVSDEEIEAFYAGARESEVCKYVYNFGVYDYPGIFYIKDLPRPVLGIEFRLDDDRIEYPKNLKSIILDESFFASMEVDTDFDFNDDSIHMIFDGLFEENDGRRIYSWLGIVDEPDVMAAFVNDKKVILMHQFNVVKDNAQAIINDDKEAIDRDELYNKAFIDPITNHYNWNHLVPFLEMPNDYGIKDYAFIHFDIKEFKVLNEVYGHAAANETLERVVAALNESEYVYTSARCHNDNFAAIIKDMPPEDTYNFLESMFEKLSYFPENYNYKIYYRCGVVPMQRAMLLGNRVADAGKLAQSLGKNLGKTDITFYTDSMHDDILWSNHIKAYVDSAIANDEFLVYLQPKFDINTEKIKGAEALIRWNYKNQEILPPSKFIPFFEKDGSIDKIDDIVLHKVCQALKKWKEEGKPLYPISVNISRNQLYNGNLINHLTEIVDSYDVDHKLIDFELTESATYDNKLHMINVLNGLRDRNFQISMDDFGTGYSSLSLLTDMPLDTLKIDKSFVDYVGTNLESDKNVTVIKHIIALAKELNFTCLAEGAEEKTQVEKLKELGCEVIQGYYYSKPIPLEEYEKIYL

Radius of gyration: 39.8 Å; Cα contacts (8 Å, |Δi|>4): 998; chains: 1; bounding box: 72×54×115 Å

pLDDT: mean 86.35, std 10.65, range [52.0, 98.5]

Mean predicted aligned error: 15.51 Å

Solvent-accessible surface area (backbone atoms only — not comparable to full-atom values): 32754 Å² total; per-residue (Å²): 135,69,81,76,50,80,48,79,47,79,43,66,55,26,32,36,38,33,44,86,56,53,72,70,52,51,54,39,36,71,76,66,54,69,92,49,86,62,52,74,51,56,82,45,70,57,49,76,53,69,50,27,45,34,44,36,69,92,46,99,59,52,25,45,25,36,39,29,62,56,95,50,94,85,44,86,73,78,84,90,46,51,75,47,78,42,72,61,47,37,29,43,34,38,37,34,64,73,93,62,81,88,46,73,71,53,57,50,56,54,55,54,56,42,52,72,72,58,78,54,60,50,101,47,30,42,52,37,76,44,96,79,44,63,47,34,37,40,31,71,54,102,76,34,31,37,40,34,41,33,39,44,75,74,42,62,48,50,62,29,57,77,68,68,39,67,83,80,52,54,68,68,59,51,47,43,67,62,28,37,32,90,85,62,75,36,39,13,43,68,56,48,47,61,72,73,68,54,62,86,88,76,69,79,64,65,30,21,36,36,23,32,36,50,57,63,52,65,56,45,33,74,75,62,32,65,67,56,41,48,53,54,54,37,51,54,51,50,56,50,71,72,34,91,52,43,78,48,59,21,47,55,54,97,65,32,34,37,35,39,28,59,53,58,61,69,68,60,46,47,54,51,52,50,53,54,48,60,69,62,17,45,51,98,90,46,78,89,56,76,54,36,36,22,28,2,36,27,56,42,62,64,30,58,76,69,76,44,57,50,68,58,50,8,50,47,22,15,68,69,40,72,66,82,98,47,65,31,80,26,69,55,51,74,65,62,56,51,53,47,57,47,44,53,49,46,68,76,39,47,71,60,37,61,75,68,62,26,67,41,59,22,38,27,57,26,26,30,66,85,78,72,41,80,61,29,28,39,57,41,63,32,35,33,51,93,79,76,44,80,43,57,47,89,78,49,49,64,50,26,60,75,72,68,52,41,58,60,54,39,50,53,50,50,53,53,50,37,51,50,52,32,53,35,55,76,70,70,39,75,83,58,31,36,30,39,63,53,58,56,74,46,71,72,41,93,57,43,62,59,54,57,47,53,56,38,55,76,44,74,46,67,44,64,40,37,25,43,30,34,49,56,77,58,58,69,91,51,55,70,61,46,42,53,52,49,47,55,36,43,78,61,44,32,40,31,31,40,30,52,46,84,80,59,86,77,56,74,79,51,64,78,69,46,82,57,46,31,42,29,36,29,34,84,65,40,70,36,42,64,45,98,73,48,46,75,65,59,56,50,53,52,42,49,52,39,48,50,30,51,76,73,66,21,47,30,30,40,30,54,37,58,46,70,48,27,50,55,44,41,50,74,57,61,46,47,31,38,30,23,57,56,83,39,61,71,33,47,54,73,56,46,51,70,77,77,84